Protein 5KYM (pdb70)

Secondary structure (DSSP, 8-state):
-HHHHHHHHHHHHHHHHHHIIIIIHHHHHHHHHH-S-HHHHHHHHHHHHHHHHHHHHHHTT--EEEE-GGGS-SSS--EEEE----TTHHHHHHHHT---B-EE-GGGGGSTTHHHHHHHTT-EE----THHHHHHHHHHHT--EEE-TTSS--SSSPPPPPPTTTTHHHHTT-PPEEEEEEESHHHHS-TT--S-----EEEEEPPPB-GGG-S-HHHHHHHHHHHHHHHHHHHHH----/-GGGHHHHHHHHHHHHHHHIIIIIHHHHHHHHHH-S-HHHHHHHHHHHHHHHHHHHHHHTT--EEEE-GGGS-SSS--EEEE----TTHHHHHHHHT---B-----TTSTTHHHHHHHTT----HHHHHHHHHHHT--EEE-TT-S--SSSPPPPPPTTTTHHHHTT-PPEEEEEEESHHHHS-TT--------EEEEEPPPB-GGGSS-HHHHHHHHHHHHHHHHHHH---

Nearest PDB structures (foldseek):
  5kym-assembly1_A  TM=1.004E+00  e=1.144E-47  Thermotoga maritima MSB8
  5kym-assembly2_B  TM=9.932E-01  e=6.617E-43  Thermotoga maritima MSB8
  7vvx-assembly1_C  TM=3.651E-01  e=4.792E+00  Roseovarius indicus
  3otk-assembly6_D  TM=1.942E-01  e=5.395E+00  Mus musculus
  5kym-assembly2_B  TM=1.004E+00  e=5.070E-47  Thermotoga maritima MSB8

B-factor: mean 81.13, std 31.93, range [32.23, 244.24]

Organism: Thermotoga maritima (strain ATCC 43589 / DSM 3109 / JCM 10099 / NBRC 100826 / MSB8) (NCBI:txid243274)

InterPro domains:
  IPR002123 Phospholipid/glycerol acyltransferase [PF01553] (64-189)
  IPR002123 Phospholipid/glycerol acyltransferase [SM00563] (78-191)
  IPR004552 1-acyl-sn-glycerol-3-phosphate acyltransferase [TIGR00530] (63-188)

Solvent-accessible surface area: 26165 Å² total; per-residue (Å²): 176,201,110,80,121,14,62,107,13,9,59,103,15,98,136,40,8,75,64,36,36,34,143,71,5,20,102,1,37,120,108,7,156,111,41,226,53,134,149,119,2,115,154,45,0,42,110,18,10,53,56,36,0,76,90,0,2,83,26,0,132,7,103,29,79,46,66,9,54,143,30,26,29,150,122,127,17,11,0,0,0,0,2,24,1,0,102,9,0,29,18,0,0,13,1,39,15,13,34,2,0,24,71,2,115,84,126,42,120,89,91,80,0,43,16,84,29,4,118,53,8,55,9,1,26,111,267,97,95,167,9,64,167,70,4,15,79,42,4,124,135,44,33,23,0,2,21,34,6,1,61,46,43,1,79,76,1,130,30,57,78,9,102,161,66,22,3,42,10,0,53,126,29,38,4,23,0,0,0,0,0,0,25,3,0,46,90,0,6,20,93,69,92,159,29,4,34,41,30,72,0,28,1,39,3,22,134,60,13,79,8,184,60,41,107,50,11,103,77,0,19,101,114,0,7,90,20,0,60,136,2,1,106,66,5,88,83,105,220,41,200,160,176,142,89,128,39,65,122,20,5,60,105,16,83,135,38,8,75,61,35,38,28,143,73,5,20,100,1,35,117,110,6,154,113,42,232,65,134,154,118,0,107,160,46,0,51,121,16,11,54,64,36,0,86,89,0,2,86,27,0,134,7,108,32,59,46,75,10,62,136,25,33,31,190,140,166,21,16,4,0,0,0,2,26,2,0,93,5,0,56,15,0,0,13,1,42,13,16,33,4,0,21,117,54,140,80,181,178,60,81,0,47,23,81,30,36,145,45,13,59,14,44,152,198,26,86,197,88,5,44,82,32,2,142,104,43,32,20,2,1,24,28,8,12,64,52,56,2,73,84,7,107,25,50,84,4,54,83,96,31,6,50,22,2,52,142,38,31,12,25,0,0,0,0,0,0,24,7,0,47,98,3,3,19,94,76,94,150,42,1,38,61,34,141,0,43,0,49,2,21,124,61,17,71,4,170,66,49,108,49,17,117,95,0,33,46,109,0,13,85,27,0,68,140,1,5,118,112,13,139,50,268

Sequence (473 aa):
MRKIRNLLLTLYFYFIATVYIVFYGGFVLFRSFLMRDREKARKYVLKEIEKFGKRAFTWLFSDVVVEGSENIPKDRNFIVVANHQSLMDIPLILGFVATGAFIAKEELRKIPGVNWYIRYLNGVFLRAVRALREAIEKLKNGVTFIVFPEGTRSPDGKVLSFKKDSLMIAVKTGVPVLPVSIWGTYHLIPKGRWTFTPGKVFLKIHEPVDPKGFSSEEELRKYVEEVVKRGVEELKARWSKMRKIRNLLLTLYFYFIATVYIVFYGGFVLFRSFLMRDREKARKYVLKEIEKFGKRAFTWLFSDVVVEGSENIPKDRNFIVVANHQSLMDIPLILGFVATGAFIAELRKIPGVNWYIRYLNGVVRALREAIEKLKNGVTFIVFPEGTRSPDGKVLSFKKDSLMIAVKTGVPVLPVSIWGTYHLIPKGRWTFTPGKVFLKIHEPVDPKGFSSEEELRKYVEEVVKRGVEELKAR

Radius of gyration: 31.52 Å; Cα contacts (8 Å, |Δi|>4): 776; chains: 2; bounding box: 50×80×90 Å

Foldseek 3Di:
DLVVVQVVLLVLLVVCVVCCLFVVVVVLVVVLVPDPDVVVSLVSNLVVLLVQLVVSLVSQVAAEAEPDQVQQDDPAAAEEEEAAWAPNVVSPCSNRHHLAAEEAEQVQCPDHSRVVSNVSRVYFYQVNCPRLVSLLVCVLVTTHYYFYQQPDHDQPLAGHQRPPCRQVSCLSNQGWYWYKAKPDNNQQAGPPDSTGHYYYIYMYIDHIDTSVPDPDSVRVSVVSVVVRNVVSVVVVPDDDD/DVQCVLVVLLVLLVVCVVCCLFVVVVVLVVVLVPDPDVVVSLVSNLVSLLVQLVVSLVSQVAAEAEDDQVQQDDPAAAEEEEAAWAPSVVSPCSNRHHQAEEEDVCCPVHSVVVSNVSRVYWVVGLVVLLVVVLVTTHYYFHQCPDHDQPLDGDARPPCSQVSCLSNQGWYWYKAKEDNNQQPGPPDSTGHYYYIYMYIDHIDGCVPPPDPVRVSVVSVVVRNVVRVVPPPD

Structure (mmCIF, N/CA/C/O backbone):
data_5KYM
#
_entry.id   5KYM
#
_cell.length_a   173.836
_cell.length_b   173.836
_cell.length_c   173.836
_cell.angle_alpha   90.00
_cell.angle_beta   90.00
_cell.angle_gamma   90.00
#
_symmetry.space_group_name_H-M   'I 2 3'
#
loop_
_entity.id
_entity.type
_entity.pdbx_description
1 polymer '1-acyl-sn-glycerol-3-phosphate acyltransferase'
2 non-polymer '1-HEPTADECANOYL-2-TRIDECANOYL-3-GLYCEROL-PHOSPHONYL CHOLINE'
3 non-polymer nonane
4 non-polymer DODECYL-BETA-D-MALTOSIDE
5 water water
#
loop_
_atom_site.group_PDB
_atom_site.id
_atom_site.type_symbol
_atom_site.label_atom_id
_atom_site.label_alt_id
_atom_site.label_comp_id
_atom_site.label_asym_id
_atom_site.label_entity_id
_atom_site.label_seq_id
_atom_site.pdbx_PDB_ins_code
_atom_site.Cartn_x
_atom_site.Cartn_y
_atom_site.Cartn_z
_atom_site.occupancy
_atom_site.B_iso_or_equiv
_atom_site.auth_seq_id
_atom_site.auth_comp_id
_atom_site.auth_asym_id
_atom_site.auth_atom_id
_atom_site.pdbx_PDB_model_num
ATOM 1 N N . MET A 1 1 ? 63.328 78.730 32.583 1.00 102.87 1 MET A N 1
ATOM 2 C CA . MET A 1 1 ? 63.945 77.919 33.717 1.00 103.89 1 MET A CA 1
ATOM 3 C C . MET A 1 1 ? 63.888 78.600 35.090 1.00 100.01 1 MET A C 1
ATOM 4 O O . MET A 1 1 ? 63.678 77.937 36.104 1.00 102.00 1 MET A O 1
ATOM 9 N N . ARG A 1 2 ? 64.092 79.913 35.145 1.00 100.39 2 ARG A N 1
ATOM 10 C CA . ARG A 1 2 ? 63.735 80.668 36.345 1.00 95.55 2 ARG A CA 1
ATOM 11 C C . ARG A 1 2 ? 62.248 80.394 36.604 1.00 86.83 2 ARG A C 1
ATOM 12 O O . ARG A 1 2 ? 61.887 80.243 37.755 1.00 78.76 2 ARG A O 1
ATOM 20 N N . LYS A 1 3 ? 61.425 80.293 35.553 1.00 84.63 3 LYS A N 1
ATOM 21 C CA . LYS A 1 3 ? 60.029 79.832 35.688 1.00 88.57 3 LYS A CA 1
ATOM 22 C C . LYS A 1 3 ? 59.887 78.390 36.295 1.00 82.83 3 LYS A C 1
ATOM 23 O O . LYS A 1 3 ? 58.963 78.155 37.130 1.00 85.09 3 LYS A O 1
ATOM 29 N N . ILE A 1 4 ? 60.765 77.469 35.884 1.00 77.20 4 ILE A N 1
ATOM 30 C CA . ILE A 1 4 ? 60.732 76.074 36.426 1.00 77.42 4 ILE A CA 1
ATOM 31 C C . ILE A 1 4 ? 60.977 76.031 37.942 1.00 73.96 4 ILE A C 1
ATOM 32 O O . ILE A 1 4 ? 60.286 75.317 38.677 1.00 72.03 4 ILE A O 1
ATOM 37 N N . ARG A 1 5 ? 61.997 76.775 38.339 1.00 71.51 5 ARG A N 1
ATOM 38 C CA . ARG A 1 5 ? 62.447 76.848 39.687 1.00 71.66 5 ARG A CA 1
ATOM 39 C C . ARG A 1 5 ? 61.311 77.358 40.570 1.00 69.79 5 ARG A C 1
ATOM 40 O O . ARG A 1 5 ? 60.925 76.715 41.561 1.00 75.91 5 ARG A O 1
ATOM 48 N N . ASN A 1 6 ? 60.734 78.480 40.187 1.00 66.46 6 ASN A N 1
ATOM 49 C CA . ASN A 1 6 ? 59.642 79.096 40.952 1.00 62.43 6 ASN A CA 1
ATOM 50 C C . ASN A 1 6 ? 58.445 78.197 41.061 1.00 56.54 6 ASN A C 1
ATOM 51 O O . ASN A 1 6 ? 57.808 78.150 42.105 1.00 55.75 6 ASN A O 1
ATOM 56 N N . LEU A 1 7 ? 58.093 77.526 39.963 1.00 55.28 7 LEU A N 1
ATOM 57 C CA . LEU A 1 7 ? 56.933 76.630 39.984 1.00 55.79 7 LEU A CA 1
ATOM 58 C C . LEU A 1 7 ? 57.182 75.421 40.940 1.00 51.87 7 LEU A C 1
ATOM 59 O O . LEU A 1 7 ? 56.393 75.169 41.857 1.00 53.11 7 LEU A O 1
ATOM 64 N N . LEU A 1 8 ? 58.284 74.708 40.751 1.00 49.18 8 LEU A N 1
ATOM 65 C CA . LEU A 1 8 ? 58.720 73.718 41.718 1.00 48.57 8 LEU A CA 1
ATOM 66 C C . LEU A 1 8 ? 58.753 74.222 43.146 1.00 46.95 8 LEU A C 1
ATOM 67 O O . LEU A 1 8 ? 58.300 73.537 44.061 1.00 44.27 8 LEU A O 1
ATOM 72 N N . LEU A 1 9 ? 59.281 75.414 43.368 1.00 46.02 9 LEU A N 1
ATOM 73 C CA . LEU A 1 9 ? 59.211 75.984 44.713 1.00 44.84 9 LEU A CA 1
ATOM 74 C C . LEU A 1 9 ? 57.760 76.112 45.162 1.00 43.70 9 LEU A C 1
ATOM 75 O O . LEU A 1 9 ? 57.391 75.655 46.238 1.00 44.76 9 LEU A O 1
ATOM 80 N N . THR A 1 10 ? 56.926 76.654 44.299 1.00 41.85 10 THR A N 1
ATOM 81 C CA . THR A 1 10 ? 55.534 76.743 44.602 1.00 42.02 10 THR A CA 1
ATOM 82 C C . THR A 1 10 ? 54.912 75.401 44.993 1.00 43.76 10 THR A C 1
ATOM 83 O O . THR A 1 10 ? 54.125 75.363 45.954 1.00 45.17 10 THR A O 1
ATOM 87 N N . LEU A 1 11 ? 55.261 74.330 44.276 1.00 44.63 11 LEU A N 1
ATOM 88 C CA . LEU A 1 11 ? 54.693 73.007 44.564 1.00 45.47 11 LEU A CA 1
ATOM 89 C C . LEU A 1 11 ? 55.168 72.481 45.904 1.00 44.77 11 LEU A C 1
ATOM 90 O O . LEU A 1 11 ? 54.374 72.072 46.746 1.00 42.17 11 LEU A O 1
ATOM 95 N N . TYR A 1 12 ? 56.473 72.560 46.102 1.00 45.72 12 TYR A N 1
ATOM 96 C CA . TYR A 1 12 ? 57.113 72.247 47.365 1.00 47.34 12 TYR A CA 1
ATOM 97 C C . TYR A 1 12 ? 56.446 73.023 48.509 1.00 48.50 12 TYR A C 1
ATOM 98 O O . TYR A 1 12 ? 56.110 72.425 49.563 1.00 47.67 12 TYR A O 1
ATOM 107 N N . PHE A 1 13 ? 56.174 74.320 48.311 1.00 47.43 13 PHE A N 1
ATOM 108 C CA . PHE A 1 13 ? 55.512 75.033 49.388 1.00 47.58 13 PHE A CA 1
ATOM 109 C C . PHE A 1 13 ? 54.119 74.484 49.702 1.00 48.47 13 PHE A C 1
ATOM 110 O O . PHE A 1 13 ? 53.827 74.241 50.863 1.00 48.58 13 PHE A O 1
ATOM 118 N N . TYR A 1 14 ? 53.258 74.318 48.691 1.00 48.07 14 TYR A N 1
ATOM 119 C CA . TYR A 1 14 ? 51.882 73.928 48.964 1.00 47.18 14 TYR A CA 1
ATOM 120 C C . TYR A 1 14 ? 51.835 72.530 49.538 1.00 46.78 14 TYR A C 1
ATOM 121 O O . TYR A 1 14 ? 51.045 72.263 50.453 1.00 51.57 14 TYR A O 1
ATOM 130 N N . PHE A 1 15 ? 52.692 71.651 49.052 1.00 45.63 15 PHE A N 1
ATOM 131 C CA . PHE A 1 15 ? 52.671 70.297 49.530 1.00 48.27 15 PHE A CA 1
ATOM 132 C C . PHE A 1 15 ? 53.012 70.272 51.039 1.00 48.89 15 PHE A C 1
ATOM 133 O O . PHE A 1 15 ? 52.205 69.856 51.867 1.00 47.41 15 PHE A O 1
ATOM 141 N N . ILE A 1 16 ? 54.189 70.770 51.376 1.00 48.02 16 ILE A N 1
ATOM 142 C CA . ILE A 1 16 ? 54.624 70.821 52.740 1.00 48.77 16 ILE A CA 1
ATOM 143 C C . ILE A 1 16 ? 53.668 71.597 53.619 1.00 47.37 16 ILE A C 1
ATOM 144 O O . ILE A 1 16 ? 53.283 71.135 54.670 1.00 47.72 16 ILE A O 1
ATOM 149 N N . ALA A 1 17 ? 53.298 72.785 53.190 1.00 49.18 17 ALA A N 1
ATOM 150 C CA . ALA A 1 17 ? 52.345 73.607 53.934 1.00 50.74 17 ALA A CA 1
ATOM 151 C C . ALA A 1 17 ? 51.024 72.899 54.221 1.00 52.17 17 ALA A C 1
ATOM 152 O O . ALA A 1 17 ? 50.444 73.100 55.287 1.00 57.18 17 ALA A O 1
ATOM 154 N N . THR A 1 18 ? 50.546 72.080 53.292 1.00 50.85 18 THR A N 1
ATOM 155 C CA . THR A 1 18 ? 49.267 71.423 53.470 1.00 48.56 18 THR A CA 1
ATOM 156 C C . THR A 1 18 ? 49.388 70.231 54.397 1.00 48.84 18 THR A C 1
ATOM 157 O O . THR A 1 18 ? 48.640 70.082 55.352 1.00 49.09 18 THR A O 1
ATOM 161 N N . VAL A 1 19 ? 50.355 69.383 54.121 1.00 49.30 19 VAL A N 1
ATOM 162 C CA . VAL A 1 19 ? 50.635 68.300 55.038 1.00 48.80 19 VAL A CA 1
ATOM 163 C C . VAL A 1 19 ? 50.941 68.817 56.443 1.00 47.23 19 VAL A C 1
ATOM 164 O O . VAL A 1 19 ? 50.554 68.201 57.423 1.00 48.47 19 VAL A O 1
ATOM 168 N N . TYR A 1 20 ? 51.640 69.938 56.544 1.00 45.78 20 TYR A N 1
ATOM 169 C CA . TYR A 1 20 ? 52.043 70.433 57.844 1.00 46.65 20 TYR A CA 1
ATOM 170 C C . TYR A 1 20 ? 50.799 70.949 58.586 1.00 50.81 20 TYR A C 1
ATOM 171 O O . TYR A 1 20 ? 50.523 70.505 59.749 1.00 53.01 20 TYR A O 1
ATOM 180 N N . ILE A 1 21 ? 50.011 71.820 57.931 1.00 51.73 21 ILE A N 1
ATOM 181 C CA . ILE A 1 21 ? 48.829 72.390 58.603 1.00 52.83 21 ILE A CA 1
ATOM 182 C C . ILE A 1 21 ? 47.801 71.316 58.949 1.00 52.26 21 ILE A C 1
ATOM 183 O O . ILE A 1 21 ? 47.273 71.339 60.019 1.00 55.64 21 ILE A O 1
ATOM 188 N N . VAL A 1 22 ? 47.561 70.357 58.081 1.00 52.62 22 VAL A N 1
ATOM 189 C CA . VAL A 1 22 ? 46.464 69.403 58.277 1.00 52.34 22 VAL A CA 1
ATOM 190 C C . VAL A 1 22 ? 46.886 68.266 59.210 1.00 53.62 22 VAL A C 1
ATOM 191 O O . VAL A 1 22 ? 46.301 68.097 60.263 1.00 50.86 22 VAL A O 1
ATOM 195 N N . PHE A 1 23 ? 47.919 67.526 58.855 1.00 55.78 23 PHE A N 1
ATOM 196 C CA . PHE A 1 23 ? 48.279 66.334 59.625 1.00 57.96 23 PHE A CA 1
ATOM 197 C C . PHE A 1 23 ? 49.089 66.657 60.873 1.00 56.29 23 PHE A C 1
ATOM 198 O O . PHE A 1 23 ? 48.747 66.225 61.956 1.00 55.93 23 PHE A O 1
ATOM 206 N N . TYR A 1 24 ? 50.156 67.425 60.755 1.00 55.87 24 TYR A N 1
ATOM 207 C CA . TYR A 1 24 ? 50.898 67.810 61.964 1.00 52.25 24 TYR A CA 1
ATOM 208 C C . TYR A 1 24 ? 50.003 68.718 62.816 1.00 51.35 24 TYR A C 1
ATOM 209 O O . TYR A 1 24 ? 49.927 68.563 64.008 1.00 47.30 24 TYR A O 1
ATOM 218 N N . GLY A 1 25 ? 49.273 69.631 62.191 1.00 53.84 25 GLY A N 1
ATOM 219 C CA . GLY A 1 25 ? 48.414 70.537 62.976 1.00 56.77 25 GLY A CA 1
ATOM 220 C C . GLY A 1 25 ? 47.228 69.845 63.622 1.00 58.27 25 GLY A C 1
ATOM 221 O O . GLY A 1 25 ? 46.737 70.288 64.675 1.00 63.83 25 GLY A O 1
ATOM 222 N N . GLY A 1 26 ? 46.760 68.764 63.003 1.00 54.77 26 GLY A N 1
ATOM 223 C CA . GLY A 1 26 ? 45.739 67.955 63.607 1.00 52.64 26 GLY A CA 1
ATOM 224 C C . GLY A 1 26 ? 46.324 67.331 64.851 1.00 51.83 26 GLY A C 1
ATOM 225 O O . GLY A 1 26 ? 45.778 67.411 65.956 1.00 56.67 26 GLY A O 1
ATOM 226 N N . PHE A 1 27 ? 47.493 66.771 64.678 1.00 49.06 27 PHE A N 1
ATOM 227 C CA . PHE A 1 27 ? 48.198 66.137 65.744 1.00 47.19 27 PHE A CA 1
ATOM 228 C C . PHE A 1 27 ? 48.414 67.096 66.879 1.00 47.26 27 PHE A C 1
ATOM 229 O O . PHE A 1 27 ? 48.347 66.693 68.039 1.00 53.47 27 PHE A O 1
ATOM 237 N N . VAL A 1 28 ? 48.664 68.360 66.584 1.00 46.62 28 VAL A N 1
ATOM 238 C CA . VAL A 1 28 ? 49.013 69.315 67.649 1.00 50.40 28 VAL A CA 1
ATOM 239 C C . VAL A 1 28 ? 47.798 69.556 68.542 1.00 52.26 28 VAL A C 1
ATOM 240 O O . VAL A 1 28 ? 47.900 69.465 69.784 1.00 51.92 28 VAL A O 1
ATOM 244 N N . LEU A 1 29 ? 46.657 69.849 67.915 1.00 51.30 29 LEU A N 1
ATOM 245 C CA . LEU A 1 29 ? 45.434 70.084 68.669 1.00 50.62 29 LEU A CA 1
ATOM 246 C C . LEU A 1 29 ? 45.063 68.794 69.386 1.00 52.17 29 LEU A C 1
ATOM 247 O O . LEU A 1 29 ? 44.649 68.849 70.570 1.00 53.16 29 LEU A O 1
ATOM 252 N N . PHE A 1 30 ? 45.214 67.647 68.692 1.00 49.19 30 PHE A N 1
ATOM 253 C CA . PHE A 1 30 ? 44.907 66.392 69.323 1.00 51.39 30 PHE A CA 1
ATOM 254 C C . PHE A 1 30 ? 45.742 66.184 70.582 1.00 53.44 30 PHE A C 1
ATOM 255 O O . PHE A 1 30 ? 45.184 65.846 71.615 1.00 58.31 30 PHE A O 1
ATOM 263 N N . ARG A 1 31 ? 47.050 66.403 70.538 1.00 52.97 31 ARG A N 1
ATOM 264 C CA . ARG A 1 31 ? 47.812 66.347 71.794 1.00 55.00 31 ARG A CA 1
ATOM 265 C C . ARG A 1 31 ? 47.341 67.398 72.826 1.00 54.70 31 ARG A C 1
ATOM 266 O O . ARG A 1 31 ? 47.284 67.135 73.994 1.00 50.18 31 ARG A O 1
ATOM 274 N N . SER A 1 32 ? 47.043 68.612 72.392 1.00 58.32 32 SER A N 1
ATOM 275 C CA . SER A 1 32 ? 46.686 69.678 73.331 1.00 59.75 32 SER A CA 1
ATOM 276 C C . SER A 1 32 ? 45.416 69.333 74.056 1.00 60.28 32 SER A C 1
ATOM 277 O O . SER A 1 32 ? 45.249 69.769 75.203 1.00 59.76 32 SER A O 1
ATOM 280 N N . PHE A 1 33 ? 44.516 68.591 73.365 1.00 56.91 33 PHE A N 1
ATOM 281 C CA . PHE A 1 33 ? 43.238 68.189 73.950 1.00 55.93 33 PHE A CA 1
ATOM 282 C C . PHE A 1 33 ? 43.483 67.254 75.120 1.00 56.49 33 PHE A C 1
ATOM 283 O O . PHE A 1 33 ? 43.003 67.488 76.194 1.00 56.87 33 PHE A O 1
ATOM 291 N N . LEU A 1 34 ? 44.310 66.248 74.916 1.00 57.60 34 LEU A N 1
ATOM 292 C CA . LEU A 1 34 ? 44.748 65.329 75.985 1.00 58.79 34 LEU A CA 1
ATOM 293 C C . LEU A 1 34 ? 45.493 65.926 77.184 1.00 59.32 34 LEU A C 1
ATOM 294 O O . LEU A 1 34 ? 45.665 65.245 78.188 1.00 68.62 34 LEU A O 1
ATOM 299 N N . MET A 1 35 ? 45.973 67.150 77.093 1.00 60.29 35 MET A N 1
ATOM 300 C CA . MET A 1 35 ? 46.723 67.734 78.209 1.00 62.19 35 MET A CA 1
ATOM 301 C C . MET A 1 35 ? 45.863 68.118 79.411 1.00 63.82 35 MET A C 1
ATOM 302 O O . MET A 1 35 ? 44.898 68.847 79.288 1.00 59.85 35 MET A O 1
ATOM 307 N N . ARG A 1 36 ? 46.218 67.589 80.571 1.00 71.43 36 ARG A N 1
ATOM 308 C CA . ARG A 1 36 ? 45.501 67.924 81.790 1.00 80.47 36 ARG A CA 1
ATOM 309 C C . ARG A 1 36 ? 45.594 69.434 82.038 1.00 74.53 36 ARG A C 1
ATOM 310 O O . ARG A 1 36 ? 44.568 70.112 82.175 1.00 74.38 36 ARG A O 1
ATOM 318 N N . ASP A 1 37 ? 46.820 69.938 82.079 1.00 71.16 37 ASP A N 1
ATOM 319 C CA . ASP A 1 37 ? 47.075 71.331 82.426 1.00 70.89 37 ASP A CA 1
ATOM 320 C C . ASP A 1 37 ? 46.745 72.284 81.273 1.00 67.60 37 ASP A C 1
ATOM 321 O O . ASP A 1 37 ? 47.553 72.463 80.350 1.00 65.97 37 ASP A O 1
ATOM 326 N N . ARG A 1 38 ? 45.579 72.926 81.363 1.00 65.70 38 ARG A N 1
ATOM 327 C CA . ARG A 1 38 ? 45.052 73.720 80.260 1.00 66.89 38 ARG A CA 1
ATOM 328 C C . ARG A 1 38 ? 45.878 74.971 79.906 1.00 70.15 38 ARG A C 1
ATOM 329 O O . ARG A 1 38 ? 45.861 75.428 78.768 1.00 67.53 38 ARG A O 1
ATOM 337 N N . GLU A 1 39 ? 46.596 75.525 80.871 1.00 79.26 39 GLU A N 1
ATOM 338 C CA . GLU A 1 39 ? 47.361 76.743 80.639 1.00 84.08 39 GLU A CA 1
ATOM 339 C C . GLU A 1 39 ? 48.518 76.430 79.754 1.00 80.39 39 GLU A C 1
ATOM 340 O O . GLU A 1 39 ? 48.742 77.137 78.791 1.00 87.40 39 GLU A O 1
ATOM 346 N N . LYS A 1 40 ? 49.259 75.381 80.064 1.00 75.76 40 LYS A N 1
ATOM 347 C CA . LYS A 1 40 ? 50.357 75.028 79.195 1.00 76.26 40 LYS A CA 1
ATOM 348 C C . LYS A 1 40 ? 49.920 74.376 77.886 1.00 75.36 40 LYS A C 1
ATOM 349 O O . LYS A 1 40 ? 50.658 74.427 76.903 1.00 73.40 40 LYS A O 1
ATOM 355 N N . ALA A 1 41 ? 48.735 73.773 77.846 1.00 72.17 41 ALA A N 1
ATOM 356 C CA . ALA A 1 41 ? 48.178 73.348 76.565 1.00 66.26 41 ALA A CA 1
ATOM 357 C C . ALA A 1 41 ? 48.072 74.541 75.645 1.00 62.44 41 ALA A C 1
ATOM 358 O O . ALA A 1 41 ? 48.409 74.476 74.484 1.00 60.37 41 ALA A O 1
ATOM 360 N N . ARG A 1 42 ? 47.627 75.659 76.182 1.00 62.77 42 ARG A N 1
ATOM 361 C CA . ARG A 1 42 ? 47.486 76.866 75.383 1.00 60.04 42 ARG A CA 1
ATOM 362 C C . ARG A 1 42 ? 48.854 77.299 74.887 1.00 56.24 42 ARG A C 1
ATOM 363 O O . ARG A 1 42 ? 48.980 77.677 73.713 1.00 58.25 42 ARG A O 1
ATOM 371 N N . LYS A 1 43 ? 49.862 77.236 75.766 1.00 53.26 43 LYS A N 1
ATOM 372 C CA . LYS A 1 43 ? 51.204 77.685 75.436 1.00 54.06 43 LYS A CA 1
ATOM 373 C C . LYS A 1 43 ? 51.727 76.822 74.279 1.00 54.09 43 LYS A C 1
ATOM 374 O O . LYS A 1 43 ? 52.315 77.340 73.338 1.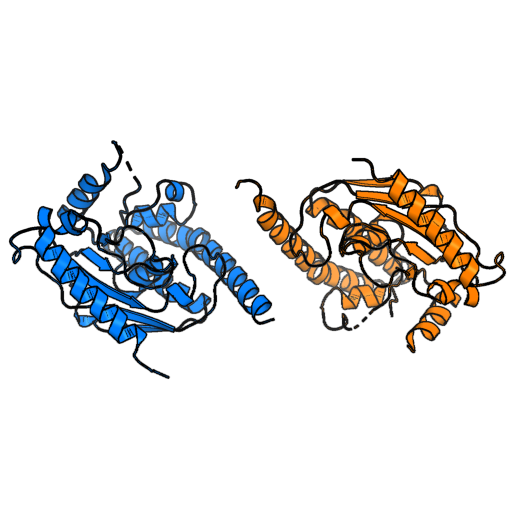00 56.64 43 LYS A O 1
ATOM 380 N N . TYR A 1 44 ? 51.499 75.514 74.359 1.00 51.79 44 TYR A N 1
ATOM 381 C CA . TYR A 1 44 ? 51.978 74.560 73.368 1.00 50.65 44 TYR A CA 1
ATOM 382 C C . TYR A 1 44 ? 51.385 74.867 72.023 1.00 52.15 44 TYR A C 1
ATOM 383 O O . TYR A 1 44 ? 52.127 75.013 71.075 1.00 55.32 44 TYR A O 1
ATOM 392 N N . VAL A 1 45 ? 50.063 74.998 71.939 1.00 52.74 45 VAL A N 1
ATOM 393 C CA . VAL A 1 45 ? 49.423 75.231 70.648 1.00 53.02 45 VAL A CA 1
ATOM 394 C C . VAL A 1 45 ? 49.901 76.557 70.076 1.00 50.16 45 VAL A C 1
ATOM 395 O O . VAL A 1 45 ? 50.234 76.644 68.870 1.00 45.80 45 VAL A O 1
ATOM 399 N N . LEU A 1 46 ? 49.913 77.576 70.940 1.00 47.35 46 LEU A N 1
ATOM 400 C CA . LEU A 1 46 ? 50.360 78.893 70.513 1.00 46.84 46 LEU A CA 1
ATOM 401 C C . LEU A 1 46 ? 51.786 78.892 69.987 1.00 48.18 46 LEU A C 1
ATOM 402 O O . LEU A 1 46 ? 52.087 79.574 69.028 1.00 51.61 46 LEU A O 1
ATOM 407 N N . LYS A 1 47 ? 52.657 78.118 70.604 1.00 50.71 47 LYS A N 1
ATOM 408 C CA . LYS A 1 47 ? 54.059 78.114 70.242 1.00 51.23 47 LYS A CA 1
ATOM 409 C C . LYS A 1 47 ? 54.177 77.441 68.909 1.00 49.32 47 LYS A C 1
ATOM 410 O O . LYS A 1 47 ? 54.899 77.925 68.062 1.00 52.22 47 LYS A O 1
ATOM 416 N N . GLU A 1 48 ? 53.414 76.371 68.686 1.00 46.85 48 GLU A N 1
ATOM 417 C CA . GLU A 1 48 ? 53.430 75.642 67.398 1.00 45.83 48 GLU A CA 1
ATOM 418 C C . GLU A 1 48 ? 53.013 76.463 66.189 1.00 44.52 48 GLU A C 1
ATOM 419 O O . GLU A 1 48 ? 53.503 76.207 65.092 1.00 44.62 48 GLU A O 1
ATOM 425 N N . ILE A 1 49 ? 52.065 77.368 66.414 1.00 43.48 49 ILE A N 1
ATOM 426 C CA . ILE A 1 49 ? 51.572 78.336 65.452 1.00 43.54 49 ILE A CA 1
ATOM 427 C C . ILE A 1 49 ? 52.658 79.302 65.113 1.00 42.98 49 ILE A C 1
ATOM 428 O O . ILE A 1 49 ? 52.893 79.583 63.952 1.00 42.57 49 ILE A O 1
ATOM 433 N N . GLU A 1 50 ? 53.277 79.872 66.132 1.00 44.48 50 GLU A N 1
ATOM 434 C CA . GLU A 1 50 ? 54.386 80.775 65.952 1.00 45.21 50 GLU A CA 1
ATOM 435 C C . GLU A 1 50 ? 55.481 80.038 65.100 1.00 47.06 50 GLU A C 1
ATOM 436 O O . GLU A 1 50 ? 55.993 80.579 64.120 1.00 43.84 50 GLU A O 1
ATOM 442 N N . LYS A 1 51 ? 55.777 78.783 65.442 1.00 46.62 51 LYS A N 1
ATOM 443 C CA . LYS A 1 51 ? 56.785 78.032 64.712 1.00 45.70 51 LYS A CA 1
ATOM 444 C C . LYS A 1 51 ? 56.367 77.880 63.268 1.00 45.39 51 LYS A C 1
ATOM 445 O O . LYS A 1 51 ? 57.177 77.921 62.394 1.00 46.83 51 LYS A O 1
ATOM 451 N N . PHE A 1 52 ? 55.085 77.713 63.007 1.00 45.26 52 PHE A N 1
ATOM 452 C CA . PHE A 1 52 ? 54.586 77.636 61.633 1.00 43.06 52 PHE A CA 1
ATOM 453 C C . PHE A 1 52 ? 54.855 78.940 60.884 1.00 41.54 52 PHE A C 1
ATOM 454 O O . PHE A 1 52 ? 55.401 78.943 59.763 1.00 39.54 52 PHE A O 1
ATOM 462 N N . GLY A 1 53 ? 54.484 80.040 61.514 1.00 40.87 53 GLY A N 1
ATOM 463 C CA . GLY A 1 53 ? 54.741 81.359 60.920 1.00 42.44 53 GLY A CA 1
ATOM 464 C C . GLY A 1 53 ? 56.169 81.446 60.379 1.00 40.82 53 GLY A C 1
ATOM 465 O O . GLY A 1 53 ? 56.403 81.761 59.218 1.00 41.13 53 GLY A O 1
ATOM 466 N N . LYS A 1 54 ? 57.100 81.077 61.222 1.00 38.85 54 LYS A N 1
ATOM 467 C CA . LYS A 1 54 ? 58.496 81.161 60.921 1.00 39.08 54 LYS A CA 1
ATOM 468 C C . LYS A 1 54 ? 58.887 80.180 59.881 1.00 41.30 54 LYS A C 1
ATOM 469 O O . LYS A 1 54 ? 59.492 80.563 58.881 1.00 44.21 54 LYS A O 1
ATOM 475 N N . ARG A 1 55 ? 58.571 78.919 60.119 1.00 43.43 55 ARG A N 1
ATOM 476 C CA . ARG A 1 55 ? 58.942 77.835 59.226 1.00 46.15 55 ARG A CA 1
ATOM 477 C C . ARG A 1 55 ? 58.452 78.116 57.815 1.00 47.96 55 ARG A C 1
ATOM 478 O O . ARG A 1 55 ? 59.134 77.796 56.846 1.00 55.05 55 ARG A O 1
ATOM 486 N N . ALA A 1 56 ? 57.271 78.716 57.688 1.00 45.39 56 ALA A N 1
ATOM 487 C CA . ALA A 1 56 ? 56.722 79.048 56.389 1.00 43.28 56 ALA A CA 1
ATOM 488 C C . ALA A 1 56 ? 57.727 79.729 55.480 1.00 40.76 56 ALA A C 1
ATOM 489 O O . ALA A 1 56 ? 57.871 79.415 54.269 1.00 37.39 56 ALA A O 1
ATOM 491 N N . PHE A 1 57 ? 58.411 80.702 56.053 1.00 39.33 57 PHE A N 1
ATOM 492 C CA . PHE A 1 57 ? 59.325 81.457 55.243 1.00 39.55 57 PHE A CA 1
ATOM 493 C C . PHE A 1 57 ? 60.537 80.607 54.901 1.00 39.51 57 PHE A C 1
ATOM 494 O O . PHE A 1 57 ? 61.112 80.801 53.826 1.00 40.22 57 PHE A O 1
ATOM 502 N N . THR A 1 58 ? 60.893 79.627 55.737 1.00 38.66 58 THR A N 1
ATOM 503 C CA . THR A 1 58 ? 62.020 78.747 55.380 1.00 39.40 58 THR A CA 1
ATOM 504 C C . THR A 1 58 ? 61.644 77.846 54.233 1.00 41.16 58 THR A C 1
ATOM 505 O O . THR A 1 58 ? 62.422 77.680 53.316 1.00 45.14 58 THR A O 1
ATOM 509 N N . TRP A 1 59 ? 60.428 77.331 54.219 1.00 40.84 59 TRP A N 1
ATOM 510 C CA . TRP A 1 59 ? 59.989 76.596 53.048 1.00 42.81 59 TRP A CA 1
ATOM 511 C C . TRP A 1 59 ? 60.091 77.384 51.711 1.00 44.49 59 TRP A C 1
ATOM 512 O O . TRP A 1 59 ? 60.127 76.800 50.634 1.00 43.72 59 TRP A O 1
ATOM 523 N N . LEU A 1 60 ? 60.063 78.711 51.799 1.00 46.85 60 LEU A N 1
ATOM 524 C CA . LEU A 1 60 ? 60.258 79.610 50.639 1.00 47.74 60 LEU A CA 1
ATOM 525 C C . LEU A 1 60 ? 61.704 80.097 50.450 1.00 45.87 60 LEU A C 1
ATOM 526 O O . LEU A 1 60 ? 61.987 80.878 49.521 1.00 43.15 60 LEU A O 1
ATOM 531 N N . PHE A 1 61 ? 62.628 79.612 51.269 1.00 45.97 61 PHE A N 1
ATOM 532 C CA . PHE A 1 61 ? 64.029 80.082 51.180 1.00 49.74 61 PHE A CA 1
ATOM 533 C C . PHE A 1 61 ? 64.078 81.618 51.152 1.00 49.85 61 PHE A C 1
ATOM 534 O O . PHE A 1 61 ? 64.776 82.210 50.323 1.00 52.75 61 PHE A O 1
ATOM 542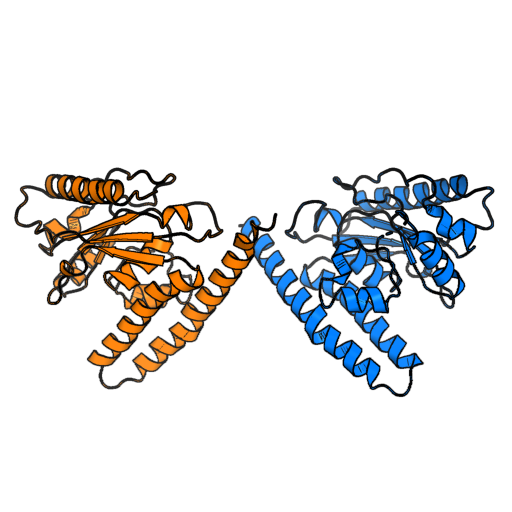 N N . SER A 1 62 ? 63.307 82.239 52.060 1.00 46.71 62 SER A N 1
ATOM 543 C CA . SER A 1 62 ? 63.143 83.679 52.154 1.00 44.19 62 SER A CA 1
ATOM 544 C C . SER A 1 62 ? 63.499 84.133 53.545 1.00 43.92 62 SER A C 1
ATOM 545 O O . SER A 1 62 ? 62.914 83.585 54.489 1.00 44.76 62 SER A O 1
ATOM 548 N N . ASP A 1 63 ? 64.458 85.080 53.711 1.00 43.82 63 ASP A N 1
ATOM 549 C CA . ASP A 1 63 ? 64.966 85.384 55.084 1.00 43.26 63 ASP A CA 1
ATOM 550 C C . ASP A 1 63 ? 64.198 86.490 55.727 1.00 40.94 63 ASP A C 1
ATOM 551 O O . ASP A 1 63 ? 64.106 87.586 55.156 1.00 43.87 63 ASP A O 1
ATOM 556 N N . VAL A 1 64 ? 63.645 86.257 56.909 1.00 37.97 64 VAL A N 1
ATOM 557 C CA . VAL A 1 64 ? 62.885 87.289 57.584 1.00 37.00 64 VAL A CA 1
ATOM 558 C C . VAL A 1 64 ? 63.847 88.128 58.432 1.00 37.27 64 VAL A C 1
ATOM 559 O O . VAL A 1 64 ? 64.829 87.628 58.900 1.00 38.23 64 VAL A O 1
ATOM 563 N N . VAL A 1 65 ? 63.596 89.407 58.618 1.00 38.19 65 VAL A N 1
ATOM 564 C CA . VAL A 1 65 ? 64.453 90.236 59.503 1.00 40.15 65 VAL A CA 1
ATOM 565 C C . VAL A 1 65 ? 63.549 91.200 60.217 1.00 42.25 65 VAL A C 1
ATOM 566 O O . VAL A 1 65 ? 62.810 91.935 59.594 1.00 42.97 65 VAL A O 1
ATOM 570 N N . VAL A 1 66 ? 63.653 91.194 61.542 1.00 44.62 66 VAL A N 1
ATOM 571 C CA . VAL A 1 66 ? 62.699 91.859 62.441 1.00 42.94 66 VAL A CA 1
ATOM 572 C C . VAL A 1 66 ? 63.395 92.932 63.239 1.00 44.09 66 VAL A C 1
ATOM 573 O O . VAL A 1 66 ? 64.400 92.692 63.883 1.00 45.51 66 VAL A O 1
ATOM 577 N N . GLU A 1 67 ? 62.868 94.124 63.241 1.00 45.56 67 GLU A N 1
ATOM 578 C CA . GLU A 1 67 ? 63.340 95.045 64.237 1.00 45.17 67 GLU A CA 1
ATOM 579 C C . GLU A 1 67 ? 62.191 95.580 65.040 1.00 43.67 67 GLU A C 1
ATOM 580 O O . GLU A 1 67 ? 61.068 95.699 64.593 1.00 42.16 67 GLU A O 1
ATOM 586 N N . GLY A 1 68 ? 62.499 95.896 66.281 1.00 45.42 68 GLY A N 1
ATOM 587 C CA . GLY A 1 68 ? 61.530 96.422 67.246 1.00 45.78 68 GLY A CA 1
ATOM 588 C C . GLY A 1 68 ? 60.749 95.356 67.972 1.00 45.90 68 GLY A C 1
ATOM 589 O O . GLY A 1 68 ? 59.664 95.630 68.435 1.00 46.32 68 GLY A O 1
ATOM 590 N N . SER A 1 69 ? 61.292 94.154 68.081 1.00 47.72 69 SER A N 1
ATOM 591 C CA . SER A 1 69 ? 60.719 93.114 68.933 1.00 48.85 69 SER A CA 1
ATOM 592 C C . SER A 1 69 ? 60.493 93.590 70.346 1.00 46.67 69 SER A C 1
ATOM 593 O O . SER A 1 69 ? 59.445 93.344 70.950 1.00 47.91 69 SER A O 1
ATOM 596 N N . GLU A 1 70 ? 61.442 94.350 70.845 1.00 45.89 70 GLU A N 1
ATOM 597 C CA . GLU A 1 70 ? 61.323 95.010 72.166 1.00 46.73 70 GLU A CA 1
ATOM 598 C C . GLU A 1 70 ? 60.044 95.854 72.383 1.00 44.87 70 GLU A C 1
ATOM 599 O O . GLU A 1 70 ? 59.654 96.075 73.483 1.00 49.55 70 GLU A O 1
ATOM 605 N N . ASN A 1 71 ? 59.389 96.324 71.337 1.00 43.48 71 ASN A N 1
ATOM 606 C CA . ASN A 1 71 ? 58.171 97.116 71.450 1.00 43.57 71 ASN A CA 1
ATOM 607 C C . ASN A 1 71 ? 56.906 96.297 71.655 1.00 44.28 71 ASN A C 1
ATOM 608 O O . ASN A 1 71 ? 55.846 96.868 71.983 1.00 44.92 71 ASN A O 1
ATOM 613 N N . ILE A 1 72 ? 56.981 94.997 71.430 1.00 43.78 72 ILE A N 1
ATOM 614 C CA . ILE A 1 72 ? 55.767 94.190 71.499 1.00 45.96 72 ILE A CA 1
ATOM 615 C C . ILE A 1 72 ? 55.316 94.094 72.966 1.00 49.22 72 ILE A C 1
ATOM 616 O O . ILE A 1 72 ? 56.079 93.583 73.762 1.00 54.38 72 ILE A O 1
ATOM 621 N N . PRO A 1 73 ? 54.113 94.562 73.333 1.00 52.32 73 PRO A N 1
ATOM 622 C CA . PRO A 1 73 ? 53.743 94.511 74.760 1.00 52.76 73 PRO A CA 1
ATOM 623 C C . PRO A 1 73 ? 53.736 93.131 75.293 1.00 57.79 73 PRO A C 1
ATOM 624 O O . PRO A 1 73 ? 53.536 92.160 74.545 1.00 58.10 73 PRO A O 1
ATOM 628 N N . LYS A 1 74 ? 54.005 93.040 76.598 1.00 68.05 74 LYS A N 1
ATOM 629 C CA . LYS A 1 74 ? 54.010 91.778 77.330 1.00 72.66 74 LYS A CA 1
ATOM 630 C C . LYS A 1 74 ? 53.026 91.947 78.515 1.00 73.24 74 LYS A C 1
ATOM 631 O O . LYS A 1 74 ? 52.693 93.115 78.958 1.00 68.70 74 LYS A O 1
ATOM 637 N N . ASP A 1 75 ? 52.461 90.810 78.937 1.00 70.00 75 ASP A N 1
ATOM 638 C CA . ASP A 1 75 ? 51.420 90.794 79.978 1.00 71.77 75 ASP A CA 1
ATOM 639 C C . ASP A 1 75 ? 50.019 91.333 79.549 1.00 68.29 75 ASP A C 1
ATOM 640 O O . ASP A 1 75 ? 49.114 91.419 80.385 1.00 77.80 75 ASP A O 1
ATOM 642 N N . ARG A 1 76 ? 49.830 91.683 78.283 1.00 62.37 76 ARG A N 1
ATOM 643 C CA . ARG A 1 76 ? 48.671 92.508 77.840 1.00 57.09 76 ARG A CA 1
ATOM 644 C C . ARG A 1 76 ? 48.333 92.190 76.383 1.00 55.71 76 ARG A C 1
ATOM 645 O O . ARG A 1 76 ? 49.220 91.814 75.635 1.00 62.47 76 ARG A O 1
ATOM 653 N N . ASN A 1 77 ? 47.089 92.286 75.974 1.00 53.64 77 ASN A N 1
ATOM 654 C CA . ASN A 1 77 ? 46.812 92.134 74.547 1.00 52.48 77 ASN A CA 1
ATOM 655 C C . ASN A 1 77 ? 46.994 93.481 73.809 1.00 52.75 77 ASN A C 1
ATOM 656 O O . ASN A 1 77 ? 47.260 94.514 74.427 1.00 50.94 77 ASN A O 1
ATOM 661 N N . PHE A 1 78 ? 46.860 93.461 72.482 1.00 51.26 78 PHE A N 1
ATOM 662 C CA . PHE A 1 78 ? 47.064 94.656 71.665 1.00 51.68 78 PHE A CA 1
ATOM 663 C C . PHE A 1 78 ? 46.402 94.464 70.301 1.00 51.12 78 PHE A C 1
ATOM 664 O O . PHE A 1 78 ? 45.854 93.394 70.022 1.00 52.53 78 PHE A O 1
ATOM 672 N N . ILE A 1 79 ? 46.384 95.515 69.477 1.00 48.70 79 ILE A N 1
ATOM 673 C CA . ILE A 1 79 ? 45.875 95.411 68.130 1.00 46.26 79 ILE A CA 1
ATOM 674 C C . ILE A 1 79 ? 47.008 95.711 67.177 1.00 44.98 79 ILE A C 1
ATOM 675 O O . ILE A 1 79 ? 47.441 96.840 67.108 1.00 45.47 79 ILE A O 1
ATOM 680 N N . VAL A 1 80 ? 47.481 94.691 66.431 1.00 44.07 80 VAL A N 1
ATOM 681 C C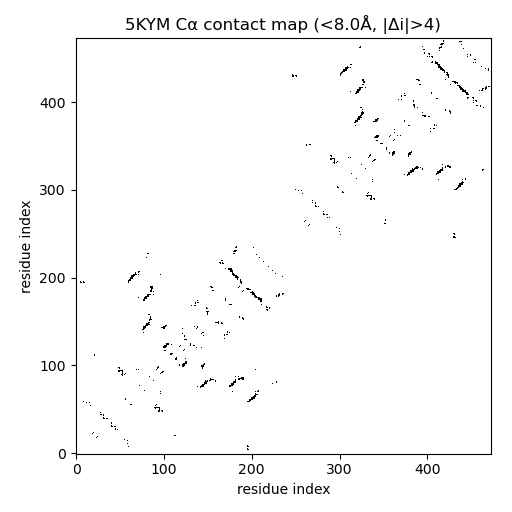A . VAL A 1 80 ? 48.578 94.867 65.453 1.00 40.20 80 VAL A CA 1
ATOM 682 C C . VAL A 1 80 ? 47.940 95.563 64.292 1.00 37.45 80 VAL A C 1
ATOM 683 O O . VAL A 1 80 ? 46.914 95.152 63.822 1.00 35.19 80 VAL A O 1
ATOM 687 N N . VAL A 1 81 ? 48.520 96.663 63.886 1.00 36.95 81 VAL A N 1
ATOM 688 C CA . VAL A 1 81 ? 48.046 97.362 62.755 1.00 38.66 81 VAL A CA 1
ATOM 689 C C . VAL A 1 81 ? 49.176 97.425 61.750 1.00 39.03 81 VAL A C 1
ATOM 690 O O . VAL A 1 81 ? 50.229 98.001 62.004 1.00 36.88 81 VAL A O 1
ATOM 694 N N . ALA A 1 82 ? 48.939 96.793 60.600 1.00 41.03 82 ALA A N 1
ATOM 695 C CA . ALA A 1 82 ? 49.983 96.595 59.613 1.00 41.86 82 ALA A CA 1
ATOM 696 C C . ALA A 1 82 ? 49.490 96.966 58.240 1.00 42.29 82 ALA A C 1
ATOM 697 O O . ALA A 1 82 ? 48.294 96.829 57.970 1.00 44.15 82 ALA A O 1
ATOM 699 N N . ASN A 1 83 ? 50.411 97.416 57.368 1.00 42.45 83 ASN A N 1
ATOM 700 C CA . ASN A 1 83 ? 50.180 97.428 55.897 1.00 42.23 83 ASN A CA 1
ATOM 701 C C . ASN A 1 83 ? 50.053 95.974 55.385 1.00 42.79 83 ASN A C 1
ATOM 702 O O . ASN A 1 83 ? 50.547 95.009 56.014 1.00 40.26 83 ASN A O 1
ATOM 707 N N . HIS A 1 84 ? 49.369 95.841 54.258 1.00 44.80 84 HIS A N 1
ATOM 708 C CA . HIS A 1 84 ? 48.982 94.520 53.731 1.00 46.01 84 HIS A CA 1
ATOM 709 C C . HIS A 1 84 ? 49.347 94.389 52.263 1.00 48.45 84 HIS A C 1
ATOM 710 O O . HIS A 1 84 ? 48.926 95.218 51.430 1.00 50.85 84 HIS A O 1
ATOM 717 N N . GLN A 1 85 ? 50.174 93.413 51.940 1.00 47.19 85 GLN A N 1
ATOM 718 C CA . GLN A 1 85 ? 50.675 93.329 50.570 1.00 47.30 85 GLN A CA 1
ATOM 719 C C . GLN A 1 85 ? 50.952 91.894 50.107 1.00 47.11 85 GLN A C 1
ATOM 720 O O . GLN A 1 85 ? 51.642 91.703 49.112 1.00 50.77 85 GLN A O 1
ATOM 726 N N . SER A 1 86 ? 50.414 90.902 50.820 1.00 44.84 86 SER A N 1
ATOM 727 C CA . SER A 1 86 ? 50.575 89.502 50.460 1.00 44.40 86 SER A CA 1
ATOM 728 C C . SER A 1 86 ? 49.724 88.583 51.310 1.00 44.04 86 SER A C 1
ATOM 729 O O . SER A 1 86 ? 49.435 88.905 52.432 1.00 43.67 86 SER A O 1
ATOM 732 N N . LEU A 1 87 ? 49.371 87.417 50.812 1.00 47.63 87 LEU A N 1
ATOM 733 C CA . LEU A 1 87 ? 48.809 86.393 51.743 1.00 50.93 87 LEU A CA 1
ATOM 734 C C . LEU A 1 87 ? 49.777 86.066 52.857 1.00 45.50 87 LEU A C 1
ATOM 735 O O . LEU A 1 87 ? 49.350 85.797 53.956 1.00 45.50 87 LEU A O 1
ATOM 740 N N . MET A 1 88 ? 51.072 86.089 52.575 1.00 41.16 88 MET A N 1
ATOM 741 C CA . MET A 1 88 ? 52.048 85.716 53.539 1.00 40.78 88 MET A CA 1
ATOM 742 C C . MET A 1 88 ? 52.113 86.671 54.751 1.00 40.70 88 MET A C 1
ATOM 743 O O . MET A 1 88 ? 52.747 86.343 55.779 1.00 39.15 88 MET A O 1
ATOM 748 N N . ASP A 1 89 ? 51.461 87.831 54.674 1.00 40.27 89 ASP A N 1
ATOM 749 C CA . ASP A 1 89 ? 51.467 88.728 55.820 1.00 41.37 89 ASP A CA 1
ATOM 750 C C . ASP A 1 89 ? 50.962 88.080 57.127 1.00 40.45 89 ASP A C 1
ATOM 751 O O . ASP A 1 89 ? 51.521 88.272 58.173 1.00 41.79 89 ASP A O 1
ATOM 756 N N . ILE A 1 90 ? 49.940 87.269 57.039 1.00 41.45 90 ILE A N 1
ATOM 757 C CA . ILE A 1 90 ? 49.424 86.569 58.198 1.00 42.29 90 ILE A CA 1
ATOM 758 C C . ILE A 1 90 ? 50.471 85.605 58.829 1.00 40.44 90 ILE A C 1
ATOM 759 O O . ILE A 1 90 ? 50.765 85.727 60.029 1.00 37.57 90 ILE A O 1
ATOM 764 N N . PRO A 1 91 ? 51.036 84.681 58.044 1.00 40.72 91 PRO A N 1
ATOM 765 C CA . PRO A 1 91 ? 52.074 83.847 58.674 1.00 40.95 91 PRO A CA 1
ATOM 766 C C . PRO A 1 91 ? 53.243 84.679 59.226 1.00 40.39 91 PRO A C 1
ATOM 767 O O . PRO A 1 91 ? 53.798 84.344 60.292 1.00 41.04 91 PRO A O 1
ATOM 771 N N . LEU A 1 92 ? 53.602 85.736 58.503 1.00 38.11 92 LEU A N 1
ATOM 772 C CA . LEU A 1 92 ? 54.634 86.648 58.947 1.00 38.72 92 LEU A CA 1
ATOM 773 C C . LEU A 1 92 ? 54.284 87.258 60.299 1.00 38.68 92 LEU A C 1
ATOM 774 O O . LEU A 1 92 ? 55.073 87.114 61.221 1.00 39.83 92 LEU A O 1
ATOM 779 N N . ILE A 1 93 ? 53.134 87.938 60.449 1.00 37.39 93 ILE A N 1
ATOM 780 C CA . ILE A 1 93 ? 52.788 88.553 61.755 1.00 37.63 93 ILE A CA 1
ATOM 781 C C . ILE A 1 93 ? 52.736 87.419 62.851 1.00 37.46 93 ILE A C 1
ATOM 782 O O . ILE A 1 93 ? 53.197 87.630 63.983 1.00 35.39 93 ILE A O 1
ATOM 787 N N . LEU A 1 94 ? 52.167 86.246 62.500 1.00 37.33 94 LEU A N 1
ATOM 788 C CA . LEU A 1 94 ? 51.982 85.134 63.459 1.00 37.11 94 LEU A CA 1
ATOM 789 C C . LEU A 1 94 ? 53.326 84.664 64.008 1.00 36.84 94 LEU A C 1
ATOM 790 O O . LEU A 1 94 ? 53.495 84.503 65.210 1.00 37.40 94 LEU A O 1
ATOM 795 N N . GLY A 1 95 ? 54.284 84.504 63.116 1.00 35.72 95 GLY A N 1
ATOM 796 C CA . GLY A 1 95 ? 55.576 83.961 63.473 1.00 35.52 95 GLY A CA 1
ATOM 797 C C . GLY A 1 95 ? 56.562 84.924 64.085 1.00 35.74 95 GLY A C 1
ATOM 798 O O . GLY A 1 95 ? 57.506 84.505 64.737 1.00 34.60 95 GLY A O 1
ATOM 799 N N . PHE A 1 96 ? 56.346 86.216 63.908 1.00 36.50 96 PHE A N 1
ATOM 800 C CA . PHE A 1 96 ? 57.344 87.194 64.302 1.00 37.20 96 PHE A CA 1
ATOM 801 C C . PHE A 1 96 ? 56.838 88.369 65.103 1.00 40.11 96 PHE A C 1
ATOM 802 O O . PHE A 1 96 ? 57.617 89.248 65.429 1.00 45.12 96 PHE A O 1
ATOM 810 N N . VAL A 1 97 ? 55.547 88.426 65.407 1.00 40.69 97 VAL A N 1
ATOM 811 C CA . VAL A 1 97 ? 55.003 89.547 66.191 1.00 39.91 97 VAL A CA 1
ATOM 812 C C . VAL A 1 97 ? 54.013 89.047 67.241 1.00 40.88 97 VAL A C 1
ATOM 813 O O . VAL A 1 97 ? 54.165 89.353 68.419 1.00 44.12 97 VAL A O 1
ATOM 817 N N . ALA A 1 98 ? 53.021 88.263 66.824 1.00 40.48 98 ALA A N 1
ATOM 818 C CA . ALA A 1 98 ? 51.904 87.927 67.676 1.00 41.67 98 ALA A CA 1
ATOM 819 C C . ALA A 1 98 ? 51.011 86.818 67.133 1.00 42.72 98 ALA A C 1
ATOM 820 O O . ALA A 1 98 ? 50.689 86.832 65.965 1.00 44.44 98 ALA A O 1
ATOM 822 N N . THR A 1 99 ? 50.589 85.894 67.979 1.00 43.47 99 THR A N 1
ATOM 823 C CA . THR A 1 99 ? 49.678 84.881 67.555 1.00 45.63 99 THR A CA 1
ATOM 824 C C . THR A 1 99 ? 48.312 85.216 68.014 1.00 48.79 99 THR A C 1
ATOM 825 O O . THR A 1 99 ? 47.719 84.521 68.867 1.00 52.18 99 THR A O 1
ATOM 829 N N . GLY A 1 100 ? 47.759 86.223 67.331 1.00 49.73 100 GLY A N 1
ATOM 830 C CA . GLY A 1 100 ? 46.412 86.727 67.571 1.00 48.48 100 GLY A CA 1
ATOM 831 C C . GLY A 1 100 ? 45.333 86.390 66.552 1.00 47.39 100 GLY A C 1
ATOM 832 O O . GLY A 1 100 ? 45.566 85.823 65.467 1.00 47.05 100 GLY A O 1
ATOM 833 N N . ALA A 1 101 ? 44.134 86.778 66.949 1.00 47.67 101 ALA A N 1
ATOM 834 C CA . ALA A 1 101 ? 42.953 86.787 66.094 1.00 47.68 101 ALA A CA 1
ATOM 835 C C . ALA A 1 101 ? 43.099 87.633 64.827 1.00 44.64 101 ALA A C 1
ATOM 836 O O . ALA A 1 101 ? 43.794 88.602 64.782 1.00 44.33 101 ALA A O 1
ATOM 838 N N . PHE A 1 102 ? 42.407 87.251 63.794 1.00 44.20 102 PHE A N 1
ATOM 839 C CA . PHE A 1 102 ? 42.332 88.045 62.601 1.00 46.81 102 PHE A CA 1
ATOM 840 C C . PHE A 1 102 ? 40.951 87.909 61.977 1.00 51.36 102 PHE A C 1
ATOM 841 O O . PHE A 1 102 ? 40.139 87.160 62.482 1.00 51.98 102 PHE A O 1
ATOM 849 N N . ILE A 1 103 ? 40.679 88.678 60.920 1.00 54.44 103 ILE A N 1
ATOM 850 C CA . ILE A 1 103 ? 39.382 88.710 60.217 1.00 52.72 103 ILE A CA 1
ATOM 851 C C . ILE A 1 103 ? 39.480 87.874 58.938 1.00 55.39 103 ILE A C 1
ATOM 852 O O . ILE A 1 103 ? 40.204 88.240 58.034 1.00 56.79 103 ILE A O 1
ATOM 857 N N . ALA A 1 104 ? 38.748 86.769 58.831 1.00 59.40 104 ALA A N 1
ATOM 858 C CA . ALA A 1 104 ? 38.876 85.910 57.636 1.00 64.40 104 ALA A CA 1
ATOM 859 C C . ALA A 1 104 ? 37.680 86.042 56.689 1.00 67.22 104 ALA A C 1
ATOM 860 O O . ALA A 1 104 ? 36.588 86.290 57.126 1.00 64.40 104 ALA A O 1
ATOM 862 N N . LYS A 1 105 ? 37.909 85.830 55.397 1.00 77.29 105 LYS A N 1
ATOM 863 C CA . LYS A 1 105 ? 36.840 85.715 54.376 1.00 85.31 105 LYS A CA 1
ATOM 864 C C . LYS A 1 105 ? 35.915 84.630 54.869 1.00 86.07 105 LYS A C 1
ATOM 865 O O . LYS A 1 105 ? 36.459 83.628 55.346 1.00 82.11 105 LYS A O 1
ATOM 871 N N . GLU A 1 106 ? 34.575 84.767 54.746 1.00 85.89 106 GLU A N 1
ATOM 872 C CA . GLU A 1 106 ? 33.678 83.620 55.100 1.00 85.71 106 GLU A CA 1
ATOM 873 C C . GLU A 1 106 ? 34.184 82.277 54.517 1.00 78.26 106 GLU A C 1
ATOM 874 O O . GLU A 1 106 ? 34.167 81.274 55.208 1.00 70.75 106 GLU A O 1
ATOM 880 N N . GLU A 1 107 ? 34.659 82.300 53.265 1.00 78.57 107 GLU A N 1
ATOM 881 C CA . GLU A 1 107 ? 35.202 81.127 52.544 1.00 79.68 107 GLU A CA 1
ATOM 882 C C . GLU A 1 107 ? 35.974 80.191 53.436 1.00 77.66 107 GLU A C 1
ATOM 883 O O . GLU A 1 107 ? 35.824 78.978 53.352 1.00 80.19 107 GLU A O 1
ATOM 889 N N . LEU A 1 108 ? 36.833 80.771 54.269 1.00 79.68 108 LEU A N 1
ATOM 890 C CA . LEU A 1 108 ? 37.929 80.055 54.935 1.00 78.18 108 LEU A CA 1
ATOM 891 C C . LEU A 1 108 ? 37.529 78.988 55.933 1.00 77.86 108 LEU A C 1
ATOM 892 O O . LEU A 1 108 ? 38.268 78.020 56.045 1.00 79.40 108 LEU A O 1
ATOM 897 N N . ARG A 1 109 ? 36.353 79.145 56.570 1.00 73.93 109 ARG A N 1
ATOM 898 C CA . ARG A 1 109 ? 35.749 78.107 57.418 1.00 73.04 109 ARG A CA 1
ATOM 899 C C . ARG A 1 109 ? 35.766 76.710 56.797 1.00 70.95 109 ARG A C 1
ATOM 900 O O . ARG A 1 109 ? 35.915 75.722 57.493 1.00 68.90 109 ARG A O 1
ATOM 908 N N . LYS A 1 110 ? 35.593 76.655 55.484 1.00 74.88 110 LYS A N 1
ATOM 909 C CA . LYS A 1 110 ? 35.480 75.405 54.727 1.00 75.57 110 LYS A CA 1
ATOM 910 C C . LYS A 1 110 ? 36.844 74.762 54.477 1.00 76.57 110 LYS A C 1
ATOM 911 O O . LYS A 1 110 ? 36.913 73.550 54.404 1.00 81.60 110 LYS A O 1
ATOM 913 N N . ILE A 1 111 ? 37.926 75.543 54.369 1.00 78.67 111 ILE A N 1
ATOM 914 C CA . ILE A 1 111 ? 39.279 74.954 54.159 1.00 74.93 111 ILE A CA 1
ATOM 915 C C . ILE A 1 111 ? 39.777 74.228 55.436 1.00 73.41 111 ILE A C 1
ATOM 916 O O . ILE A 1 111 ? 40.029 74.858 56.475 1.00 72.65 111 ILE A O 1
ATOM 921 N N . PRO A 1 112 ? 39.953 72.909 55.369 1.00 68.78 112 PRO A N 1
ATOM 922 C CA . PRO A 1 112 ? 40.396 72.175 56.537 1.00 70.78 112 PRO A CA 1
ATOM 923 C C . PRO A 1 112 ? 41.824 72.549 56.993 1.00 70.15 112 PRO A C 1
ATOM 924 O O . PRO A 1 112 ? 42.619 73.035 56.188 1.00 67.90 112 PRO A O 1
ATOM 928 N N . GLY A 1 113 ? 42.105 72.328 58.282 1.00 67.11 113 GLY A N 1
ATOM 929 C CA . GLY A 1 113 ? 43.350 72.739 58.903 1.00 62.18 113 GLY A CA 1
ATOM 930 C C . GLY A 1 113 ? 43.256 74.214 59.231 1.00 59.64 113 GLY A C 1
ATOM 931 O O . GLY A 1 113 ? 43.173 74.560 60.399 1.00 63.43 113 GLY A O 1
ATOM 932 N N . VAL A 1 114 ? 43.229 75.071 58.205 1.00 55.34 114 VAL A N 1
ATOM 933 C CA . VAL A 1 114 ? 43.172 76.525 58.388 1.00 55.04 114 VAL A CA 1
ATOM 934 C C . VAL A 1 114 ? 42.016 76.958 59.311 1.00 55.91 114 VAL A C 1
ATOM 935 O O . VAL A 1 114 ? 42.192 77.771 60.205 1.00 55.89 114 VAL A O 1
ATOM 939 N N . ASN A 1 115 ? 40.834 76.424 59.087 1.00 57.89 115 ASN A N 1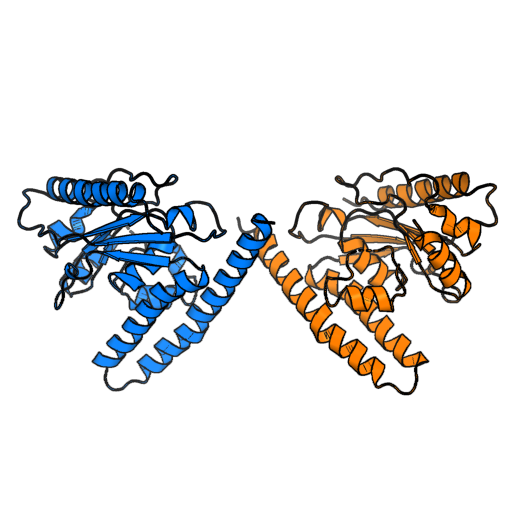
ATOM 940 C CA . ASN A 1 115 ? 39.679 76.792 59.913 1.00 62.39 115 ASN A CA 1
ATOM 941 C C . ASN A 1 115 ? 39.892 76.474 61.396 1.00 59.78 115 ASN A C 1
ATOM 942 O O . ASN A 1 115 ? 39.517 77.280 62.270 1.00 64.06 115 ASN A O 1
ATOM 947 N N . TRP A 1 116 ? 40.491 75.326 61.684 1.00 55.98 116 TRP A N 1
ATOM 948 C CA . TRP A 1 116 ? 40.757 74.945 63.075 1.00 54.80 116 TRP A CA 1
ATOM 949 C C . TRP A 1 116 ? 41.687 75.958 63.665 1.00 51.91 116 TRP A C 1
ATOM 950 O O . TRP A 1 116 ? 41.530 76.369 64.794 1.00 54.95 116 TRP A O 1
ATOM 961 N N . TYR A 1 117 ? 42.704 76.346 62.928 1.00 49.46 117 TYR A N 1
ATOM 962 C CA . TYR A 1 117 ? 43.630 77.289 63.503 1.00 47.31 117 TYR A CA 1
ATOM 963 C C . TYR A 1 117 ? 43.097 78.727 63.557 1.00 45.69 117 TYR A C 1
ATOM 964 O O . TYR A 1 117 ? 43.348 79.430 64.552 1.00 45.47 117 TYR A O 1
ATOM 973 N N . ILE A 1 118 ? 42.290 79.139 62.580 1.00 46.19 118 ILE A N 1
ATOM 974 C CA . ILE A 1 118 ? 41.625 80.450 62.668 1.00 50.28 118 ILE A CA 1
ATOM 975 C C . ILE A 1 118 ? 40.740 80.533 63.884 1.00 52.38 118 ILE A C 1
ATOM 976 O O . ILE A 1 118 ? 40.730 81.539 64.562 1.00 50.53 118 ILE A O 1
ATOM 981 N N . ARG A 1 119 ? 39.961 79.479 64.113 1.00 57.99 119 ARG A N 1
ATOM 982 C CA . ARG A 1 119 ? 39.140 79.362 65.302 1.00 58.58 119 ARG A CA 1
ATOM 983 C C . ARG A 1 119 ? 39.985 79.352 66.555 1.00 55.07 119 ARG A C 1
ATOM 984 O O . ARG A 1 119 ? 39.673 80.089 67.464 1.00 56.02 119 ARG A O 1
ATOM 992 N N . TYR A 1 120 ? 41.069 78.572 66.610 1.00 51.12 120 TYR A N 1
ATOM 993 C CA . TYR A 1 120 ? 41.879 78.523 67.829 1.00 49.44 120 TYR A CA 1
ATOM 994 C C . TYR A 1 120 ? 42.402 79.907 68.193 1.00 51.02 120 TYR A C 1
ATOM 995 O O . TYR A 1 120 ? 42.386 80.276 69.366 1.00 54.22 120 TYR A O 1
ATOM 1004 N N . LEU A 1 121 ? 42.823 80.683 67.190 1.00 51.43 121 LEU A N 1
ATOM 1005 C CA . LEU A 1 121 ? 43.294 82.053 67.415 1.00 53.57 121 LEU A CA 1
ATOM 1006 C C . LEU A 1 121 ? 42.201 83.055 67.727 1.00 55.18 121 LEU A C 1
ATOM 1007 O O . LEU A 1 121 ? 42.475 84.265 67.765 1.00 52.95 121 LEU A O 1
ATOM 1012 N N . ASN A 1 122 ? 40.980 82.550 67.940 1.00 57.20 122 ASN A N 1
ATOM 1013 C CA . ASN A 1 122 ? 39.784 83.350 68.156 1.00 58.57 122 ASN A CA 1
ATOM 1014 C C . ASN A 1 122 ? 39.479 84.326 67.048 1.00 55.08 122 ASN A C 1
ATOM 1015 O O . ASN A 1 122 ? 38.900 85.356 67.304 1.00 54.17 122 ASN A O 1
ATOM 1020 N N . GLY A 1 123 ? 39.826 84.001 65.809 1.00 54.88 123 GLY A N 1
ATOM 1021 C CA . GLY A 1 123 ? 39.493 84.860 64.650 1.00 56.13 123 GLY A CA 1
ATOM 1022 C C . GLY A 1 123 ? 38.010 85.154 64.444 1.00 55.05 123 GLY A C 1
ATOM 1023 O O . GLY A 1 123 ? 37.207 84.808 65.239 1.00 54.07 123 GLY A O 1
ATOM 1024 N N . VAL A 1 124 ? 37.675 85.835 63.357 1.00 57.69 124 VAL A N 1
ATOM 1025 C CA . VAL A 1 124 ? 36.356 86.495 63.181 1.00 59.10 124 VAL A CA 1
ATOM 1026 C C . VAL A 1 124 ? 36.160 86.470 61.691 1.00 62.79 124 VAL A C 1
ATOM 1027 O O . VAL A 1 124 ? 36.936 87.124 60.963 1.00 61.47 124 VAL A O 1
ATOM 1031 N N . PHE A 1 125 ? 35.163 85.672 61.278 1.00 63.00 125 PHE A N 1
ATOM 1032 C CA . PHE A 1 125 ? 34.836 85.530 59.894 1.00 61.98 125 PHE A CA 1
ATOM 1033 C C . PHE A 1 125 ? 33.842 86.659 59.445 1.00 65.25 125 PHE A C 1
ATOM 1034 O O . PHE A 1 125 ? 33.072 87.221 60.253 1.00 59.74 125 PHE A O 1
ATOM 1042 N N . LEU A 1 126 ? 33.945 86.996 58.149 1.00 70.85 126 LEU A N 1
ATOM 1043 C CA . LEU A 1 126 ? 33.009 87.809 57.395 1.00 74.09 126 LEU A CA 1
ATOM 1044 C C . LEU A 1 126 ? 32.240 86.949 56.377 1.00 79.48 126 LEU A C 1
ATOM 1045 O O . LEU A 1 126 ? 30.983 87.029 56.256 1.00 85.69 126 LEU A O 1
ATOM 1050 N N . ARG A 1 133 ? 24.639 91.954 60.189 1.00 118.41 133 ARG A N 1
ATOM 1051 C CA . ARG A 1 133 ? 23.897 92.171 58.933 1.00 134.01 133 ARG A CA 1
ATOM 1052 C C . ARG A 1 133 ? 24.778 92.034 57.639 1.00 144.08 133 ARG A C 1
ATOM 1053 O O . ARG A 1 133 ? 24.563 91.109 56.822 1.00 148.40 133 ARG A O 1
ATOM 1061 N N . ALA A 1 134 ? 25.713 92.985 57.446 1.00 145.06 134 ALA A N 1
ATOM 1062 C CA . ALA A 1 134 ? 26.843 92.891 56.487 1.00 133.01 134 ALA A CA 1
ATOM 1063 C C . ALA A 1 134 ? 28.277 92.971 57.182 1.00 128.77 134 ALA A C 1
ATOM 1064 O O . ALA A 1 134 ? 29.258 92.495 56.582 1.00 116.86 134 ALA A O 1
ATOM 1066 N N . VAL A 1 135 ? 28.378 93.559 58.412 1.00 128.29 135 VAL A N 1
ATOM 1067 C CA . VAL A 1 135 ? 29.570 93.560 59.338 1.00 116.80 135 VAL A CA 1
ATOM 1068 C C . VAL A 1 135 ? 29.220 93.522 60.875 1.00 112.72 135 VAL A C 1
ATOM 1069 O O . VAL A 1 135 ? 29.549 94.455 61.683 1.00 93.68 135 VAL A O 1
ATOM 1073 N N . ARG A 1 136 ? 28.612 92.410 61.307 1.00 118.02 136 ARG A N 1
ATOM 1074 C CA . ARG A 1 136 ? 28.444 92.163 62.764 1.00 127.24 136 ARG A CA 1
ATOM 1075 C C . ARG A 1 136 ? 29.773 91.851 63.434 1.00 124.52 136 ARG A C 1
ATOM 1076 O O . ARG A 1 136 ? 29.881 92.022 64.640 1.00 130.75 136 ARG A O 1
ATOM 1084 N N . ALA A 1 137 ? 30.757 91.373 62.662 1.00 115.14 137 ALA A N 1
ATOM 1085 C CA . ALA A 1 137 ? 32.165 91.212 63.076 1.00 108.13 137 ALA A CA 1
ATOM 1086 C C . ALA A 1 137 ? 32.608 92.148 64.191 1.00 106.06 137 ALA A C 1
ATOM 1087 O O . ALA A 1 137 ? 32.946 91.710 65.296 1.00 101.98 137 ALA A O 1
ATOM 1089 N N . LEU A 1 138 ? 32.542 93.446 63.882 1.00 106.56 138 LEU A N 1
ATOM 1090 C CA . LEU A 1 138 ? 33.034 94.519 64.745 1.00 100.04 138 LEU A CA 1
ATOM 1091 C C . LEU A 1 138 ? 32.666 94.329 66.208 1.00 99.90 138 LEU A C 1
ATOM 1092 O O . LEU A 1 138 ? 33.492 94.581 67.059 1.00 102.58 138 LEU A O 1
ATOM 1097 N N . ARG A 1 139 ? 31.453 93.859 66.499 1.00 105.32 139 ARG A N 1
ATOM 1098 C CA . ARG A 1 139 ? 31.019 93.582 67.874 1.00 110.75 139 ARG A CA 1
ATOM 1099 C C . ARG A 1 139 ? 31.802 92.444 68.534 1.00 106.92 139 ARG A C 1
ATOM 1100 O O . ARG A 1 139 ? 32.158 92.593 69.717 1.00 98.00 139 ARG A O 1
ATOM 1108 N N . GLU A 1 140 ? 32.090 91.347 67.801 1.00 105.70 140 GLU A N 1
ATOM 1109 C CA . GLU A 1 140 ? 32.866 90.206 68.387 1.00 106.55 140 GLU A CA 1
ATOM 1110 C C . GLU A 1 140 ? 34.317 90.590 68.661 1.00 101.40 140 GLU A C 1
ATOM 1111 O O . GLU A 1 140 ? 34.879 90.239 69.719 1.00 98.73 140 GLU A O 1
ATOM 1117 N N . ALA A 1 141 ? 34.920 91.269 67.682 1.00 90.18 141 ALA A N 1
ATOM 1118 C CA . ALA A 1 141 ? 36.257 91.814 67.810 1.00 81.37 141 ALA A CA 1
ATOM 1119 C C . ALA A 1 141 ? 36.337 92.675 69.067 1.00 77.50 141 ALA A C 1
ATOM 1120 O O . ALA A 1 141 ? 37.157 92.418 69.936 1.00 76.08 141 ALA A O 1
ATOM 1122 N N . ILE A 1 142 ? 35.435 93.652 69.187 1.00 73.94 142 ILE A N 1
ATOM 1123 C CA . ILE A 1 142 ? 35.362 94.512 70.376 1.00 71.65 142 ILE A CA 1
ATOM 1124 C C . ILE A 1 142 ? 35.231 93.666 71.646 1.00 74.54 142 ILE A C 1
ATOM 1125 O O . ILE A 1 142 ? 35.907 93.891 72.669 1.00 73.42 142 ILE A O 1
ATOM 1130 N N . GLU A 1 143 ? 34.339 92.671 71.565 1.00 77.77 143 GLU A N 1
ATOM 1131 C CA . GLU A 1 143 ? 34.028 91.807 72.702 1.00 79.78 143 GLU A CA 1
ATOM 1132 C C . GLU A 1 143 ? 35.225 90.933 73.066 1.00 75.87 143 GLU A C 1
ATOM 1133 O O . GLU A 1 143 ? 35.699 90.979 74.214 1.00 73.95 143 GLU A O 1
ATOM 1139 N N . LYS A 1 144 ? 35.746 90.191 72.086 1.00 69.51 144 LYS A N 1
ATOM 1140 C CA . LYS A 1 144 ? 37.029 89.495 72.230 1.00 66.39 144 LYS A CA 1
ATOM 1141 C C . LYS A 1 144 ? 38.175 90.351 72.775 1.00 66.63 144 LYS A C 1
ATOM 1142 O O . LYS A 1 144 ? 38.906 89.900 73.664 1.00 66.29 144 LYS A O 1
ATOM 1148 N N . LEU A 1 145 ? 38.321 91.573 72.268 1.00 66.20 145 LEU A N 1
ATOM 1149 C CA . LEU A 1 145 ? 39.332 92.488 72.791 1.00 64.15 145 LEU A CA 1
ATOM 1150 C C . LEU A 1 145 ? 39.176 92.726 74.266 1.00 67.13 145 LEU A C 1
ATOM 1151 O O . LEU A 1 145 ? 40.170 92.613 75.001 1.00 64.94 145 LEU A O 1
ATOM 1156 N N . LYS A 1 146 ? 37.936 92.989 74.704 1.00 74.63 146 LYS A N 1
ATOM 1157 C CA . LYS A 1 146 ? 37.632 93.205 76.131 1.00 76.41 146 LYS A CA 1
ATOM 1158 C C . LYS A 1 146 ? 37.956 91.992 76.990 1.00 75.66 146 LYS A C 1
ATOM 1159 O O . LYS A 1 146 ? 38.460 92.122 78.093 1.00 78.15 146 LYS A O 1
ATOM 1165 N N . ASN A 1 147 ? 37.742 90.800 76.483 1.00 75.85 147 ASN A N 1
ATOM 1166 C CA . ASN A 1 147 ? 38.146 89.615 77.253 1.00 81.38 147 ASN A CA 1
ATOM 1167 C C . ASN A 1 147 ? 39.650 89.351 77.215 1.00 74.75 147 ASN A C 1
ATOM 1168 O O . ASN A 1 147 ? 40.143 88.607 78.032 1.00 84.48 147 ASN A O 1
ATOM 1173 N N . GLY A 1 148 ? 40.381 89.932 76.277 1.00 68.12 148 GLY A N 1
ATOM 1174 C CA . GLY A 1 148 ? 41.855 89.832 76.272 1.00 64.96 148 GLY A CA 1
ATOM 1175 C C . GLY A 1 148 ? 42.541 89.219 75.070 1.00 62.45 148 GLY A C 1
ATOM 1176 O O . GLY A 1 148 ? 43.713 88.888 75.150 1.00 69.98 148 GLY A O 1
ATOM 1177 N N . VAL A 1 149 ? 41.849 89.081 73.951 1.00 59.61 149 VAL A N 1
ATOM 1178 C CA . VAL A 1 149 ? 42.457 88.536 72.729 1.00 58.21 149 VAL A CA 1
ATOM 1179 C C . VAL A 1 149 ? 43.264 89.609 71.973 1.00 57.29 149 VAL A C 1
ATOM 1180 O O . VAL A 1 149 ? 42.784 90.743 71.777 1.00 52.71 149 VAL A O 1
ATOM 1184 N N . THR A 1 150 ? 44.472 89.236 71.519 1.00 55.53 150 THR A N 1
ATOM 1185 C CA . THR A 1 150 ? 45.243 90.101 70.615 1.00 51.37 150 THR A CA 1
ATOM 1186 C C . THR A 1 150 ? 44.632 90.032 69.219 1.00 49.13 150 THR A C 1
ATOM 1187 O O . THR A 1 150 ? 44.302 88.972 68.760 1.00 49.39 150 THR A O 1
ATOM 1191 N N . PHE A 1 151 ? 44.516 91.156 68.548 1.00 48.27 151 PHE A N 1
ATOM 1192 C CA . PHE A 1 151 ? 44.055 91.177 67.174 1.00 51.36 151 PHE A CA 1
ATOM 1193 C C . PHE A 1 151 ? 45.123 91.648 66.224 1.00 52.65 151 PHE A C 1
ATOM 1194 O O . PHE A 1 151 ? 46.092 92.293 66.641 1.00 56.60 151 PHE A O 1
ATOM 1202 N N . ILE A 1 152 ? 44.926 91.316 64.946 1.00 50.79 152 ILE A N 1
ATOM 1203 C CA . ILE A 1 152 ? 45.817 91.706 63.857 1.00 48.00 152 ILE A CA 1
ATOM 1204 C C . ILE A 1 152 ? 44.921 92.211 62.803 1.00 45.49 152 ILE A C 1
ATOM 1205 O O . ILE A 1 152 ? 44.045 91.491 62.352 1.00 45.91 152 ILE A O 1
ATOM 1210 N N . VAL A 1 153 ? 45.132 93.448 62.411 1.00 45.49 153 VAL A N 1
ATOM 1211 C CA . VAL A 1 153 ? 44.137 94.223 61.661 1.00 47.60 153 VAL A CA 1
ATOM 1212 C C . VAL A 1 153 ? 44.851 94.912 60.464 1.00 48.37 153 VAL A C 1
ATOM 1213 O O . VAL A 1 153 ? 45.960 95.413 60.629 1.00 44.94 153 VAL A O 1
ATOM 1217 N N . PHE A 1 154 ? 44.246 94.864 59.267 1.00 49.21 154 PHE A N 1
ATOM 1218 C CA . PHE A 1 154 ? 44.825 95.450 58.069 1.00 48.81 154 PHE A CA 1
ATOM 1219 C C . PHE A 1 154 ? 43.961 96.599 57.622 1.00 49.00 154 PHE A C 1
ATOM 1220 O O . PHE A 1 154 ? 43.144 96.442 56.750 1.00 49.59 154 PHE A O 1
ATOM 1228 N N . PRO A 1 155 ? 44.094 97.765 58.244 1.00 51.26 155 PRO A N 1
ATOM 1229 C CA . PRO A 1 155 ? 43.161 98.839 58.010 1.00 52.75 155 PRO A CA 1
ATOM 1230 C C . PRO A 1 155 ? 42.915 99.229 56.526 1.00 55.34 155 PRO A C 1
ATOM 1231 O O . PRO A 1 155 ? 41.886 99.843 56.248 1.00 55.83 155 PRO A O 1
ATOM 1235 N N . GLU A 1 156 ? 43.860 98.929 55.610 1.00 53.82 156 GLU A N 1
ATOM 1236 C CA . GLU A 1 156 ? 43.678 99.244 54.185 1.00 50.55 156 GLU A CA 1
ATOM 1237 C C . GLU A 1 156 ? 42.469 98.450 53.628 1.00 48.95 156 GLU A C 1
ATOM 1238 O O . GLU A 1 156 ? 41.841 98.860 52.640 1.00 49.12 156 GLU A O 1
ATOM 1244 N N . GLY A 1 157 ? 42.162 97.326 54.267 1.00 46.54 157 GLY A N 1
ATOM 1245 C CA . GLY A 1 157 ? 41.002 96.522 53.939 1.00 49.72 157 GLY A CA 1
ATOM 1246 C C . GLY A 1 157 ? 41.152 95.591 52.743 1.00 51.57 157 GLY A C 1
ATOM 1247 O O . GLY A 1 157 ? 40.222 94.969 52.310 1.00 58.59 157 GLY A O 1
ATOM 1248 N N . THR A 1 158 ? 42.357 95.467 52.229 1.00 50.97 158 THR A N 1
ATOM 1249 C CA . THR A 1 158 ? 42.660 94.746 51.005 1.00 49.96 158 THR A CA 1
ATOM 1250 C C . THR A 1 158 ? 44.171 94.775 50.872 1.00 49.20 158 THR A C 1
ATOM 1251 O O . THR A 1 158 ? 44.836 95.652 51.419 1.00 48.71 158 THR A O 1
ATOM 1255 N N . ARG A 1 159 ? 44.716 93.853 50.097 1.00 49.10 159 ARG A N 1
ATOM 1256 C CA . ARG A 1 159 ? 46.145 93.904 49.759 1.00 49.95 159 ARG A CA 1
ATOM 1257 C C . ARG A 1 159 ? 46.340 94.953 48.708 1.00 50.26 159 ARG A C 1
ATOM 1258 O O . ARG A 1 159 ? 45.522 95.112 47.811 1.00 49.59 159 ARG A O 1
ATOM 1266 N N . SER A 1 160 ? 47.408 95.711 48.875 1.00 51.17 160 SER A N 1
ATOM 1267 C CA . SER A 1 160 ? 47.911 96.586 47.846 1.00 52.57 160 SER A CA 1
ATOM 1268 C C . SER A 1 160 ? 48.219 95.713 46.648 1.00 54.38 160 SER A C 1
ATOM 1269 O O . SER A 1 160 ? 48.759 94.613 46.776 1.00 58.08 160 SER A O 1
ATOM 1272 N N . PRO A 1 161 ? 47.876 96.193 45.459 1.00 58.16 161 PRO A N 1
ATOM 1273 C CA . PRO A 1 161 ? 48.221 95.470 44.268 1.00 57.74 161 PRO A CA 1
ATOM 1274 C C . PRO A 1 161 ? 49.677 95.665 43.810 1.00 56.48 161 PRO A C 1
ATOM 1275 O O . PRO A 1 161 ? 50.166 94.816 43.122 1.00 60.02 161 PRO A O 1
ATOM 1279 N N . ASP A 1 162 ? 50.349 96.767 44.166 1.00 55.81 162 ASP A N 1
ATOM 1280 C CA . ASP A 1 162 ? 51.697 97.123 43.666 1.00 52.67 162 ASP A CA 1
ATOM 1281 C C . ASP A 1 162 ? 52.758 97.343 44.719 1.00 52.14 162 ASP A C 1
ATOM 1282 O O . ASP A 1 162 ? 53.878 97.693 44.379 1.00 52.29 162 ASP A O 1
ATOM 1287 N N . GLY A 1 163 ? 52.418 97.111 46.008 1.00 53.79 163 GLY A N 1
ATOM 1288 C CA . GLY A 1 163 ? 53.318 97.357 47.163 1.00 53.77 163 GLY A CA 1
ATOM 1289 C C . GLY A 1 163 ? 53.117 98.683 47.911 1.00 54.42 163 GLY A C 1
ATOM 1290 O O . GLY A 1 163 ? 53.487 98.807 49.084 1.00 53.48 163 GLY A O 1
ATOM 1291 N N . LYS A 1 164 ? 52.473 99.648 47.223 1.00 54.85 164 LYS A N 1
ATOM 1292 C CA . LYS A 1 164 ? 52.255 100.994 47.698 1.00 53.60 164 LYS A CA 1
ATOM 1293 C C . LYS A 1 164 ? 51.199 100.939 48.684 1.00 49.45 164 LYS A C 1
ATOM 1294 O O . LYS A 1 164 ? 50.286 100.205 48.473 1.00 46.68 164 LYS A O 1
ATOM 1300 N N . VAL A 1 165 ? 51.305 101.745 49.744 1.00 50.12 165 VAL A N 1
ATOM 1301 C CA . VAL A 1 165 ? 50.339 101.656 50.846 1.00 49.09 165 VAL A CA 1
ATOM 1302 C C . VAL A 1 165 ? 49.102 102.454 50.482 1.00 51.26 165 VAL A C 1
ATOM 1303 O O . VAL A 1 165 ? 49.176 103.625 50.132 1.00 56.89 165 VAL A O 1
ATOM 1307 N N . LEU A 1 166 ? 47.946 101.831 50.589 1.00 51.09 166 LEU A N 1
ATOM 1308 C CA . LEU A 1 166 ? 46.708 102.494 50.303 1.00 53.07 166 LEU A CA 1
ATOM 1309 C C . LEU A 1 166 ? 46.270 103.288 51.519 1.00 54.90 166 LEU A C 1
ATOM 1310 O O . LEU A 1 166 ? 46.865 103.194 52.592 1.00 55.55 166 LEU A O 1
ATOM 1315 N N . SER A 1 167 ? 45.229 104.098 51.345 1.00 58.81 167 SER A N 1
ATOM 1316 C CA . SER A 1 167 ? 44.649 104.869 52.457 1.00 60.22 167 SER A CA 1
ATOM 1317 C C . SER A 1 167 ? 44.035 103.961 53.478 1.00 58.75 167 SER A C 1
ATOM 1318 O O . SER A 1 167 ? 43.451 102.971 53.096 1.00 63.50 167 SER A O 1
ATOM 1321 N N . PHE A 1 168 ? 44.123 104.284 54.757 1.00 58.92 168 PHE A N 1
ATOM 1322 C CA . PHE A 1 168 ? 43.441 103.471 55.777 1.00 61.00 168 PHE A CA 1
ATOM 1323 C C . PHE A 1 168 ? 41.949 103.790 55.641 1.00 60.21 168 PHE A C 1
ATOM 1324 O O . PHE A 1 168 ? 41.577 104.941 55.687 1.00 60.95 168 PHE A O 1
ATOM 1332 N N . LYS A 1 169 ? 41.110 102.790 55.405 1.00 61.31 169 LYS A N 1
ATOM 1333 C CA . LYS A 1 169 ? 39.667 102.997 55.270 1.00 64.36 169 LYS A CA 1
ATOM 1334 C C . LYS A 1 169 ? 39.148 103.766 56.518 1.00 66.99 169 LYS A C 1
ATOM 1335 O O . LYS A 1 169 ? 39.653 103.613 57.624 1.00 66.17 169 LYS A O 1
ATOM 1341 N N . LYS A 1 170 ? 38.166 104.639 56.317 1.00 73.00 170 LYS A N 1
ATOM 1342 C CA . LYS A 1 170 ? 37.525 105.406 57.402 1.00 74.86 170 LYS A CA 1
ATOM 1343 C C . LYS A 1 170 ? 36.893 104.430 58.395 1.00 71.16 170 LYS A C 1
ATOM 1344 O O . LYS A 1 170 ? 36.373 103.401 58.029 1.00 68.04 170 LYS A O 1
ATOM 1350 N N . ASP A 1 171 ? 36.967 104.778 59.659 1.00 72.78 171 ASP A N 1
ATOM 1351 C CA . ASP A 1 171 ? 36.532 103.944 60.805 1.00 73.81 171 ASP A CA 1
ATOM 1352 C C . ASP A 1 171 ? 37.324 102.649 60.974 1.00 68.88 171 ASP A C 1
ATOM 1353 O O . ASP A 1 171 ? 36.873 101.773 61.715 1.00 69.81 171 ASP A O 1
ATOM 1358 N N . SER A 1 172 ? 38.506 102.530 60.358 1.00 63.59 172 SER A N 1
ATOM 1359 C CA . SER A 1 172 ? 39.277 101.275 60.422 1.00 59.78 172 SER A CA 1
ATOM 1360 C C . SER A 1 172 ? 39.853 101.054 61.825 1.00 60.05 172 SER A C 1
ATOM 1361 O O . SER A 1 172 ? 39.765 99.956 62.369 1.00 59.64 172 SER A O 1
ATOM 1364 N N . LEU A 1 173 ? 40.340 102.121 62.456 1.00 62.11 173 LEU A N 1
ATOM 1365 C CA . LEU A 1 173 ? 40.770 102.046 63.865 1.00 62.81 173 LEU A CA 1
ATOM 1366 C C . LEU A 1 173 ? 39.699 102.132 64.951 1.00 61.55 173 LEU A C 1
ATOM 1367 O O . LEU A 1 173 ? 40.005 102.053 66.122 1.00 63.27 173 LEU A O 1
ATOM 1372 N N . MET A 1 174 ? 38.454 102.168 64.582 1.00 63.94 174 MET A N 1
ATOM 1373 C CA . MET A 1 174 ? 37.409 102.123 65.583 1.00 67.23 174 MET A CA 1
ATOM 1374 C C . MET A 1 174 ? 37.584 100.976 66.583 1.00 66.80 174 MET A C 1
ATOM 1375 O O . MET A 1 174 ? 37.252 101.183 67.747 1.00 70.78 174 MET A O 1
ATOM 1380 N N . ILE A 1 175 ? 38.164 99.819 66.239 1.00 64.04 175 ILE A N 1
ATOM 1381 C CA . ILE A 1 175 ? 38.218 98.791 67.301 1.00 62.28 175 ILE A CA 1
ATOM 1382 C C . ILE A 1 175 ? 39.134 99.174 68.455 1.00 59.48 175 ILE A C 1
ATOM 1383 O O . ILE A 1 175 ? 38.922 98.757 69.577 1.00 60.32 175 ILE A O 1
ATOM 1388 N N . ALA A 1 176 ? 40.119 100.014 68.178 1.00 57.80 176 ALA A N 1
ATOM 1389 C CA . ALA A 1 176 ? 40.998 100.543 69.231 1.00 59.10 176 ALA A CA 1
ATOM 1390 C C . ALA A 1 176 ? 40.309 101.621 70.076 1.00 60.06 176 ALA A C 1
ATOM 1391 O O . ALA A 1 176 ? 40.298 101.563 71.313 1.00 62.60 176 ALA A O 1
ATOM 1393 N N . VAL A 1 177 ? 39.734 102.608 69.392 1.00 60.83 177 VAL A N 1
ATOM 1394 C CA . VAL A 1 177 ? 38.972 103.675 70.037 1.00 60.27 177 VAL A CA 1
ATOM 1395 C C . VAL A 1 177 ? 37.958 103.183 71.023 1.00 57.44 177 VAL A C 1
ATOM 1396 O O . VAL A 1 177 ? 37.937 103.667 72.117 1.00 57.04 177 VAL A O 1
ATOM 1400 N N . LYS A 1 178 ? 37.169 102.202 70.634 1.00 59.04 178 LYS A N 1
ATOM 1401 C CA . LYS A 1 178 ? 36.036 101.671 71.465 1.00 63.84 178 LYS A CA 1
ATOM 1402 C C . LYS A 1 178 ? 36.428 100.634 72.511 1.00 61.39 178 LYS A C 1
ATOM 1403 O O . LYS A 1 178 ? 35.577 100.201 73.259 1.00 65.90 178 LYS A O 1
ATOM 1409 N N . THR A 1 179 ? 37.673 100.176 72.520 1.00 58.26 179 THR A N 1
ATOM 1410 C CA . THR A 1 179 ? 38.145 99.210 73.520 1.00 55.76 179 THR A CA 1
ATOM 1411 C C . THR A 1 179 ? 39.226 99.758 74.400 1.00 55.09 179 THR A C 1
ATOM 1412 O O . THR A 1 179 ? 39.502 99.154 75.435 1.00 58.53 179 THR A O 1
ATOM 1416 N N . GLY A 1 180 ? 39.887 100.829 73.968 1.00 53.08 180 GLY A N 1
ATOM 1417 C CA . GLY A 1 180 ? 41.069 101.309 74.646 1.00 51.53 180 GLY A CA 1
ATOM 1418 C C . GLY A 1 180 ? 42.290 100.409 74.708 1.00 50.94 180 GLY A C 1
ATOM 1419 O O . GLY A 1 180 ? 43.238 100.729 75.451 1.00 49.72 180 GLY A O 1
ATOM 1420 N N . VAL A 1 181 ? 42.343 99.330 73.907 1.00 51.62 181 VAL A N 1
ATOM 1421 C CA . VAL A 1 181 ? 43.578 98.494 73.893 1.00 51.92 181 VAL A CA 1
ATOM 1422 C C . VAL A 1 181 ? 44.645 99.165 72.987 1.00 50.18 181 VAL A C 1
ATOM 1423 O O . VAL A 1 181 ? 44.308 99.830 71.991 1.00 49.93 181 VAL A O 1
ATOM 1427 N N . PRO A 1 182 ? 45.921 98.979 73.323 1.00 48.53 182 PRO A N 1
ATOM 1428 C CA . PRO A 1 182 ? 46.978 99.608 72.550 1.00 49.75 182 PRO A CA 1
ATOM 1429 C C . PRO A 1 182 ? 47.176 99.028 71.162 1.00 49.81 182 PRO A C 1
ATOM 1430 O O . PRO A 1 182 ? 47.110 97.823 70.969 1.00 50.88 182 PRO A O 1
ATOM 1434 N N . VAL A 1 183 ? 47.379 99.937 70.210 1.00 50.30 183 VAL A N 1
ATOM 1435 C CA . VAL A 1 183 ? 47.714 99.643 68.817 1.00 47.40 183 VAL A CA 1
ATOM 1436 C C . VAL A 1 183 ? 49.224 99.449 68.728 1.00 46.72 183 VAL A C 1
ATOM 1437 O O . VAL A 1 183 ? 49.992 100.207 69.340 1.00 49.20 183 VAL A O 1
ATOM 1441 N N . LEU A 1 184 ? 49.652 98.435 67.999 1.00 44.23 184 LEU A N 1
ATOM 1442 C CA . LEU A 1 184 ? 51.102 98.162 67.833 1.00 43.22 184 LEU A CA 1
ATOM 1443 C C . LEU A 1 184 ? 51.332 98.290 66.330 1.00 43.60 184 LEU A C 1
ATOM 1444 O O . LEU A 1 184 ? 51.055 97.348 65.596 1.00 42.93 184 LEU A O 1
ATOM 1449 N N . PRO A 1 185 ? 51.823 99.455 65.866 1.00 43.48 185 PRO A N 1
ATOM 1450 C CA . PRO A 1 185 ? 51.989 99.642 64.441 1.00 44.26 185 PRO A CA 1
ATOM 1451 C C . PRO A 1 185 ? 53.113 98.804 63.880 1.00 42.90 185 PRO A C 1
ATOM 1452 O O . PRO A 1 185 ? 54.137 98.756 64.511 1.00 40.52 185 PRO A O 1
ATOM 1456 N N . VAL A 1 186 ? 52.909 98.183 62.710 1.00 42.25 186 VAL A N 1
ATOM 1457 C CA . VAL A 1 186 ? 53.913 97.304 62.103 1.00 41.86 186 VAL A CA 1
ATOM 1458 C C . VAL A 1 186 ? 54.047 97.619 60.647 1.00 40.34 186 VAL A C 1
ATOM 1459 O O . VAL A 1 186 ? 53.063 97.823 60.038 1.00 43.66 186 VAL A O 1
ATOM 1463 N N . SER A 1 187 ? 55.249 97.622 60.095 1.00 37.99 187 SER A N 1
ATOM 1464 C CA . SER A 1 187 ? 55.424 97.863 58.682 1.00 37.10 187 SER A CA 1
ATOM 1465 C C . SER A 1 187 ? 56.074 96.628 58.085 1.00 37.18 187 SER A C 1
ATOM 1466 O O . SER A 1 187 ? 57.077 96.121 58.618 1.00 35.98 187 SER A O 1
ATOM 1469 N N . ILE A 1 188 ? 55.515 96.151 56.973 1.00 37.19 188 ILE A N 1
ATOM 1470 C CA . ILE A 1 188 ? 55.941 94.915 56.304 1.00 36.15 188 ILE A CA 1
ATOM 1471 C C . ILE A 1 188 ? 56.485 95.314 54.944 1.00 38.89 188 ILE A C 1
ATOM 1472 O O . ILE A 1 188 ? 55.791 96.050 54.179 1.00 40.16 188 ILE A O 1
ATOM 1477 N N . TRP A 1 189 ? 57.708 94.878 54.619 1.00 38.63 189 TRP A N 1
ATOM 1478 C CA . TRP A 1 189 ? 58.179 95.033 53.272 1.00 38.85 189 TRP A CA 1
ATOM 1479 C C . TRP A 1 189 ? 58.850 93.820 52.725 1.00 38.90 189 TRP A C 1
ATOM 1480 O O . TRP A 1 189 ? 59.738 93.313 53.340 1.00 38.78 189 TRP A O 1
ATOM 1491 N N . GLY A 1 190 ? 58.457 93.395 51.530 1.00 41.97 190 GLY A N 1
ATOM 1492 C CA . GLY A 1 190 ? 59.003 92.200 50.850 1.00 42.10 190 GLY A CA 1
ATOM 1493 C C . GLY A 1 190 ? 58.079 90.980 50.658 1.00 40.11 190 GLY A C 1
ATOM 1494 O O . GLY A 1 190 ? 58.354 90.146 49.841 1.00 38.97 190 GLY A O 1
ATOM 1495 N N . THR A 1 191 ? 57.013 90.865 51.410 1.00 39.25 191 THR A N 1
ATOM 1496 C CA . THR A 1 191 ? 56.116 89.797 51.212 1.00 41.71 191 THR A CA 1
ATOM 1497 C C . THR A 1 191 ? 55.422 90.003 49.867 1.00 45.57 191 THR A C 1
ATOM 1498 O O . THR A 1 191 ? 55.009 89.026 49.224 1.00 44.50 191 THR A O 1
ATOM 1502 N N . TYR A 1 192 ? 55.288 91.255 49.438 1.00 47.64 192 TYR A N 1
ATOM 1503 C CA . TYR A 1 192 ? 54.752 91.526 48.092 1.00 51.74 192 TYR A CA 1
ATOM 1504 C C . TYR A 1 192 ? 55.597 90.953 46.918 1.00 53.65 192 TYR A C 1
ATOM 1505 O O . TYR A 1 192 ? 55.039 90.483 45.943 1.00 53.82 192 TYR A O 1
ATOM 1514 N N . HIS A 1 193 ? 56.929 90.976 47.029 1.00 54.80 193 HIS A N 1
ATOM 1515 C CA . HIS A 1 193 ? 57.782 90.368 46.009 1.00 57.12 193 HIS A CA 1
ATOM 1516 C C . HIS A 1 193 ? 57.749 88.859 46.120 1.00 55.97 193 HIS A C 1
ATOM 1517 O O . HIS A 1 193 ? 58.019 88.182 45.163 1.00 64.95 193 HIS A O 1
ATOM 1524 N N . LEU A 1 194 ? 57.370 88.341 47.274 1.00 53.67 194 LEU A N 1
ATOM 1525 C CA . LEU A 1 194 ? 57.300 86.914 47.558 1.00 50.30 194 LEU A CA 1
ATOM 1526 C C . LEU A 1 194 ? 56.089 86.274 46.898 1.00 48.98 194 LEU A C 1
ATOM 1527 O O . LEU A 1 194 ? 56.218 85.309 46.133 1.00 49.71 194 LEU A O 1
ATOM 1532 N N . ILE A 1 195 ? 54.907 86.824 47.187 1.00 47.30 195 ILE A N 1
ATOM 1533 C CA . ILE A 1 195 ? 53.664 86.448 46.473 1.00 44.13 195 ILE A CA 1
ATOM 1534 C C . ILE A 1 195 ? 52.592 87.581 46.461 1.00 42.74 195 ILE A C 1
ATOM 1535 O O . ILE A 1 195 ? 51.837 87.765 47.431 1.00 39.66 195 ILE A O 1
ATOM 1540 N N . PRO A 1 196 ? 52.515 88.327 45.344 1.00 45.42 196 PRO A N 1
ATOM 1541 C CA . PRO A 1 196 ? 51.692 89.520 45.179 1.00 49.64 196 PRO A CA 1
ATOM 1542 C C . PRO A 1 196 ? 50.263 89.210 44.924 1.00 54.25 196 PRO A C 1
ATOM 1543 O O . PRO A 1 196 ? 49.968 88.082 44.504 1.00 54.37 196 PRO A O 1
ATOM 1547 N N . LYS A 1 197 ? 49.384 90.183 45.192 1.00 61.09 197 LYS A N 1
ATOM 1548 C CA . LYS A 1 197 ? 47.924 90.017 44.909 1.00 63.73 197 LYS A CA 1
ATOM 1549 C C . LYS A 1 197 ? 47.722 89.448 43.531 1.00 62.07 197 LYS A C 1
ATOM 1550 O O . LYS A 1 197 ? 48.374 89.889 42.570 1.00 60.44 197 LYS A O 1
ATOM 1556 N N . GLY A 1 198 ? 46.878 88.430 43.438 1.00 62.87 198 GLY A N 1
ATOM 1557 C CA . GLY A 1 198 ? 46.567 87.832 42.149 1.00 66.16 198 GLY A CA 1
ATOM 1558 C C . GLY A 1 198 ? 47.507 86.787 41.552 1.00 64.25 198 GLY A C 1
ATOM 1559 O O . GLY A 1 198 ? 47.058 86.027 40.687 1.00 70.70 198 GLY A O 1
ATOM 1560 N N . ARG A 1 199 ? 48.781 86.761 41.941 1.00 59.97 199 ARG A N 1
ATOM 1561 C CA . ARG A 1 199 ? 49.651 85.621 41.641 1.00 56.17 199 ARG A CA 1
ATOM 1562 C C . ARG A 1 199 ? 49.528 84.481 42.657 1.00 57.14 199 ARG A C 1
ATOM 1563 O O . ARG A 1 199 ? 49.278 84.721 43.841 1.00 56.68 199 ARG A O 1
ATOM 1571 N N . TRP A 1 200 ? 49.624 83.249 42.133 1.00 59.86 200 TRP A N 1
ATOM 1572 C CA . TRP A 1 200 ? 49.457 81.992 42.872 1.00 62.62 200 TRP A CA 1
ATOM 1573 C C . TRP A 1 200 ? 50.783 81.279 43.089 1.00 57.26 200 TRP A C 1
ATOM 1574 O O . TRP A 1 200 ? 50.801 80.292 43.850 1.00 53.06 200 TRP A O 1
ATOM 1585 N N . THR A 1 201 ? 51.842 81.706 42.373 1.00 53.52 201 THR A N 1
ATOM 1586 C CA . THR A 1 201 ? 53.220 81.235 42.551 1.00 51.40 201 THR A CA 1
ATOM 1587 C C . THR A 1 201 ? 54.090 82.116 43.426 1.00 50.93 201 THR A C 1
ATOM 1588 O O . THR A 1 201 ? 53.899 83.324 43.526 1.00 51.59 201 THR A O 1
ATOM 1592 N N . PHE A 1 202 ? 55.122 81.494 43.994 1.00 50.24 202 PHE A N 1
ATOM 1593 C CA . PHE A 1 202 ? 56.083 82.171 44.850 1.00 50.42 202 PHE A CA 1
ATOM 1594 C C . PHE A 1 202 ? 57.350 82.505 44.090 1.00 52.30 202 PHE A C 1
ATOM 1595 O O . PHE A 1 202 ? 57.604 81.926 43.053 1.00 55.30 202 PHE A O 1
ATOM 1603 N N . THR A 1 203 ? 58.118 83.471 44.588 1.00 53.32 203 THR A N 1
ATOM 1604 C CA . THR A 1 203 ? 59.499 83.725 44.163 1.00 54.50 203 THR A CA 1
ATOM 1605 C C . THR A 1 203 ? 60.264 84.111 45.401 1.00 55.85 203 THR A C 1
ATOM 1606 O O . THR A 1 203 ? 59.839 85.026 46.083 1.00 58.74 203 THR A O 1
ATOM 1610 N N . PRO A 1 204 ? 61.397 83.464 45.717 1.00 54.21 204 PRO A N 1
ATOM 1611 C CA . PRO A 1 204 ? 62.094 83.854 46.961 1.00 52.11 204 PRO A CA 1
ATOM 1612 C C . PRO A 1 204 ? 62.579 85.299 46.997 1.00 49.93 204 PRO A C 1
ATOM 1613 O O . PRO A 1 204 ? 62.682 85.937 45.952 1.00 48.88 204 PRO A O 1
ATOM 1617 N N . GLY A 1 205 ? 62.907 85.767 48.207 1.00 47.73 205 GLY A N 1
ATOM 1618 C CA . GLY A 1 205 ? 63.391 87.145 48.475 1.00 46.33 205 GLY A CA 1
ATOM 1619 C C . GLY A 1 205 ? 63.462 87.444 49.944 1.00 45.73 205 GLY A C 1
ATOM 1620 O O . GLY A 1 205 ? 63.010 86.668 50.743 1.00 47.70 205 GLY A O 1
ATOM 1621 N N . LYS A 1 206 ? 63.979 88.585 50.341 1.00 46.76 206 LYS A N 1
ATOM 1622 C CA . LYS A 1 206 ? 64.067 88.899 51.769 1.00 46.81 206 LYS A CA 1
ATOM 1623 C C . LYS A 1 206 ? 62.771 89.555 52.226 1.00 46.26 206 LYS A C 1
ATOM 1624 O O . LYS A 1 206 ? 62.198 90.362 51.510 1.00 48.61 206 LYS A O 1
ATOM 1630 N N . VAL A 1 207 ? 62.288 89.210 53.405 1.00 43.61 207 VAL A N 1
ATOM 1631 C CA . VAL A 1 207 ? 61.180 89.944 54.017 1.00 42.63 207 VAL A CA 1
ATOM 1632 C C . VAL A 1 207 ? 61.734 90.731 55.210 1.00 42.47 207 VAL A C 1
ATOM 1633 O O . VAL A 1 207 ? 62.560 90.191 55.977 1.00 43.96 207 VAL A O 1
ATOM 1637 N N . PHE A 1 208 ? 61.298 91.979 55.353 1.00 40.65 208 PHE A N 1
ATOM 1638 C CA . PHE A 1 208 ? 61.607 92.820 56.507 1.00 40.75 208 PHE A CA 1
ATOM 1639 C C . PHE A 1 208 ? 60.352 93.222 57.230 1.00 40.32 208 PHE A C 1
ATOM 1640 O O . PHE A 1 208 ? 59.332 93.454 56.640 1.00 42.71 208 PHE A O 1
ATOM 1648 N N . LEU A 1 209 ? 60.470 93.432 58.504 1.00 41.89 209 LEU A N 1
ATOM 1649 C CA . LEU A 1 209 ? 59.345 93.654 59.383 1.00 43.73 209 LEU A CA 1
ATOM 1650 C C . LEU A 1 209 ? 59.837 94.664 60.371 1.00 42.96 209 LEU A C 1
ATOM 1651 O O . LEU A 1 209 ? 60.874 94.453 60.983 1.00 43.54 209 LEU A O 1
ATOM 1656 N N . LYS A 1 210 ? 59.156 95.782 60.514 1.00 44.59 210 LYS A N 1
ATOM 1657 C CA . LYS A 1 210 ? 59.516 96.773 61.547 1.00 45.03 210 LYS A CA 1
ATOM 1658 C C . LYS A 1 210 ? 58.332 97.015 62.521 1.00 43.45 210 LYS A C 1
ATOM 1659 O O . LYS A 1 210 ? 57.284 97.538 62.145 1.00 40.54 210 LYS A O 1
ATOM 1665 N N . ILE A 1 211 ? 58.580 96.651 63.775 1.00 42.08 211 ILE A N 1
ATOM 1666 C CA . ILE A 1 211 ? 57.656 96.820 64.855 1.00 42.15 211 ILE A CA 1
ATOM 1667 C C . ILE A 1 211 ? 57.934 98.155 65.560 1.00 42.68 211 ILE A C 1
ATOM 1668 O O . ILE A 1 211 ? 59.027 98.399 66.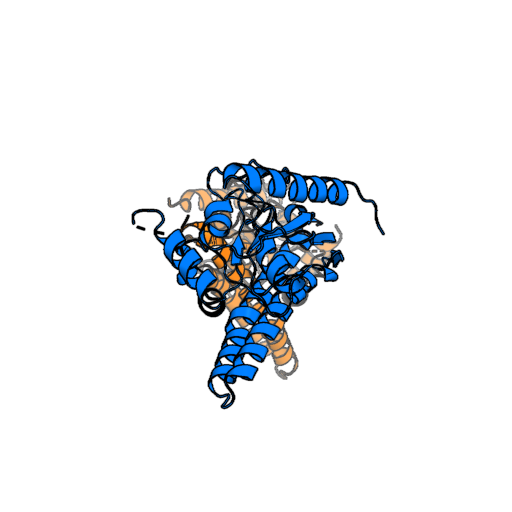011 1.00 46.72 211 ILE A O 1
ATOM 1673 N N . HIS A 1 212 ? 56.927 99.010 65.643 1.00 43.31 212 HIS A N 1
ATOM 1674 C CA . HIS A 1 212 ? 57.000 100.357 66.150 1.00 43.90 212 HIS A CA 1
ATOM 1675 C C . HIS A 1 212 ? 56.486 100.443 67.587 1.00 47.27 212 HIS A C 1
ATOM 1676 O O . HIS A 1 212 ? 55.955 99.483 68.122 1.00 48.73 212 HIS A O 1
ATOM 1683 N N . GLU A 1 213 ? 56.657 101.599 68.227 1.00 53.15 213 GLU A N 1
ATOM 1684 C CA . GLU A 1 213 ? 56.211 101.823 69.625 1.00 54.21 213 GLU A CA 1
ATOM 1685 C C . GLU A 1 213 ? 54.690 101.822 69.749 1.00 50.74 213 GLU A C 1
ATOM 1686 O O . GLU A 1 213 ? 53.999 102.581 69.014 1.00 50.18 213 GLU A O 1
ATOM 1692 N N . PRO A 1 214 ? 54.170 101.045 70.730 1.00 47.45 214 PRO A N 1
ATOM 1693 C CA . PRO A 1 214 ? 52.732 100.974 70.926 1.00 46.48 214 PRO A CA 1
ATOM 1694 C C . PRO A 1 214 ? 52.062 102.348 71.116 1.00 44.88 214 PRO A C 1
ATOM 1695 O O . PRO A 1 214 ? 52.611 103.217 71.761 1.00 43.27 214 PRO A O 1
ATOM 1699 N N . VAL A 1 215 ? 50.883 102.491 70.556 1.00 44.96 215 VAL A N 1
ATOM 1700 C CA . VAL A 1 215 ? 50.107 103.750 70.606 1.00 46.31 215 VAL A CA 1
ATOM 1701 C C . VAL A 1 215 ? 48.882 103.560 71.513 1.00 45.25 215 VAL A C 1
ATOM 1702 O O . VAL A 1 215 ? 48.264 102.522 71.466 1.00 45.25 215 VAL A O 1
ATOM 1706 N N . ASP A 1 216 ? 48.590 104.560 72.338 1.00 44.85 216 ASP A N 1
ATOM 1707 C CA . ASP A 1 216 ? 47.479 104.518 73.248 1.00 47.69 216 ASP A CA 1
ATOM 1708 C C . ASP A 1 216 ? 46.352 105.333 72.646 1.00 47.06 216 ASP A C 1
ATOM 1709 O O . ASP A 1 216 ? 46.512 106.531 72.467 1.00 50.75 216 ASP A O 1
ATOM 1714 N N . PRO A 1 217 ? 45.219 104.717 72.361 1.00 45.12 217 PRO A N 1
ATOM 1715 C CA . PRO A 1 217 ? 44.119 105.451 71.809 1.00 49.07 217 PRO A CA 1
ATOM 1716 C C . PRO A 1 217 ? 43.592 106.620 72.722 1.00 55.37 217 PRO A C 1
ATOM 1717 O O . PRO A 1 217 ? 43.083 107.670 72.216 1.00 53.72 217 PRO A O 1
ATOM 1721 N N . LYS A 1 218 ? 43.712 106.394 74.045 1.00 60.38 218 LYS A N 1
ATOM 1722 C CA . LYS A 1 218 ? 43.430 107.363 75.084 1.00 64.60 218 LYS A CA 1
ATOM 1723 C C . LYS A 1 218 ? 43.949 108.793 74.740 1.00 64.10 218 LYS A C 1
ATOM 1724 O O . LYS A 1 218 ? 43.263 109.756 75.014 1.00 64.72 218 LYS A O 1
ATOM 1730 N N . GLY A 1 219 ? 45.129 108.929 74.111 1.00 60.16 219 GLY A N 1
ATOM 1731 C CA . GLY A 1 219 ? 45.674 110.216 73.729 1.00 57.38 219 GLY A CA 1
ATOM 1732 C C . GLY A 1 219 ? 45.215 110.810 72.400 1.00 57.08 219 GLY A C 1
ATOM 1733 O O . GLY A 1 219 ? 46.059 111.393 71.665 1.00 59.36 219 GLY A O 1
ATOM 1734 N N . PHE A 1 220 ? 43.927 110.661 72.049 1.00 53.06 220 PHE A N 1
ATOM 1735 C CA . PHE A 1 220 ? 43.454 111.057 70.713 1.00 52.40 220 PHE A CA 1
ATOM 1736 C C . PHE A 1 220 ? 42.027 111.512 70.741 1.00 54.47 220 PHE A C 1
ATOM 1737 O O . PHE A 1 220 ? 41.121 110.700 71.014 1.00 53.70 220 PHE A O 1
ATOM 1745 N N . SER A 1 221 ? 41.774 112.759 70.364 1.00 56.79 221 SER A N 1
ATOM 1746 C CA . SER A 1 221 ? 40.386 113.236 70.324 1.00 56.21 221 SER A CA 1
ATOM 1747 C C . SER A 1 221 ? 39.405 112.453 69.507 1.00 56.08 221 SER A C 1
ATOM 1748 O O . SER A 1 221 ? 38.257 112.568 69.803 1.00 61.73 221 SER A O 1
ATOM 1751 N N . SER A 1 222 ? 39.830 111.626 68.544 1.00 55.34 222 SER A N 1
ATOM 1752 C CA . SER A 1 222 ? 38.919 110.759 67.751 1.00 52.97 222 SER A CA 1
ATOM 1753 C C . SER A 1 222 ? 39.574 109.601 67.082 1.00 53.37 222 SER A C 1
ATOM 1754 O O . SER A 1 222 ? 40.761 109.540 66.974 1.00 51.17 222 SER A O 1
ATOM 1757 N N . GLU A 1 223 ? 38.749 108.692 66.571 1.00 61.58 223 GLU A N 1
ATOM 1758 C CA . GLU A 1 223 ? 39.182 107.565 65.717 1.00 62.48 223 GLU A CA 1
ATOM 1759 C C . GLU A 1 223 ? 39.948 108.060 64.539 1.00 63.93 223 GLU A C 1
ATOM 1760 O O . GLU A 1 223 ? 40.939 107.456 64.155 1.00 70.65 223 GLU A O 1
ATOM 1766 N N . GLU A 1 224 ? 39.454 109.126 63.932 1.00 66.49 224 GLU A N 1
ATOM 1767 C CA . GLU A 1 224 ? 40.058 109.692 62.745 1.00 67.20 224 GLU A CA 1
ATOM 1768 C C . GLU A 1 224 ? 41.452 110.259 62.969 1.00 64.85 224 GLU A C 1
ATOM 1769 O O . GLU A 1 224 ? 42.225 110.285 62.041 1.00 67.78 224 GLU A O 1
ATOM 1775 N N . GLU A 1 225 ? 41.772 110.693 64.181 1.00 64.70 225 GLU A N 1
ATOM 1776 C CA . GLU A 1 225 ? 43.057 111.329 64.485 1.00 67.37 225 GLU A CA 1
ATOM 1777 C C . GLU A 1 225 ? 44.121 110.274 64.794 1.00 64.49 225 GLU A C 1
ATOM 1778 O O . GLU A 1 225 ? 45.299 110.435 64.479 1.00 65.75 225 GLU A O 1
ATOM 1784 N N . LEU A 1 226 ? 43.694 109.219 65.454 1.00 62.99 226 LEU A N 1
ATOM 1785 C CA . LEU A 1 226 ? 44.512 108.028 65.771 1.00 60.65 226 LEU A CA 1
ATOM 1786 C C . LEU A 1 226 ? 44.934 107.321 64.517 1.00 59.45 226 LEU A C 1
ATOM 1787 O O . LEU A 1 226 ? 46.098 106.914 64.365 1.00 56.48 226 LEU A O 1
ATOM 1792 N N . ARG A 1 227 ? 43.957 107.162 63.624 1.00 60.95 227 ARG A N 1
ATOM 1793 C CA . ARG A 1 227 ? 44.162 106.480 62.349 1.00 61.96 227 ARG A CA 1
ATOM 1794 C C . ARG A 1 227 ? 45.228 107.129 61.531 1.00 63.24 227 ARG A C 1
ATOM 1795 O O . ARG A 1 227 ? 46.096 106.463 60.996 1.00 65.65 227 ARG A O 1
ATOM 1803 N N . LYS A 1 228 ? 45.172 108.449 61.469 1.00 62.75 228 LYS A N 1
ATOM 1804 C CA . LYS A 1 228 ? 46.143 109.214 60.751 1.00 61.54 228 LYS A CA 1
ATOM 1805 C C . LYS A 1 228 ? 47.543 109.093 61.335 1.00 55.86 228 LYS A C 1
ATOM 1806 O O . LYS A 1 228 ? 48.515 109.196 60.590 1.00 56.19 228 LYS A O 1
ATOM 1812 N N . TYR A 1 229 ? 47.660 108.851 62.639 1.00 50.43 229 TYR A N 1
ATOM 1813 C CA . TYR A 1 229 ? 48.959 108.851 63.328 1.00 46.40 229 TYR A CA 1
ATOM 1814 C C . TYR A 1 229 ? 49.640 107.559 63.004 1.00 45.77 229 TYR A C 1
ATOM 1815 O O . TYR A 1 229 ? 50.835 107.501 62.615 1.00 42.32 229 TYR A O 1
ATOM 1824 N N . VAL A 1 230 ? 48.833 106.512 63.147 1.00 48.25 230 VAL A N 1
ATOM 1825 C CA . VAL A 1 230 ? 49.283 105.144 62.931 1.00 49.39 230 VAL A CA 1
ATOM 1826 C C . VAL A 1 230 ? 49.653 104.940 61.451 1.00 50.26 230 VAL A C 1
ATOM 1827 O O . VAL A 1 230 ? 50.703 104.412 61.134 1.00 49.80 230 VAL A O 1
ATOM 1831 N N . GLU A 1 231 ? 48.779 105.402 60.564 1.00 53.24 231 GLU A N 1
ATOM 1832 C CA . GLU A 1 231 ? 49.038 105.479 59.124 1.00 53.18 231 GLU A CA 1
ATOM 1833 C C . GLU A 1 231 ? 50.352 106.106 58.739 1.00 51.46 231 GLU A C 1
ATOM 1834 O O . GLU A 1 231 ? 51.040 105.505 57.922 1.00 52.60 231 GLU A O 1
ATOM 1840 N N . GLU A 1 232 ? 50.725 107.266 59.300 1.00 53.34 232 GLU A N 1
ATOM 1841 C CA . GLU A 1 232 ? 52.053 107.855 58.965 1.00 57.44 232 GLU A CA 1
ATOM 1842 C C . GLU A 1 232 ? 53.117 106.995 59.490 1.00 54.23 232 GLU A C 1
ATOM 1843 O O . GLU A 1 232 ? 54.064 106.738 58.754 1.00 56.21 232 GLU A O 1
ATOM 1849 N N . VAL A 1 233 ? 52.955 106.511 60.720 1.00 52.48 233 VAL A N 1
ATOM 1850 C CA . VAL A 1 233 ? 53.969 105.597 61.336 1.00 51.20 233 VAL A CA 1
ATOM 1851 C C . VAL A 1 233 ? 54.269 104.358 60.471 1.00 48.22 233 VAL A C 1
ATOM 1852 O O . VAL A 1 233 ? 55.431 104.050 60.188 1.00 47.35 233 VAL A O 1
ATOM 1856 N N . VAL A 1 234 ? 53.209 103.687 60.063 1.00 47.03 234 VAL A N 1
ATOM 1857 C CA . VAL A 1 234 ? 53.338 102.481 59.287 1.00 47.99 234 VAL A CA 1
ATOM 1858 C C . VAL A 1 234 ? 53.965 102.819 57.946 1.00 49.86 234 VAL A C 1
ATOM 1859 O O . VAL A 1 234 ? 54.950 102.165 57.536 1.00 52.66 234 VAL A O 1
ATOM 1863 N N . LYS A 1 235 ? 53.403 103.843 57.292 1.00 50.27 235 LYS A N 1
ATOM 1864 C CA . LYS A 1 235 ? 53.883 104.255 55.984 1.00 51.93 235 LYS A CA 1
ATOM 1865 C C . LYS A 1 235 ? 55.351 104.581 55.942 1.00 50.06 235 LYS A C 1
ATOM 1866 O O . LYS A 1 235 ? 56.030 104.160 55.009 1.00 51.05 235 LYS A O 1
ATOM 1872 N N . ARG A 1 236 ? 55.813 105.336 56.932 1.00 49.39 236 ARG A N 1
ATOM 1873 C CA . ARG A 1 236 ? 57.210 105.739 57.011 1.00 50.44 236 ARG A CA 1
ATOM 1874 C C . ARG A 1 236 ? 58.098 104.513 57.144 1.00 46.82 236 ARG A C 1
ATOM 1875 O O . ARG A 1 236 ? 59.201 104.484 56.620 1.00 44.25 236 ARG A O 1
ATOM 1883 N N . GLY A 1 237 ? 57.611 103.502 57.845 1.00 45.66 237 GLY A N 1
ATOM 1884 C CA . GLY A 1 237 ? 58.345 102.263 57.968 1.00 44.90 237 GLY A CA 1
ATOM 1885 C C . GLY A 1 237 ? 58.581 101.610 56.631 1.00 43.77 237 GLY A C 1
ATOM 1886 O O . GLY A 1 237 ? 59.703 101.228 56.276 1.00 41.99 237 GLY A O 1
ATOM 1887 N N . VAL A 1 238 ? 57.505 101.523 55.865 1.00 44.01 238 VAL A N 1
ATOM 1888 C CA . VAL A 1 238 ? 57.551 100.895 54.565 1.00 44.86 238 VAL A CA 1
ATOM 1889 C C . VAL A 1 238 ? 58.589 101.581 53.694 1.00 46.35 238 VAL A C 1
ATOM 1890 O O . VAL A 1 238 ? 59.376 100.929 53.022 1.00 47.27 238 VAL A O 1
ATOM 1894 N N . GLU A 1 239 ? 58.602 102.899 53.743 1.00 48.43 239 GLU A N 1
ATOM 1895 C CA . GLU A 1 239 ? 59.531 103.676 52.989 1.00 51.65 239 GLU A CA 1
ATOM 1896 C C . GLU A 1 239 ? 60.977 103.381 53.411 1.00 52.08 239 GLU A C 1
ATOM 1897 O O . GLU A 1 239 ? 61.829 103.165 52.556 1.00 57.21 239 GLU A O 1
ATOM 1903 N N . GLU A 1 2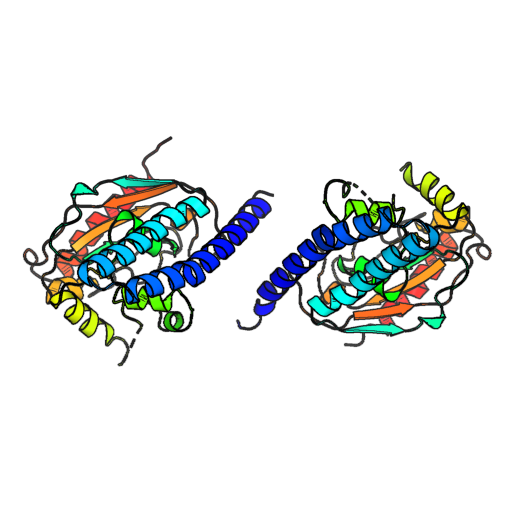40 ? 61.259 103.391 54.702 1.00 52.85 240 GLU A N 1
ATOM 1904 C CA . GLU A 1 240 ? 62.598 103.084 55.191 1.00 54.48 240 GLU A CA 1
ATOM 1905 C C . GLU A 1 240 ? 63.041 101.682 54.831 1.00 53.95 240 GLU A C 1
ATOM 1906 O O . GLU A 1 240 ? 64.206 101.458 54.483 1.00 55.87 240 GLU A O 1
ATOM 1912 N N . LEU A 1 241 ? 62.107 100.745 54.950 1.00 50.93 241 LEU A N 1
ATOM 1913 C CA . LEU A 1 241 ? 62.342 99.365 54.575 1.00 48.75 241 LEU A CA 1
ATOM 1914 C C . LEU A 1 241 ? 62.563 99.166 53.051 1.00 48.00 241 LEU A C 1
ATOM 1915 O O . LEU A 1 241 ? 63.452 98.465 52.650 1.00 48.59 241 LEU A O 1
ATOM 1920 N N . LYS A 1 242 ? 61.781 99.830 52.215 1.00 48.79 242 LYS A N 1
ATOM 1921 C CA . LYS A 1 242 ? 61.861 99.779 50.773 1.00 49.17 242 LYS A CA 1
ATOM 1922 C C . LYS A 1 242 ? 63.250 100.223 50.311 1.00 48.48 242 LYS A C 1
ATOM 1923 O O . LYS A 1 242 ? 63.708 99.814 49.227 1.00 52.00 242 LYS A O 1
ATOM 1929 N N . ALA A 1 243 ? 63.911 101.090 51.064 1.00 46.51 243 ALA A N 1
ATOM 1930 C CA . ALA A 1 243 ? 65.078 101.817 50.583 1.00 49.04 243 ALA A CA 1
ATOM 1931 C C . ALA A 1 243 ? 66.369 101.268 51.146 1.00 53.60 243 ALA A C 1
ATOM 1932 O O . ALA A 1 243 ? 67.396 101.376 50.482 1.00 53.50 243 ALA A O 1
ATOM 1934 N N . ARG A 1 244 ? 66.321 100.650 52.339 1.00 58.14 244 ARG A N 1
ATOM 1935 C CA . ARG A 1 244 ? 67.501 100.079 52.947 1.00 61.88 244 ARG A CA 1
ATOM 1936 C C . ARG A 1 244 ? 68.123 99.062 52.063 1.00 60.79 244 ARG A C 1
ATOM 1937 O O . ARG A 1 244 ? 67.498 98.086 51.744 1.00 64.59 244 ARG A O 1
ATOM 1945 N N . TRP A 1 245 ? 69.358 99.306 51.672 1.00 59.99 245 TRP A N 1
ATOM 1946 C CA . TRP A 1 245 ? 70.251 98.271 51.172 1.00 58.79 245 TRP A CA 1
ATOM 1947 C C . TRP A 1 245 ? 70.775 97.421 52.326 1.00 58.64 245 TRP A C 1
ATOM 1948 O O . TRP A 1 245 ? 71.124 97.925 53.388 1.00 59.32 245 TRP A O 1
ATOM 1959 N N . SER A 1 246 ? 70.885 96.130 52.044 1.00 62.32 246 SER A N 1
ATOM 1960 C CA . SER A 1 246 ? 71.514 95.159 52.893 1.00 63.32 246 SER A CA 1
ATOM 1961 C C . SER A 1 246 ? 72.048 93.981 52.063 1.00 66.36 246 SER A C 1
ATOM 1962 O O . SER A 1 246 ? 71.542 93.721 50.975 1.00 57.76 246 SER A O 1
ATOM 1965 N N . LYS A 1 247 ? 73.093 93.324 52.611 1.00 77.25 247 LYS A N 1
ATOM 1966 C CA . LYS A 1 247 ? 73.597 91.941 52.289 1.00 78.78 247 LYS A CA 1
ATOM 1967 C C . LYS A 1 247 ? 75.080 91.894 52.185 1.00 79.26 247 LYS A C 1
ATOM 1968 O O . LYS A 1 247 ? 75.624 90.815 52.280 1.00 81.17 247 LYS A O 1
ATOM 1974 N N . MET B 1 1 ? 37.205 79.339 37.364 1.00 115.01 1 MET B N 1
ATOM 1975 C CA . MET B 1 1 ? 36.064 79.161 38.318 1.00 116.53 1 MET B CA 1
ATOM 1976 C C . MET B 1 1 ? 36.164 77.729 38.888 1.00 118.94 1 MET B C 1
ATOM 1977 O O . MET B 1 1 ? 37.260 77.355 39.338 1.00 118.64 1 MET B O 1
ATOM 1982 N N . ARG B 1 2 ? 35.086 76.940 38.915 1.00 113.27 2 ARG B N 1
ATOM 1983 C CA . ARG B 1 2 ? 35.240 75.511 39.153 1.00 107.42 2 ARG B CA 1
ATOM 1984 C C . ARG B 1 2 ? 36.198 74.954 38.100 1.00 110.46 2 ARG B C 1
ATOM 1985 O O . ARG B 1 2 ? 37.011 74.136 38.432 1.00 114.70 2 ARG B O 1
ATOM 1993 N N . LYS B 1 3 ? 36.154 75.454 36.856 1.00 112.40 3 LYS B N 1
ATOM 1994 C CA . LYS B 1 3 ? 36.789 74.795 35.672 1.00 109.72 3 LYS B CA 1
ATOM 1995 C C . LYS B 1 3 ? 38.325 74.625 35.637 1.00 105.17 3 LYS B C 1
ATOM 1996 O O . LYS B 1 3 ? 38.823 73.863 34.839 1.00 92.52 3 LYS B O 1
ATOM 2002 N N . ILE B 1 4 ? 39.069 75.365 36.471 1.00 107.14 4 ILE B N 1
ATOM 2003 C CA . ILE B 1 4 ? 40.512 75.104 36.884 1.00 96.78 4 ILE B CA 1
ATOM 2004 C C . ILE B 1 4 ? 40.798 73.957 37.912 1.00 108.29 4 ILE B C 1
ATOM 2005 O O . ILE B 1 4 ? 41.878 73.854 38.546 1.00 98.34 4 ILE B O 1
ATOM 2010 N N . ARG B 1 5 ? 39.796 73.110 38.121 1.00 113.32 5 ARG B N 1
ATOM 2011 C CA . ARG B 1 5 ? 40.005 71.701 38.417 1.00 105.54 5 ARG B CA 1
ATOM 2012 C C . ARG B 1 5 ? 41.081 71.114 37.537 1.00 103.52 5 ARG B C 1
ATOM 2013 O O . ARG B 1 5 ? 41.928 70.436 38.023 1.00 114.57 5 ARG B O 1
ATOM 2021 N N . ASN B 1 6 ? 41.076 71.453 36.250 1.00 102.09 6 ASN B N 1
ATOM 2022 C CA . ASN B 1 6 ? 42.139 71.080 35.295 1.00 103.51 6 ASN B CA 1
ATOM 2023 C C . ASN B 1 6 ? 43.558 71.134 35.852 1.00 94.65 6 ASN B C 1
ATOM 2024 O O . ASN B 1 6 ? 44.350 70.265 35.568 1.00 88.48 6 ASN B O 1
ATOM 2029 N N . LEU B 1 7 ? 43.864 72.149 36.635 1.00 96.56 7 LEU B N 1
ATOM 2030 C CA . LEU B 1 7 ? 45.159 72.253 37.284 1.00 96.25 7 LEU B CA 1
ATOM 2031 C C . LEU B 1 7 ? 45.406 71.094 38.302 1.00 87.52 7 LEU B C 1
ATOM 2032 O O . LEU B 1 7 ? 46.392 70.342 38.179 1.00 79.13 7 LEU B O 1
ATOM 2037 N N . LEU B 1 8 ? 44.512 70.943 39.285 1.00 74.78 8 LEU B N 1
ATOM 2038 C CA . LEU B 1 8 ? 44.539 69.754 40.148 1.00 69.15 8 LEU B CA 1
ATOM 2039 C C . LEU B 1 8 ? 44.632 68.448 39.358 1.00 72.15 8 LEU B C 1
ATOM 2040 O O . LEU B 1 8 ? 45.401 67.569 39.724 1.00 79.10 8 LEU B O 1
ATOM 2045 N N . LEU B 1 9 ? 43.849 68.312 38.281 1.00 72.44 9 LEU B N 1
ATOM 2046 C CA . LEU B 1 9 ? 43.981 67.129 37.470 1.00 71.57 9 LEU B CA 1
ATOM 2047 C C . LEU B 1 9 ? 45.398 67.007 36.927 1.00 71.55 9 LEU B C 1
ATOM 2048 O O . LEU B 1 9 ? 46.049 65.969 37.041 1.00 72.14 9 LEU B O 1
ATOM 2053 N N . THR B 1 10 ? 45.899 68.087 36.378 1.00 74.69 10 THR B N 1
ATOM 2054 C CA . THR B 1 10 ? 47.266 68.107 35.913 1.00 77.05 10 THR B CA 1
ATOM 2055 C C . THR B 1 10 ? 48.265 67.668 36.995 1.00 74.02 10 THR B C 1
ATOM 2056 O O . THR B 1 10 ? 49.207 66.939 36.685 1.00 74.59 10 THR B O 1
ATOM 2060 N N . LEU B 1 11 ? 48.077 68.105 38.240 1.00 66.83 11 LEU B N 1
ATOM 2061 C CA . LEU B 1 11 ? 49.014 67.743 39.296 1.00 66.85 11 LEU B CA 1
ATOM 2062 C C . LEU B 1 11 ? 48.929 66.280 39.631 1.00 64.04 11 LEU B C 1
ATOM 2063 O O . LEU B 1 11 ? 49.931 65.573 39.674 1.00 61.87 11 LEU B O 1
ATOM 2068 N N . TYR B 1 12 ? 47.712 65.816 39.816 1.00 64.11 12 TYR B N 1
ATOM 2069 C CA . TYR B 1 12 ? 47.407 64.377 39.946 1.00 63.03 12 TYR B CA 1
ATOM 2070 C C . TYR B 1 12 ? 48.025 63.573 38.788 1.00 58.00 12 TYR B C 1
ATOM 2071 O O . TYR B 1 12 ? 48.654 62.560 39.020 1.00 57.85 12 TYR B O 1
ATOM 2080 N N . PHE B 1 13 ? 47.929 64.037 37.559 1.00 53.37 13 PHE B N 1
ATOM 2081 C CA . PHE B 1 13 ? 48.606 63.296 36.502 1.00 56.80 13 PHE B CA 1
ATOM 2082 C C . PHE B 1 13 ? 50.119 63.220 36.667 1.00 56.72 13 PHE B C 1
ATOM 2083 O O . PHE B 1 13 ? 50.675 62.152 36.568 1.00 58.16 13 PHE B O 1
ATOM 2091 N N . TYR B 1 14 ? 50.794 64.345 36.880 1.00 60.91 14 TYR B N 1
ATOM 2092 C CA . TYR B 1 14 ? 52.273 64.331 36.932 1.00 58.78 14 TYR B CA 1
ATOM 2093 C C . TYR B 1 14 ? 52.748 63.540 38.139 1.00 54.38 14 TYR B C 1
ATOM 2094 O O . TYR B 1 14 ? 53.711 62.802 38.051 1.00 44.82 14 TYR B O 1
ATOM 2103 N N . PHE B 1 15 ? 52.021 63.651 39.250 1.00 55.34 15 PHE B N 1
ATOM 2104 C CA . PHE B 1 15 ? 52.393 62.940 40.445 1.00 56.55 15 PHE B CA 1
ATOM 2105 C C . PHE B 1 15 ? 52.343 61.457 40.189 1.00 56.59 15 PHE B C 1
ATOM 2106 O O . PHE B 1 15 ? 53.358 60.785 40.257 1.00 58.05 15 PHE B O 1
ATOM 2114 N N . ILE B 1 16 ? 51.160 60.960 39.848 1.00 59.62 16 ILE B N 1
ATOM 2115 C CA . ILE B 1 16 ? 50.953 59.544 39.558 1.00 59.98 16 ILE B CA 1
ATOM 2116 C C . ILE B 1 16 ? 51.889 59.061 38.450 1.00 58.59 16 ILE B C 1
ATOM 2117 O O . ILE B 1 16 ? 52.573 58.069 38.613 1.00 60.03 16 ILE B O 1
ATOM 2122 N N . ALA B 1 17 ? 51.920 59.767 37.342 1.00 54.92 17 ALA B N 1
ATOM 2123 C CA . ALA B 1 17 ? 52.798 59.419 36.248 1.00 56.09 17 ALA B CA 1
ATOM 2124 C C . ALA B 1 17 ? 54.265 59.295 36.628 1.00 61.18 17 ALA B C 1
ATOM 2125 O O . ALA B 1 17 ? 54.982 58.454 36.096 1.00 66.26 17 ALA B O 1
ATOM 2127 N N . THR B 1 18 ? 54.732 60.155 37.528 1.00 65.40 18 THR B N 1
ATOM 2128 C CA . THR B 1 18 ? 56.145 60.175 37.898 1.00 65.28 18 THR B CA 1
ATOM 2129 C C . THR B 1 18 ? 56.452 59.062 38.870 1.00 66.07 18 THR B C 1
ATOM 2130 O O . THR B 1 18 ? 57.408 58.289 38.667 1.00 68.70 18 THR B O 1
ATOM 2134 N N . VAL B 1 19 ? 55.638 58.959 39.915 1.00 60.35 19 VAL B N 1
ATOM 2135 C CA . VAL B 1 19 ? 55.787 57.841 40.811 1.00 60.18 19 VAL B CA 1
ATOM 2136 C C . VAL B 1 19 ? 55.657 56.513 40.073 1.00 61.11 19 VAL B C 1
ATOM 2137 O O . VAL B 1 19 ? 56.368 55.561 40.394 1.00 60.62 19 VAL B O 1
ATOM 2141 N N . TYR B 1 20 ? 54.762 56.449 39.097 1.00 61.23 20 TYR B N 1
ATOM 2142 C CA . TYR B 1 20 ? 54.519 55.196 38.405 1.00 62.46 20 TYR B CA 1
ATOM 2143 C C . TYR B 1 20 ? 55.747 54.842 37.546 1.00 65.27 20 TYR B C 1
ATOM 2144 O O . TYR B 1 20 ? 56.298 53.709 37.686 1.00 63.76 20 TYR B O 1
ATOM 2153 N N . ILE B 1 21 ? 56.198 55.795 36.703 1.00 64.54 21 ILE B N 1
ATOM 2154 C CA . ILE B 1 21 ? 57.311 55.515 35.793 1.00 65.00 21 ILE B CA 1
ATOM 2155 C C . ILE B 1 21 ? 58.592 55.215 36.572 1.00 70.13 21 ILE B C 1
ATOM 2156 O O . ILE B 1 21 ? 59.311 54.293 36.215 1.00 74.82 21 ILE B O 1
ATOM 2161 N N . VAL B 1 22 ? 58.872 55.952 37.648 1.00 69.41 22 VAL B N 1
ATOM 2162 C CA . VAL B 1 22 ? 60.178 55.840 38.290 1.00 67.20 22 VAL B CA 1
ATOM 2163 C C . VAL B 1 22 ? 60.185 54.666 39.273 1.00 64.24 22 VAL B C 1
ATOM 2164 O O . VAL B 1 22 ? 60.960 53.736 39.127 1.00 62.02 22 VAL B O 1
ATOM 2168 N N . PHE B 1 23 ? 59.304 54.687 40.251 1.00 66.32 23 PHE B N 1
ATOM 2169 C CA . PHE B 1 23 ? 59.365 53.684 41.323 1.00 72.53 23 PHE B CA 1
ATOM 2170 C C . PHE B 1 23 ? 58.752 52.336 40.939 1.00 70.81 23 PHE B C 1
ATOM 2171 O O . PHE B 1 23 ? 59.390 51.302 41.080 1.00 64.21 23 PHE B O 1
ATOM 2179 N N . TYR B 1 24 ? 57.521 52.337 40.429 1.00 70.66 24 TYR B N 1
ATOM 2180 C CA . TYR B 1 24 ? 56.958 51.087 39.937 1.00 67.66 24 TYR B CA 1
ATOM 2181 C C . TYR B 1 24 ? 57.773 50.604 38.720 1.00 66.23 24 TYR B C 1
ATOM 2182 O O . TYR B 1 24 ? 58.093 49.442 38.611 1.00 66.73 24 TYR B O 1
ATOM 2191 N N . GLY B 1 25 ? 58.152 51.499 37.827 1.00 64.16 25 GLY B N 1
ATOM 2192 C CA . GLY B 1 25 ? 58.920 51.084 36.652 1.00 63.74 25 GLY B CA 1
ATOM 2193 C C . GLY B 1 25 ? 60.314 50.580 36.970 1.00 63.69 25 GLY B C 1
ATOM 2194 O O . GLY B 1 25 ? 60.867 49.739 36.243 1.00 63.03 25 GLY B O 1
ATOM 2195 N N . GLY B 1 26 ? 60.889 51.104 38.052 1.00 62.35 26 GLY B N 1
ATOM 2196 C CA . GLY B 1 26 ? 62.157 50.609 38.518 1.00 62.38 26 GLY B CA 1
ATOM 2197 C C . GLY B 1 26 ? 61.959 49.189 38.978 1.00 62.01 26 GLY B C 1
ATOM 2198 O O . GLY B 1 26 ? 62.674 48.268 38.577 1.00 63.06 26 GLY B O 1
ATOM 2199 N N . PHE B 1 27 ? 60.929 49.021 39.791 1.00 59.79 27 PHE B N 1
ATOM 2200 C CA . PHE B 1 27 ? 60.583 47.738 40.312 1.00 57.93 27 PHE B CA 1
ATOM 2201 C C . PHE B 1 27 ? 60.364 46.736 39.189 1.00 58.91 27 PHE B C 1
ATOM 2202 O O . PHE B 1 27 ? 60.733 45.580 39.325 1.00 59.37 27 PHE B O 1
ATOM 2210 N N . VAL B 1 28 ? 59.786 47.168 38.075 1.00 62.94 28 VAL B N 1
ATOM 2211 C CA . VAL B 1 28 ? 59.436 46.235 37.001 1.00 65.12 28 VAL B CA 1
ATOM 2212 C C . VAL B 1 28 ? 60.704 45.685 36.366 1.00 70.68 28 VAL B C 1
ATOM 2213 O O . VAL B 1 28 ? 60.858 44.462 36.208 1.00 78.47 28 VAL B O 1
ATOM 2217 N N . LEU B 1 29 ? 61.616 46.581 36.008 1.00 71.60 29 LEU B N 1
ATOM 2218 C CA . LEU B 1 29 ? 62.891 46.151 35.415 1.00 68.79 29 LEU B CA 1
ATOM 2219 C C . LEU B 1 29 ? 63.658 45.340 36.438 1.00 66.51 29 LEU B C 1
ATOM 2220 O O . LEU B 1 29 ? 64.247 44.316 36.090 1.00 66.47 29 LEU B O 1
ATOM 2225 N N . PHE B 1 30 ? 63.637 45.777 37.697 1.00 64.85 30 PHE B N 1
ATOM 2226 C CA . PHE B 1 30 ? 64.327 45.032 38.732 1.00 65.80 30 PHE B CA 1
ATOM 2227 C C . PHE B 1 30 ? 63.782 43.611 38.823 1.00 69.68 30 PHE B C 1
ATOM 2228 O O . PHE B 1 30 ? 64.563 42.683 38.865 1.00 76.74 30 PHE B O 1
ATOM 2236 N N . ARG B 1 31 ? 62.474 43.407 38.841 1.00 70.22 31 ARG B N 1
ATOM 2237 C CA . ARG B 1 31 ? 61.977 42.025 38.751 1.00 71.42 31 ARG B CA 1
ATOM 2238 C C . ARG B 1 31 ? 62.399 41.312 37.466 1.00 68.40 31 ARG B C 1
ATOM 2239 O O . ARG B 1 31 ? 62.742 40.148 37.495 1.00 71.24 31 ARG B O 1
ATOM 2247 N N . SER B 1 32 ? 62.343 41.995 36.332 1.00 67.85 32 SER B N 1
ATOM 2248 C CA . SER B 1 32 ? 62.664 41.356 35.053 1.00 68.51 32 SER B CA 1
ATOM 2249 C C . SER B 1 32 ? 64.108 40.898 35.031 1.00 70.55 32 SER B C 1
ATOM 2250 O O . SER B 1 32 ? 64.421 39.936 34.364 1.00 69.76 32 SER B O 1
ATOM 2253 N N . PHE B 1 33 ? 64.972 41.627 35.735 1.00 76.17 33 PHE B N 1
ATOM 2254 C CA . PHE B 1 33 ? 66.395 41.312 35.833 1.00 81.19 33 PHE B CA 1
ATOM 2255 C C . PHE B 1 33 ? 66.579 39.963 36.508 1.00 82.62 33 PHE B C 1
ATOM 2256 O O . PHE B 1 33 ? 67.217 39.102 35.963 1.00 84.80 33 PHE B O 1
ATOM 2264 N N . LEU B 1 34 ? 65.944 39.781 37.660 1.00 84.91 34 LEU B N 1
ATOM 2265 C CA . LEU B 1 34 ? 65.942 38.503 38.383 1.00 88.06 34 LEU B CA 1
ATOM 2266 C C . LEU B 1 34 ? 65.333 37.276 37.646 1.00 92.92 34 LEU B C 1
ATOM 2267 O O . LEU B 1 34 ? 65.478 36.148 38.103 1.00 92.99 34 LEU B O 1
ATOM 2272 N N . MET B 1 35 ? 64.624 37.473 36.545 1.00 94.66 35 MET B N 1
ATOM 2273 C CA . MET B 1 35 ? 64.033 36.339 35.838 1.00 100.19 35 MET B CA 1
ATOM 2274 C C . MET B 1 35 ? 65.054 35.475 35.080 1.00 108.35 35 MET B C 1
ATOM 2275 O O . MET B 1 35 ? 65.812 35.957 34.254 1.00 113.30 35 MET B O 1
ATOM 2280 N N . ARG B 1 36 ? 65.065 34.186 35.383 1.00 116.37 36 ARG B N 1
ATOM 2281 C CA . ARG B 1 36 ? 65.871 33.231 34.627 1.00 118.08 36 ARG B CA 1
ATOM 2282 C C . ARG B 1 36 ? 65.497 33.282 33.128 1.00 113.74 36 ARG B C 1
ATOM 2283 O O . ARG B 1 36 ? 66.346 33.523 32.266 1.00 106.87 36 ARG B O 1
ATOM 2291 N N . ASP B 1 37 ? 64.213 33.080 32.845 1.00 103.22 37 ASP B N 1
ATOM 2292 C CA . ASP B 1 37 ? 63.729 32.928 31.479 1.00 97.99 37 ASP B CA 1
ATOM 2293 C C . ASP B 1 37 ? 63.614 34.282 30.787 1.00 99.86 37 ASP B C 1
ATOM 2294 O O . ASP B 1 37 ? 62.630 35.003 30.962 1.00 112.07 37 ASP B O 1
ATOM 2299 N N . ARG B 1 38 ? 64.595 34.603 29.958 1.00 99.08 38 ARG B N 1
ATOM 2300 C CA . ARG B 1 38 ? 64.687 35.938 29.339 1.00 96.82 38 ARG B CA 1
ATOM 2301 C C . ARG B 1 38 ? 63.556 36.274 28.353 1.00 96.17 38 ARG B C 1
ATOM 2302 O O . ARG B 1 38 ? 63.247 37.434 28.172 1.00 94.02 38 ARG B O 1
ATOM 2310 N N . GLU B 1 39 ? 62.945 35.271 27.727 1.00 106.76 39 GLU B N 1
ATOM 2311 C CA . GLU B 1 39 ? 61.888 35.516 26.743 1.00 113.63 39 GLU B CA 1
ATOM 2312 C C . GLU B 1 39 ? 60.676 36.027 27.462 1.00 109.37 39 GLU B C 1
ATOM 2313 O O . GLU B 1 39 ? 60.109 37.015 27.042 1.00 117.30 39 GLU B O 1
ATOM 2319 N N . LYS B 1 40 ? 60.267 35.366 28.535 1.00 102.02 40 LYS B N 1
ATOM 2320 C CA . LYS B 1 40 ? 59.119 35.858 29.264 1.00 98.78 40 LYS B CA 1
ATOM 2321 C C . LYS B 1 40 ? 59.425 37.102 30.104 1.00 90.30 40 LYS B C 1
ATOM 2322 O O . LYS B 1 40 ? 58.505 37.868 30.394 1.00 97.40 40 LYS B O 1
ATOM 2328 N N . ALA B 1 41 ? 60.685 37.315 30.485 1.00 80.94 41 ALA B N 1
ATOM 2329 C CA . ALA B 1 41 ? 61.054 38.588 31.090 1.00 80.12 41 ALA B CA 1
ATOM 2330 C C . ALA B 1 41 ? 60.704 39.706 30.132 1.00 79.55 41 ALA B C 1
ATOM 2331 O O . ALA B 1 41 ? 60.152 40.724 30.525 1.00 79.07 41 ALA B O 1
ATOM 2333 N N . ARG B 1 42 ? 60.987 39.499 28.866 1.00 85.34 42 ARG B N 1
ATOM 2334 C CA . ARG B 1 42 ? 60.690 40.504 27.876 1.00 92.70 42 ARG B CA 1
ATOM 2335 C C . ARG B 1 42 ? 59.196 40.738 27.785 1.00 94.40 42 ARG B C 1
ATOM 2336 O O . ARG B 1 42 ? 58.760 41.877 27.699 1.00 96.11 42 ARG B O 1
ATOM 2344 N N . LYS B 1 43 ? 58.424 39.657 27.826 1.00 97.01 43 LYS B N 1
ATOM 2345 C CA . LYS B 1 43 ? 56.965 39.740 27.703 1.00 98.07 43 LYS B CA 1
ATOM 2346 C C . LYS B 1 43 ? 56.416 40.554 28.863 1.00 95.68 43 LYS B C 1
ATOM 2347 O O . LYS B 1 43 ? 55.554 41.416 28.648 1.00 93.89 43 LYS B O 1
ATOM 2353 N N . TYR B 1 44 ? 56.932 40.277 30.073 1.00 88.91 44 TYR B N 1
ATOM 2354 C CA . TYR B 1 44 ? 56.505 40.956 31.293 1.00 79.94 44 TYR B CA 1
ATOM 2355 C C . TYR B 1 44 ? 56.739 42.455 31.173 1.00 79.22 44 TYR B C 1
ATOM 2356 O O . TYR B 1 44 ? 55.818 43.224 31.357 1.00 90.63 44 TYR B O 1
ATOM 2365 N N . VAL B 1 45 ? 57.949 42.869 30.833 1.00 75.61 45 VAL B N 1
ATOM 2366 C CA . VAL B 1 45 ? 58.262 44.296 30.766 1.00 74.12 45 VAL B CA 1
ATOM 2367 C C . VAL B 1 45 ? 57.416 44.948 29.701 1.00 75.44 45 VAL B C 1
ATOM 2368 O O . VAL B 1 45 ? 56.873 46.035 29.910 1.00 76.06 45 VAL B O 1
ATOM 2372 N N . LEU B 1 46 ? 57.334 44.295 28.546 1.00 79.83 46 LEU B N 1
ATOM 2373 C CA . LEU B 1 46 ? 56.561 44.840 27.422 1.00 82.19 46 LEU B CA 1
ATOM 2374 C C . LEU B 1 46 ? 55.090 45.015 27.780 1.00 77.20 46 LEU B C 1
ATOM 2375 O O . LEU B 1 46 ? 54.481 45.999 27.365 1.00 72.07 46 LEU B O 1
ATOM 2380 N N . LYS B 1 47 ? 54.537 44.090 28.564 1.00 74.90 47 LYS B N 1
ATOM 2381 C CA . LYS B 1 47 ? 53.134 44.135 28.909 1.00 73.59 47 LYS B CA 1
ATOM 2382 C C . LYS B 1 47 ? 52.942 45.316 29.837 1.00 69.38 47 LYS B C 1
ATOM 2383 O O . LYS B 1 47 ? 52.006 46.068 29.661 1.00 70.82 47 LYS B O 1
ATOM 2389 N N . GLU B 1 48 ? 53.858 45.511 30.780 1.00 66.81 48 GLU B N 1
ATOM 2390 C CA . GLU B 1 48 ? 53.771 46.607 31.743 1.00 65.61 48 GLU B CA 1
ATOM 2391 C C . GLU B 1 48 ? 53.805 48.020 31.131 1.00 66.86 48 GLU B C 1
ATOM 2392 O O . GLU B 1 48 ? 53.183 48.948 31.681 1.00 69.84 48 GLU B O 1
ATOM 2398 N N . ILE B 1 49 ? 54.565 48.144 30.042 1.00 64.96 49 ILE B N 1
ATOM 2399 C CA . ILE B 1 49 ? 54.650 49.341 29.216 1.00 66.93 49 ILE B CA 1
ATOM 2400 C C . ILE B 1 49 ? 53.329 49.626 28.550 1.00 66.39 49 ILE B C 1
ATOM 2401 O O . ILE B 1 49 ? 52.834 50.749 28.584 1.00 67.57 49 ILE B O 1
ATOM 2406 N N . GLU B 1 50 ? 52.801 48.604 27.890 1.00 67.63 50 GLU B N 1
ATOM 2407 C CA . GLU B 1 50 ? 51.505 48.697 27.267 1.00 68.87 50 GLU B CA 1
ATOM 2408 C C . GLU B 1 50 ? 50.451 49.130 28.327 1.00 68.24 50 GLU B C 1
ATOM 2409 O O . GLU B 1 50 ? 49.635 50.061 28.080 1.00 66.36 50 GLU B O 1
ATOM 2415 N N . LYS B 1 51 ? 50.506 48.517 29.518 1.00 63.81 51 LYS B N 1
ATOM 2416 C CA . LYS B 1 51 ? 49.565 48.865 30.556 1.00 66.07 51 LYS B CA 1
ATOM 2417 C C . LYS B 1 51 ? 49.680 50.331 30.912 1.00 63.34 51 LYS B C 1
ATOM 2418 O O . LYS B 1 51 ? 48.682 50.993 31.138 1.00 62.58 51 LYS B O 1
ATOM 2424 N N . PHE B 1 52 ? 50.903 50.837 30.951 1.00 64.15 52 PHE B N 1
ATOM 2425 C CA . PHE B 1 52 ? 51.116 52.248 31.234 1.00 63.40 52 PHE B CA 1
ATOM 2426 C C . PHE B 1 52 ? 50.457 53.132 30.171 1.00 62.59 52 PHE B C 1
ATOM 2427 O O . PHE B 1 52 ? 49.723 54.093 30.492 1.00 57.51 52 PHE B O 1
ATOM 2435 N N . GLY B 1 53 ? 50.717 52.805 28.905 1.00 65.74 53 GLY B N 1
ATOM 2436 C CA . GLY B 1 53 ? 50.117 53.561 27.797 1.00 67.28 53 GLY B CA 1
ATOM 2437 C C . GLY B 1 53 ? 48.628 53.805 28.056 1.00 67.88 53 GLY B C 1
ATOM 2438 O O . GLY B 1 53 ? 48.145 54.936 28.062 1.00 66.14 53 GLY B O 1
ATOM 2439 N N . LYS B 1 54 ? 47.930 52.704 28.332 1.00 66.68 54 LYS B N 1
ATOM 2440 C CA . LYS B 1 54 ? 46.519 52.724 28.512 1.00 61.18 54 LYS B CA 1
ATOM 2441 C C . LYS B 1 54 ? 46.137 53.452 29.773 1.00 58.07 54 LYS B C 1
ATOM 2442 O O . LYS B 1 54 ? 45.323 54.363 29.708 1.00 61.97 54 LYS B O 1
ATOM 2448 N N . ARG B 1 55 ? 46.710 53.026 30.894 1.00 55.66 55 ARG B N 1
ATOM 2449 C CA . ARG B 1 55 ? 46.415 53.612 32.189 1.00 57.30 55 ARG B CA 1
ATOM 2450 C C . ARG B 1 55 ? 46.597 55.120 32.193 1.00 58.46 55 ARG B C 1
ATOM 2451 O O . ARG B 1 55 ? 45.835 55.832 32.824 1.00 54.61 55 ARG B O 1
ATOM 2459 N N . ALA B 1 56 ? 47.598 55.610 31.476 1.00 63.33 56 ALA B N 1
ATOM 2460 C CA . ALA B 1 56 ? 47.823 57.052 31.348 1.00 65.99 56 ALA B CA 1
ATOM 2461 C C . ALA B 1 56 ? 46.556 57.830 31.064 1.00 63.83 56 ALA B C 1
ATOM 2462 O O . ALA B 1 56 ? 46.257 58.869 31.703 1.00 65.45 56 ALA B O 1
ATOM 2464 N N . PHE B 1 57 ? 45.821 57.343 30.081 1.00 59.09 57 PHE B N 1
ATOM 2465 C CA . PHE B 1 57 ? 44.651 58.068 29.705 1.00 60.81 57 PHE B CA 1
ATOM 2466 C C . PHE B 1 57 ? 43.580 57.951 30.787 1.00 61.80 57 PHE B C 1
ATOM 2467 O O . PHE B 1 57 ? 42.788 58.862 30.952 1.00 63.60 57 PHE B O 1
ATOM 2475 N N . THR B 1 58 ? 43.572 56.877 31.570 1.00 67.54 58 THR B N 1
ATOM 2476 C CA . THR B 1 58 ? 42.583 56.776 32.665 1.00 70.41 58 THR B CA 1
ATOM 2477 C C . THR B 1 58 ? 42.915 57.762 33.769 1.00 71.83 58 THR B C 1
ATOM 2478 O O . THR B 1 58 ? 42.025 58.411 34.263 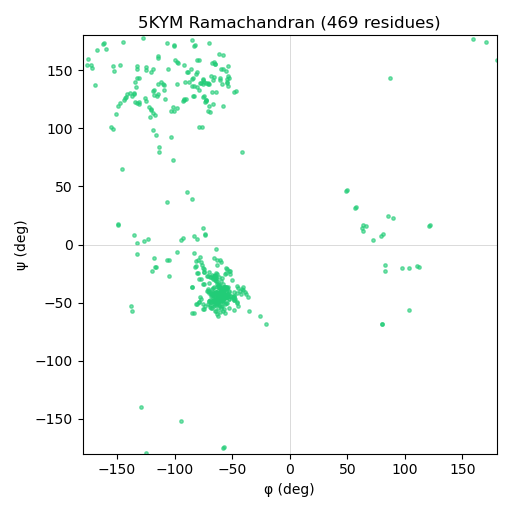1.00 79.64 58 THR B O 1
ATOM 2482 N N . TRP B 1 59 ? 44.186 57.955 34.082 1.00 70.71 59 TRP B N 1
ATOM 2483 C CA . TRP B 1 59 ? 44.524 59.011 35.010 1.00 70.13 59 TRP B CA 1
ATOM 2484 C C . TRP B 1 59 ? 44.032 60.415 34.593 1.00 70.80 59 TRP B C 1
ATOM 2485 O O . TRP B 1 59 ? 43.819 61.288 35.479 1.00 68.39 59 TRP B O 1
ATOM 2496 N N . LEU B 1 60 ? 43.850 60.615 33.284 1.00 69.16 60 LEU B N 1
ATOM 2497 C CA . LEU B 1 60 ? 43.262 61.847 32.748 1.00 71.58 60 LEU B CA 1
ATOM 2498 C C . LEU B 1 60 ? 41.736 61.812 32.533 1.00 67.52 60 LEU B C 1
ATOM 2499 O O . LEU B 1 60 ? 41.165 62.774 32.014 1.00 68.10 60 LEU B O 1
ATOM 2504 N N . PHE B 1 61 ? 41.074 60.738 32.947 1.00 63.86 61 PHE B N 1
ATOM 2505 C CA . PHE B 1 61 ? 39.645 60.607 32.710 1.00 67.52 61 PHE B CA 1
ATOM 2506 C C . PHE B 1 61 ? 39.295 60.895 31.242 1.00 68.23 61 PHE B C 1
ATOM 2507 O O . PHE B 1 61 ? 38.377 61.638 30.985 1.00 73.60 61 PHE B O 1
ATOM 2515 N N . SER B 1 62 ? 40.052 60.315 30.317 1.00 68.50 62 SER B N 1
ATOM 2516 C CA . SER B 1 62 ? 39.942 60.553 28.876 1.00 73.37 62 SER B CA 1
ATOM 2517 C C . SER B 1 62 ? 39.766 59.211 28.160 1.00 77.93 62 SER B C 1
ATOM 2518 O O . SER B 1 62 ? 40.595 58.321 28.367 1.00 78.66 62 SER B O 1
ATOM 2521 N N . ASP B 1 63 ? 38.716 59.052 27.333 1.00 79.29 63 ASP B N 1
ATOM 2522 C CA . ASP B 1 63 ? 38.412 57.736 26.718 1.00 76.53 63 ASP B CA 1
ATOM 2523 C C . ASP B 1 63 ? 39.099 57.554 25.385 1.00 79.93 63 ASP B C 1
ATOM 2524 O O . ASP B 1 63 ? 38.936 58.343 24.479 1.00 85.19 63 ASP B O 1
ATOM 2529 N N . VAL B 1 64 ? 39.856 56.479 25.253 1.00 81.60 64 VAL B N 1
ATOM 2530 C CA . VAL B 1 64 ? 40.516 56.176 23.986 1.00 79.73 64 VAL B CA 1
ATOM 2531 C C . VAL B 1 64 ? 39.532 55.312 23.168 1.00 83.25 64 VAL B C 1
ATOM 2532 O O . VAL B 1 64 ? 38.742 54.565 23.741 1.00 84.67 64 VAL B O 1
ATOM 2536 N N . VAL B 1 65 ? 39.541 55.412 21.843 1.00 82.05 65 VAL B N 1
ATOM 2537 C CA . VAL B 1 65 ? 38.835 54.425 21.013 1.00 77.40 65 VAL B CA 1
ATOM 2538 C C . VAL B 1 65 ? 39.652 54.120 19.787 1.00 78.54 65 VAL B C 1
ATOM 2539 O O . VAL B 1 65 ? 40.060 55.057 19.076 1.00 87.78 65 VAL B O 1
ATOM 2543 N N . VAL B 1 66 ? 39.859 52.832 19.516 1.00 77.52 66 VAL B N 1
ATOM 2544 C CA . VAL B 1 66 ? 40.629 52.377 18.361 1.00 80.73 66 VAL B CA 1
ATOM 2545 C C . VAL B 1 66 ? 39.758 51.733 17.270 1.00 84.08 66 VAL B C 1
ATOM 2546 O O . VAL B 1 66 ? 39.017 50.789 17.517 1.00 82.77 66 VAL B O 1
ATOM 2550 N N . GLU B 1 67 ? 39.891 52.271 16.064 1.00 88.36 67 GLU B N 1
ATOM 2551 C CA . GLU B 1 67 ? 39.505 51.607 14.834 1.00 96.93 67 GLU B CA 1
ATOM 2552 C C . GLU B 1 67 ? 40.747 50.963 14.201 1.00 95.11 67 GLU B C 1
ATOM 2553 O O . GLU B 1 67 ? 41.821 51.572 14.142 1.00 93.30 67 GLU B O 1
ATOM 2559 N N . GLY B 1 68 ? 40.576 49.751 13.703 1.00 94.32 68 GLY B N 1
ATOM 2560 C CA . GLY B 1 68 ? 41.562 49.143 12.822 1.00 89.23 68 GLY B CA 1
ATOM 2561 C C . GLY B 1 68 ? 42.634 48.360 13.544 1.00 80.42 68 GLY B C 1
ATOM 2562 O O . GLY B 1 68 ? 43.719 48.151 12.987 1.00 79.38 68 GLY B O 1
ATOM 2563 N N . SER B 1 69 ? 42.332 47.919 14.767 1.00 72.01 69 SER B N 1
ATOM 2564 C CA . SER B 1 69 ? 43.259 47.106 15.510 1.00 70.44 69 SER B CA 1
ATOM 2565 C C . SER B 1 69 ? 43.615 45.853 14.735 1.00 69.74 69 SER B C 1
ATOM 2566 O O . SER B 1 69 ? 44.742 45.417 14.750 1.00 65.21 69 SER B O 1
ATOM 2569 N N . GLU B 1 70 ? 42.633 45.299 14.021 1.00 77.84 70 GLU B N 1
ATOM 2570 C CA . GLU B 1 70 ? 42.835 44.139 13.125 1.00 77.98 70 GLU B CA 1
ATOM 2571 C C . GLU B 1 70 ? 44.003 44.308 12.084 1.00 80.54 70 GLU B C 1
ATOM 2572 O O . GLU B 1 70 ? 44.593 43.307 11.683 1.00 75.81 70 GLU B O 1
ATOM 2578 N N . ASN B 1 71 ? 44.362 45.540 11.712 1.00 83.34 71 ASN B N 1
ATOM 2579 C CA . ASN B 1 71 ? 45.465 45.791 10.778 1.00 84.82 71 ASN B CA 1
ATOM 2580 C C . ASN B 1 71 ? 46.870 45.715 11.387 1.00 87.32 71 ASN B C 1
ATOM 2581 O O . ASN B 1 71 ? 47.868 45.683 10.646 1.00 94.21 71 ASN B O 1
ATOM 2586 N N . ILE B 1 72 ? 46.971 45.697 12.711 1.00 83.08 72 ILE B N 1
ATOM 2587 C CA . ILE B 1 72 ? 48.260 45.577 13.353 1.00 81.71 72 ILE B CA 1
ATOM 2588 C C . ILE B 1 72 ? 48.849 44.181 13.061 1.00 84.58 72 ILE B C 1
ATOM 2589 O O . ILE B 1 72 ? 48.260 43.186 13.435 1.00 92.56 72 ILE B O 1
ATOM 2594 N N . PRO B 1 73 ? 50.039 44.092 12.427 1.00 88.49 73 PRO B N 1
ATOM 2595 C CA . PRO B 1 73 ? 50.710 42.797 12.316 1.00 91.29 73 PRO B CA 1
ATOM 2596 C C . PRO B 1 73 ? 50.897 42.096 13.635 1.00 98.10 73 PRO B C 1
ATOM 2597 O O . PRO B 1 73 ? 50.989 42.743 14.680 1.00 101.05 73 PRO B O 1
ATOM 2601 N N . LYS B 1 74 ? 50.973 40.783 13.542 1.00 102.15 74 LYS B N 1
ATOM 2602 C CA . LYS B 1 74 ? 51.118 39.895 14.677 1.00 102.54 74 LYS B CA 1
ATOM 2603 C C . LYS B 1 74 ? 52.432 39.051 14.680 1.00 106.11 74 LYS B C 1
ATOM 2604 O O . LYS B 1 74 ? 52.769 38.399 15.689 1.00 96.17 74 LYS B O 1
ATOM 2610 N N . ASP B 1 75 ? 53.150 39.060 13.555 1.00 113.10 75 ASP B N 1
ATOM 2611 C CA . ASP B 1 75 ? 54.183 38.039 13.259 1.00 117.58 75 ASP B CA 1
ATOM 2612 C C . ASP B 1 75 ? 55.559 38.555 12.752 1.00 114.74 75 ASP B C 1
ATOM 2613 O O . ASP B 1 75 ? 56.496 37.778 12.626 1.00 112.27 75 ASP B O 1
ATOM 2618 N N . ARG B 1 76 ? 55.665 39.853 12.468 1.00 111.27 76 ARG B N 1
ATOM 2619 C CA . ARG B 1 76 ? 56.881 40.478 11.921 1.00 109.04 76 ARG B CA 1
ATOM 2620 C C . ARG B 1 76 ? 56.937 41.917 12.472 1.00 100.55 76 ARG B C 1
ATOM 2621 O O . ARG B 1 76 ? 55.900 42.513 12.756 1.00 95.47 76 ARG B O 1
ATOM 2629 N N . ASN B 1 77 ? 58.112 42.525 12.578 1.00 94.99 77 ASN B N 1
ATOM 2630 C CA . ASN B 1 77 ? 58.139 43.924 12.982 1.00 102.59 77 ASN B CA 1
ATOM 2631 C C . ASN B 1 77 ? 57.588 44.881 11.906 1.00 98.99 77 ASN B C 1
ATOM 2632 O O . ASN B 1 77 ? 57.235 44.446 10.796 1.00 111.03 77 ASN B O 1
ATOM 2637 N N . PHE B 1 78 ? 57.459 46.158 12.250 1.00 88.52 78 PHE B N 1
ATOM 2638 C CA . PHE B 1 78 ? 56.822 47.133 11.341 1.00 88.30 78 PHE B CA 1
ATOM 2639 C C . PHE B 1 78 ? 57.209 48.548 11.774 1.00 88.55 78 PHE B C 1
ATOM 2640 O O . PHE B 1 78 ? 57.880 48.716 12.800 1.00 86.62 78 PHE B O 1
ATOM 2648 N N . ILE B 1 79 ? 56.843 49.544 10.977 1.00 88.03 79 ILE B N 1
ATOM 2649 C CA . ILE B 1 79 ? 57.164 50.936 11.302 1.00 86.40 79 ILE B CA 1
ATOM 2650 C C . ILE B 1 79 ? 55.879 51.705 11.396 1.00 80.93 79 ILE B C 1
ATOM 2651 O O . ILE B 1 79 ? 55.263 51.939 10.381 1.00 74.78 79 ILE B O 1
ATOM 2656 N N . VAL B 1 80 ? 55.505 52.116 12.606 1.00 81.12 80 VAL B N 1
ATOM 2657 C CA . VAL B 1 80 ? 54.278 52.884 12.835 1.00 78.83 80 VAL B CA 1
ATOM 2658 C C . VAL B 1 80 ? 54.574 54.280 12.337 1.00 80.22 80 VAL B C 1
ATOM 2659 O O . VAL B 1 80 ? 55.586 54.869 12.670 1.00 82.00 80 VAL B O 1
ATOM 2663 N N . VAL B 1 81 ? 53.713 54.775 11.490 1.00 85.65 81 VAL B N 1
ATOM 2664 C CA . VAL B 1 81 ? 53.867 56.132 11.036 1.00 93.07 81 VAL B CA 1
ATOM 2665 C C . VAL B 1 81 ? 52.590 56.865 11.393 1.00 93.26 81 VAL B C 1
ATOM 2666 O O . VAL B 1 81 ? 51.500 56.507 10.928 1.00 99.93 81 VAL B O 1
ATOM 2670 N N . ALA B 1 82 ? 52.722 57.879 12.226 1.00 88.40 82 ALA B N 1
ATOM 2671 C CA . ALA B 1 82 ? 51.561 58.598 12.723 1.00 90.58 82 ALA B CA 1
ATOM 2672 C C . ALA B 1 82 ? 51.747 60.095 12.608 1.00 95.33 82 ALA B C 1
ATOM 2673 O O . ALA B 1 82 ? 52.901 60.573 12.627 1.00 103.10 82 ALA B O 1
ATOM 2675 N N . ASN B 1 83 ? 50.625 60.829 12.496 1.00 93.77 83 ASN B N 1
ATOM 2676 C CA . ASN B 1 83 ? 50.620 62.290 12.770 1.00 90.87 83 ASN B CA 1
ATOM 2677 C C . ASN B 1 83 ? 50.909 62.552 14.246 1.00 93.41 83 ASN B C 1
ATOM 2678 O O . ASN B 1 83 ? 50.722 61.684 15.106 1.00 87.15 83 ASN B O 1
ATOM 2683 N N . HIS B 1 84 ? 51.389 63.758 14.529 1.00 97.83 84 HIS B N 1
ATOM 2684 C CA . HIS B 1 84 ? 51.910 64.102 15.870 1.00 94.29 84 HIS B CA 1
ATOM 2685 C C . HIS B 1 84 ? 51.295 65.403 16.350 1.00 91.40 84 HIS B C 1
ATOM 2686 O O . HIS B 1 84 ? 51.389 66.447 15.675 1.00 98.41 84 HIS B O 1
ATOM 2693 N N . GLN B 1 85 ? 50.639 65.361 17.492 1.00 87.36 85 GLN B N 1
ATOM 2694 C CA . GLN B 1 85 ? 49.948 66.554 17.968 1.00 90.57 85 GLN B CA 1
ATOM 2695 C C . GLN B 1 85 ? 49.879 66.664 19.485 1.00 94.08 85 GLN B C 1
ATOM 2696 O O . GLN B 1 85 ? 49.083 67.467 19.983 1.00 98.50 85 GLN B O 1
ATOM 2702 N N . SER B 1 86 ? 50.728 65.921 20.206 1.00 94.70 86 SER B N 1
ATOM 2703 C CA . SER B 1 86 ? 50.757 65.983 21.686 1.00 90.28 86 SER B CA 1
ATOM 2704 C C . SER B 1 86 ? 51.872 65.128 22.284 1.00 86.92 86 SER B C 1
ATOM 2705 O O . SER B 1 86 ? 52.271 64.140 21.701 1.00 84.39 86 SER B O 1
ATOM 2708 N N . LEU B 1 87 ? 52.349 65.469 23.476 1.00 88.32 87 LEU B N 1
ATOM 2709 C CA . LEU B 1 87 ? 53.113 64.481 24.278 1.00 95.54 87 LEU B CA 1
ATOM 2710 C C . LEU B 1 87 ? 52.422 63.127 24.382 1.00 89.18 87 LEU B C 1
ATOM 2711 O O . LEU B 1 87 ? 53.070 62.106 24.356 1.00 86.15 87 LEU B O 1
ATOM 2716 N N . MET B 1 88 ? 51.105 63.166 24.558 1.00 81.96 88 MET B N 1
ATOM 2717 C CA . MET B 1 88 ? 50.331 61.980 24.795 1.00 77.27 88 MET B CA 1
ATOM 2718 C C . MET B 1 88 ? 50.338 60.971 23.630 1.00 74.31 88 MET B C 1
ATOM 2719 O O . MET B 1 88 ? 49.964 59.799 23.803 1.00 71.26 88 MET B O 1
ATOM 2724 N N . ASP B 1 89 ? 50.800 61.388 22.458 1.00 72.71 89 ASP B N 1
ATOM 2725 C CA . ASP B 1 89 ? 50.863 60.449 21.336 1.00 77.67 89 ASP B CA 1
ATOM 2726 C C . ASP B 1 89 ? 51.683 59.188 21.668 1.00 80.67 89 ASP B C 1
ATOM 2727 O O . ASP B 1 89 ? 51.318 58.099 21.310 1.00 89.52 89 ASP B O 1
ATOM 2732 N N . ILE B 1 90 ? 52.762 59.343 22.391 1.00 82.54 90 ILE B N 1
ATOM 2733 C CA . ILE B 1 90 ? 53.622 58.250 22.789 1.00 83.27 90 ILE B CA 1
ATOM 2734 C C . ILE B 1 90 ? 52.861 57.214 23.641 1.00 78.03 90 ILE B C 1
ATOM 2735 O O . ILE B 1 90 ? 52.796 56.015 23.288 1.00 71.56 90 ILE B O 1
ATOM 2740 N N . PRO B 1 91 ? 52.286 57.676 24.787 1.00 69.38 91 PRO B N 1
ATOM 2741 C CA . PRO B 1 91 ? 51.520 56.702 25.563 1.00 68.70 91 PRO B CA 1
ATOM 2742 C C . PRO B 1 91 ? 50.385 56.053 24.753 1.00 69.18 91 PRO B C 1
ATOM 2743 O O . PRO B 1 91 ? 50.159 54.835 24.883 1.00 67.33 91 PRO B O 1
ATOM 2747 N N . LEU B 1 92 ? 49.721 56.864 23.930 1.00 67.23 92 LEU B N 1
ATOM 2748 C CA . LEU B 1 92 ? 48.690 56.379 23.044 1.00 65.53 92 LEU B CA 1
ATOM 2749 C C . LEU B 1 92 ? 49.207 55.258 22.121 1.00 65.50 92 LEU B C 1
ATOM 2750 O O . LEU B 1 92 ? 48.680 54.183 22.173 1.00 68.43 92 LEU B O 1
ATOM 2755 N N . ILE B 1 93 ? 50.231 55.495 21.310 1.00 66.90 93 ILE B N 1
ATOM 2756 C CA . ILE B 1 93 ? 50.749 54.444 20.400 1.00 66.58 93 ILE B CA 1
ATOM 2757 C C . ILE B 1 93 ? 51.196 53.202 21.231 1.00 66.17 93 ILE B C 1
ATOM 2758 O O . ILE B 1 93 ? 50.981 52.071 20.841 1.00 63.77 93 ILE B O 1
ATOM 2763 N N . LEU B 1 94 ? 51.837 53.426 22.373 1.00 70.46 94 LEU B N 1
ATOM 2764 C CA . LEU B 1 94 ? 52.415 52.340 23.179 1.00 69.95 94 LEU B CA 1
ATOM 2765 C C . LEU B 1 94 ? 51.319 51.446 23.691 1.00 69.34 94 LEU B C 1
ATOM 2766 O O . LEU B 1 94 ? 51.422 50.217 23.628 1.00 66.58 94 LEU B O 1
ATOM 2771 N N . GLY B 1 95 ? 50.260 52.076 24.193 1.00 69.40 95 GLY B N 1
ATOM 2772 C CA . GLY B 1 95 ? 49.198 51.356 24.869 1.00 72.02 95 GLY B CA 1
ATOM 2773 C C . GLY B 1 95 ? 48.166 50.729 23.940 1.00 72.40 95 GLY B C 1
ATOM 2774 O O . GLY B 1 95 ? 47.453 49.803 24.326 1.00 76.53 95 GLY B O 1
ATOM 2775 N N . PHE B 1 96 ? 48.089 51.207 22.717 1.00 68.11 96 PHE B N 1
ATOM 2776 C CA . PHE B 1 96 ? 47.032 50.785 21.828 1.00 67.64 96 PHE B CA 1
ATOM 2777 C C . PHE B 1 96 ? 47.468 50.451 20.416 1.00 65.90 96 PHE B C 1
ATOM 2778 O O . PHE B 1 96 ? 46.611 50.278 19.585 1.00 68.51 96 PHE B O 1
ATOM 2786 N N . VAL B 1 97 ? 48.759 50.400 20.117 1.00 66.16 97 VAL B N 1
ATOM 2787 C CA . VAL B 1 97 ? 49.241 49.988 18.796 1.00 67.16 97 VAL B CA 1
ATOM 2788 C C . VAL B 1 97 ? 50.431 49.047 18.889 1.00 69.53 97 VAL B C 1
ATOM 2789 O O . VAL B 1 97 ? 50.374 47.916 18.372 1.00 68.08 97 VAL B O 1
ATOM 2793 N N . ALA B 1 98 ? 51.491 49.505 19.564 1.00 73.89 98 ALA B N 1
ATOM 2794 C CA . ALA B 1 98 ? 52.729 48.726 19.676 1.00 74.85 98 ALA B CA 1
ATOM 2795 C C . ALA B 1 98 ? 53.736 49.318 20.628 1.00 70.70 98 ALA B C 1
ATOM 2796 O O . ALA B 1 98 ? 53.830 50.533 20.806 1.00 64.92 98 ALA B O 1
ATOM 2798 N N . THR B 1 99 ? 54.537 48.437 21.197 1.00 70.44 99 THR B N 1
ATOM 2799 C CA . THR B 1 99 ? 55.640 48.882 22.011 1.00 73.96 99 THR B CA 1
ATOM 2800 C C . THR B 1 99 ? 56.858 48.711 21.177 1.00 80.96 99 THR B C 1
ATOM 2801 O O . THR B 1 99 ? 57.385 47.614 21.116 1.00 87.49 99 THR B O 1
ATOM 2805 N N . GLY B 1 100 ? 57.240 49.748 20.465 1.00 83.68 100 GLY B N 1
ATOM 2806 C CA . GLY B 1 100 ? 58.525 49.744 19.795 1.00 89.78 100 GLY B CA 1
ATOM 2807 C C . GLY B 1 100 ? 59.436 50.913 20.116 1.00 95.08 100 GLY B C 1
ATOM 2808 O O . GLY B 1 100 ? 59.116 51.833 20.905 1.00 90.43 100 GLY B O 1
ATOM 2809 N N . ALA B 1 101 ? 60.592 50.847 19.459 1.00 94.30 101 ALA B N 1
ATOM 2810 C CA . ALA B 1 101 ? 61.584 51.901 19.425 1.00 90.40 101 ALA B CA 1
ATOM 2811 C C . ALA B 1 101 ? 61.081 53.266 18.956 1.00 96.47 101 ALA B C 1
ATOM 2812 O O . ALA B 1 101 ? 60.177 53.353 18.142 1.00 107.55 101 ALA B O 1
ATOM 2814 N N . PHE B 1 102 ? 61.708 54.303 19.485 1.00 103.12 102 PHE B N 1
ATOM 2815 C CA . PHE B 1 102 ? 61.457 55.685 19.189 1.00 103.95 102 PHE B CA 1
ATOM 2816 C C . PHE B 1 102 ? 62.792 56.426 18.801 1.00 110.19 102 PHE B C 1
ATOM 2817 O O . PHE B 1 102 ? 63.942 55.874 18.860 1.00 101.61 102 PHE B O 1
ATOM 2825 N N . ILE B 1 103 ? 62.592 57.707 18.474 1.00 111.53 103 ILE B N 1
ATOM 2826 C CA . ILE B 1 103 ? 63.624 58.686 18.175 1.00 107.64 103 ILE B CA 1
ATOM 2827 C C . ILE B 1 103 ? 63.956 59.565 19.389 1.00 111.56 103 ILE B C 1
ATOM 2828 O O . ILE B 1 103 ? 63.120 60.312 19.841 1.00 116.32 103 ILE B O 1
ATOM 2833 N N . ALA B 1 104 ? 65.177 59.513 19.887 1.00 109.78 104 ALA B N 1
ATOM 2834 C CA . ALA B 1 104 ? 65.593 60.406 20.991 1.00 119.30 104 ALA B CA 1
ATOM 2835 C C . ALA B 1 104 ? 66.316 61.750 20.606 1.00 115.60 104 ALA B C 1
ATOM 2836 O O . ALA B 1 104 ? 66.397 62.736 21.405 1.00 100.74 104 ALA B O 1
ATOM 2838 N N . GLU B 1 107 ? 69.835 62.931 25.323 1.00 88.34 107 GLU B N 1
ATOM 2839 C CA . GLU B 1 107 ? 68.988 64.110 25.235 1.00 93.50 107 GLU B CA 1
ATOM 2840 C C . GLU B 1 107 ? 67.884 64.096 26.316 1.00 96.92 107 GLU B C 1
ATOM 2841 O O . GLU B 1 107 ? 67.653 65.059 27.055 1.00 90.88 107 GLU B O 1
ATOM 2847 N N . LEU B 1 108 ? 67.119 63.012 26.277 1.00 108.77 108 LEU B N 1
ATOM 2848 C CA . LEU B 1 108 ? 66.168 62.637 27.312 1.00 105.51 108 LEU B CA 1
ATOM 2849 C C . LEU B 1 108 ? 66.815 61.609 28.210 1.00 104.29 108 LEU B C 1
ATOM 2850 O O . LEU B 1 108 ? 66.215 61.194 29.208 1.00 107.49 108 LEU B O 1
ATOM 2855 N N . ARG B 1 109 ? 68.013 61.156 27.828 1.00 101.98 109 ARG B N 1
ATOM 2856 C CA . ARG B 1 109 ? 68.890 60.314 28.654 1.00 99.31 109 ARG B CA 1
ATOM 2857 C C . ARG B 1 109 ? 68.950 60.709 30.115 1.00 104.66 109 ARG B C 1
ATOM 2858 O O . ARG B 1 109 ? 69.048 59.839 30.971 1.00 111.11 109 ARG B O 1
ATOM 2866 N N . LYS B 1 110 ? 68.912 62.020 30.381 1.00 106.43 110 LYS B N 1
ATOM 2867 C CA . LYS B 1 110 ? 69.043 62.566 31.736 1.00 109.07 110 LYS B CA 1
ATOM 2868 C C . LYS B 1 110 ? 67.757 62.421 32.553 1.00 105.22 110 LYS B C 1
ATOM 2869 O O . LYS B 1 110 ? 67.852 62.256 33.765 1.00 104.21 110 LYS B O 1
ATOM 2875 N N . ILE B 1 111 ? 66.575 62.421 31.919 1.00 100.25 111 ILE B N 1
ATOM 2876 C CA . ILE B 1 111 ? 65.309 62.217 32.660 1.00 95.92 111 ILE B CA 1
ATOM 2877 C C . ILE B 1 111 ? 65.185 60.762 33.188 1.00 89.54 111 ILE B C 1
ATOM 2878 O O . ILE B 1 111 ? 65.022 59.821 32.412 1.00 74.13 111 ILE B O 1
ATOM 2883 N N . PRO B 1 112 ? 65.203 60.591 34.519 1.00 89.43 112 PRO B N 1
ATOM 2884 C CA . PRO B 1 112 ? 65.138 59.244 35.067 1.00 90.36 112 PRO B CA 1
ATOM 2885 C C . PRO B 1 112 ? 63.794 58.567 34.815 1.00 86.41 112 PRO B C 1
ATOM 2886 O O . PRO B 1 112 ? 62.767 59.259 34.593 1.00 82.78 112 PRO B O 1
ATOM 2890 N N . GLY B 1 113 ? 63.815 57.226 34.826 1.00 83.34 113 GLY B N 1
ATOM 2891 C CA . GLY B 1 113 ? 62.635 56.426 34.494 1.00 78.46 113 GLY B CA 1
ATOM 2892 C C . GLY B 1 113 ? 62.498 56.363 33.005 1.00 76.19 113 GLY B C 1
ATOM 2893 O O . GLY B 1 113 ? 62.741 55.326 32.432 1.00 75.31 113 GLY B O 1
ATOM 2894 N N . VAL B 1 114 ? 62.169 57.497 32.379 1.00 74.54 114 VAL B N 1
ATOM 2895 C CA . VAL B 1 114 ? 61.978 57.585 30.912 1.00 73.01 114 VAL B CA 1
ATOM 2896 C C . VAL B 1 114 ? 63.174 57.025 30.134 1.00 77.08 114 VAL B C 1
ATOM 2897 O O . VAL B 1 114 ? 63.003 56.256 29.202 1.00 86.87 114 VAL B O 1
ATOM 2901 N N . ASN B 1 115 ? 64.379 57.405 30.504 1.00 82.29 115 ASN B N 1
ATOM 2902 C CA . ASN B 1 115 ? 65.567 56.913 29.793 1.00 89.04 115 ASN B CA 1
ATOM 2903 C C . ASN B 1 115 ? 65.668 55.374 29.833 1.00 92.58 115 ASN B C 1
ATOM 2904 O O . ASN B 1 115 ? 66.005 54.747 28.805 1.00 86.94 115 ASN B O 1
ATOM 2909 N N . TRP B 1 116 ? 65.368 54.777 30.997 1.00 92.52 116 TRP B N 1
ATOM 2910 C CA . TRP B 1 116 ? 65.428 53.315 31.119 1.00 90.89 116 TRP B CA 1
ATOM 2911 C C . TRP B 1 116 ? 64.421 52.720 30.179 1.00 81.93 116 TRP B C 1
ATOM 2912 O O . TRP B 1 116 ? 64.692 51.739 29.534 1.00 74.33 116 TRP B O 1
ATOM 2923 N N . TYR B 1 117 ? 63.234 53.291 30.131 1.00 78.09 117 TYR B N 1
ATOM 2924 C CA . TYR B 1 117 ? 62.242 52.717 29.260 1.00 80.19 117 TYR B CA 1
ATOM 2925 C C . TYR B 1 117 ? 62.490 53.003 27.744 1.00 84.32 117 TYR B C 1
ATOM 2926 O O . TYR B 1 117 ? 62.281 52.118 26.915 1.00 79.67 117 TYR B O 1
ATOM 2935 N N . ILE B 1 118 ? 63.034 54.171 27.407 1.00 81.89 118 ILE B N 1
ATOM 2936 C CA . ILE B 1 118 ? 63.437 54.433 26.010 1.00 78.21 118 ILE B CA 1
ATOM 2937 C C . ILE B 1 118 ? 64.492 53.463 25.536 1.00 78.38 118 ILE B C 1
ATOM 2938 O O . ILE B 1 118 ? 64.444 52.967 24.425 1.00 77.10 118 ILE B O 1
ATOM 2943 N N . ARG B 1 119 ? 65.464 53.229 26.396 1.00 86.15 119 ARG B N 1
ATOM 2944 C CA . ARG B 1 119 ? 66.488 52.214 26.147 1.00 91.97 119 ARG B CA 1
ATOM 2945 C C . ARG B 1 119 ? 65.880 50.838 26.050 1.00 84.02 119 ARG B C 1
ATOM 2946 O O . ARG B 1 119 ? 66.199 50.137 25.121 1.00 88.23 119 ARG B O 1
ATOM 2954 N N . TYR B 1 120 ? 64.995 50.453 26.968 1.00 80.18 120 TYR B N 1
ATOM 2955 C CA . TYR B 1 120 ? 64.410 49.099 26.910 1.00 79.82 120 TYR B CA 1
ATOM 2956 C C . TYR B 1 120 ? 63.695 48.864 25.592 1.00 82.73 120 TYR B C 1
ATOM 2957 O O . TYR B 1 120 ? 63.834 47.795 25.010 1.00 81.39 120 TYR B O 1
ATOM 2966 N N . LEU B 1 121 ? 62.983 49.880 25.100 1.00 84.64 121 LEU B N 1
ATOM 2967 C CA . LEU B 1 121 ? 62.294 49.804 23.804 1.00 83.32 121 LEU B CA 1
ATOM 2968 C C . LEU B 1 121 ? 63.232 49.867 22.599 1.00 83.68 121 LEU B C 1
ATOM 2969 O O . LEU B 1 121 ? 62.762 49.946 21.468 1.00 88.01 121 LEU B O 1
ATOM 2974 N N . ASN B 1 122 ? 64.540 49.806 22.847 1.00 82.89 122 ASN B N 1
ATOM 2975 C CA . ASN B 1 122 ? 65.569 49.911 21.844 1.00 86.42 122 ASN B CA 1
ATOM 2976 C C . ASN B 1 122 ? 65.537 51.187 21.037 1.00 91.77 122 ASN B C 1
ATOM 2977 O O . ASN B 1 122 ? 65.945 51.168 19.888 1.00 104.07 122 ASN B O 1
ATOM 2982 N N . GLY B 1 123 ? 65.106 52.304 21.633 1.00 94.77 123 GLY B N 1
ATOM 2983 C CA . GLY B 1 123 ? 65.153 53.627 20.954 1.00 90.28 123 GLY B CA 1
ATOM 2984 C C . GLY B 1 123 ? 66.534 54.081 20.460 1.00 93.49 123 GLY B C 1
ATOM 2985 O O . GLY B 1 123 ? 67.519 53.319 20.507 1.00 90.87 123 GLY B O 1
ATOM 2986 N N . VAL B 1 124 ? 66.603 55.307 19.957 1.00 94.87 124 VAL B N 1
ATOM 2987 C CA . VAL B 1 124 ? 67.865 55.882 19.474 1.00 92.78 124 VAL B CA 1
ATOM 2988 C C . VAL B 1 124 ? 68.175 57.294 20.058 1.00 92.20 124 VAL B C 1
ATOM 2989 O O . VAL B 1 124 ? 69.325 57.685 20.440 1.00 84.99 124 VAL B O 1
ATOM 2993 N N . VAL B 1 135 ? 72.522 62.819 10.684 1.00 127.95 135 VAL B N 1
ATOM 2994 C CA . VAL B 1 135 ? 72.608 62.255 12.039 1.00 125.42 135 VAL B CA 1
ATOM 2995 C C . VAL B 1 135 ? 72.991 60.745 11.919 1.00 129.09 135 VAL B C 1
ATOM 2996 O O . VAL B 1 135 ? 72.577 60.065 10.986 1.00 122.13 135 VAL B O 1
ATOM 3000 N N . ARG B 1 136 ? 73.810 60.263 12.852 1.00 137.52 136 ARG B N 1
ATOM 3001 C CA . ARG B 1 136 ? 74.382 58.905 12.807 1.00 142.35 136 ARG B CA 1
ATOM 3002 C C . ARG B 1 136 ? 73.273 57.831 13.056 1.00 150.48 136 ARG B C 1
ATOM 3003 O O . ARG B 1 136 ? 73.308 56.704 12.517 1.00 155.29 136 ARG B O 1
ATOM 3011 N N . ALA B 1 137 ? 72.305 58.224 13.889 1.00 154.97 137 ALA B N 1
ATOM 3012 C CA . ALA B 1 137 ? 71.137 57.420 14.261 1.00 153.26 137 ALA B CA 1
ATOM 3013 C C . ALA B 1 137 ? 70.609 56.550 13.136 1.00 154.75 137 ALA B C 1
ATOM 3014 O O . ALA B 1 137 ? 70.556 55.330 13.275 1.00 156.42 137 ALA B O 1
ATOM 3016 N N . LEU B 1 138 ? 70.265 57.193 12.021 1.00 149.95 138 LEU B N 1
ATOM 3017 C CA . LEU B 1 138 ? 69.614 56.535 10.888 1.00 149.22 138 LEU B CA 1
ATOM 3018 C C . LEU B 1 138 ? 70.244 55.184 10.514 1.00 148.29 138 LEU B C 1
ATOM 3019 O O . LEU B 1 138 ? 69.525 54.245 10.197 1.00 155.88 138 LEU B O 1
ATOM 3024 N N . ARG B 1 139 ? 71.565 55.076 10.598 1.00 144.80 139 ARG B N 1
ATOM 3025 C CA . ARG B 1 139 ? 72.254 53.791 10.348 1.00 144.34 139 ARG B CA 1
ATOM 3026 C C . ARG B 1 139 ? 71.927 52.695 11.382 1.00 142.04 139 ARG B C 1
ATOM 3027 O O . ARG B 1 139 ? 71.755 51.538 11.022 1.00 137.36 139 ARG B O 1
ATOM 3035 N N . GLU B 1 140 ? 71.863 53.068 12.665 1.00 146.11 140 GLU B N 1
ATOM 3036 C CA . GLU B 1 140 ? 71.549 52.120 13.781 1.00 146.93 140 GLU B CA 1
ATOM 3037 C C . GLU B 1 140 ? 70.124 51.609 13.709 1.00 145.69 140 GLU B C 1
ATOM 3038 O O . GLU B 1 140 ? 69.880 50.438 13.966 1.00 149.69 140 GLU B O 1
ATOM 3044 N N . ALA B 1 141 ? 69.194 52.533 13.435 1.00 139.39 141 ALA B N 1
ATOM 3045 C CA . ALA B 1 141 ? 67.798 52.214 13.189 1.00 131.43 141 ALA B CA 1
ATOM 3046 C C . ALA B 1 141 ? 67.689 51.088 12.178 1.00 130.14 141 ALA B C 1
ATOM 3047 O O . ALA B 1 141 ? 67.069 50.056 12.486 1.00 124.56 141 ALA B O 1
ATOM 3049 N N . ILE B 1 142 ? 68.297 51.292 11.002 1.00 136.43 142 ILE B N 1
ATOM 3050 C CA . ILE B 1 142 ? 68.354 50.271 9.938 1.00 152.47 142 ILE B CA 1
ATOM 3051 C C . ILE B 1 142 ? 68.809 48.923 10.482 1.00 154.99 142 ILE B C 1
ATOM 3052 O O . ILE B 1 142 ? 68.206 47.899 10.135 1.00 154.20 142 ILE B O 1
ATOM 3057 N N . GLU B 1 143 ? 69.867 48.938 11.285 1.00 154.90 143 GLU B N 1
ATOM 3058 C CA . GLU B 1 143 ? 70.494 47.708 11.807 1.00 153.80 143 GLU B CA 1
ATOM 3059 C C . GLU B 1 143 ? 69.508 46.958 12.737 1.00 145.18 143 GLU B C 1
ATOM 3060 O O . GLU B 1 143 ? 69.145 45.791 12.487 1.00 138.54 143 GLU B O 1
ATOM 3066 N N . LYS B 1 144 ? 69.045 47.658 13.771 1.00 139.29 144 LYS B N 1
ATOM 3067 C CA . LYS B 1 144 ? 68.001 47.116 14.648 1.00 128.74 144 LYS B CA 1
ATOM 3068 C C . LYS B 1 144 ? 66.725 46.699 13.917 1.00 116.94 144 LYS B C 1
ATOM 3069 O O . LYS B 1 144 ? 66.163 45.650 14.249 1.00 111.46 144 LYS B O 1
ATOM 3075 N N . LEU B 1 145 ? 66.296 47.468 12.912 1.00 108.06 145 LEU B N 1
ATOM 3076 C CA . LEU B 1 145 ? 65.170 47.035 12.090 1.00 108.39 145 LEU B CA 1
ATOM 3077 C C . LEU B 1 145 ? 65.405 45.680 11.453 1.00 116.49 145 LEU B C 1
ATOM 3078 O O . LEU B 1 145 ? 64.536 44.828 11.517 1.00 115.88 145 LEU B O 1
ATOM 3083 N N . LYS B 1 146 ? 66.583 45.475 10.876 1.00 129.49 146 LYS B N 1
ATOM 3084 C CA . LYS B 1 146 ? 66.946 44.184 10.244 1.00 136.47 146 LYS B CA 1
ATOM 3085 C C . LYS B 1 146 ? 66.924 43.027 11.251 1.00 131.75 146 LYS B C 1
ATOM 3086 O O . LYS B 1 146 ? 66.489 41.928 10.931 1.00 131.80 146 LYS B O 1
ATOM 3092 N N . ASN B 1 147 ? 67.342 43.277 12.477 1.00 130.15 147 ASN B N 1
ATOM 3093 C CA . ASN B 1 147 ? 67.263 42.224 13.482 1.00 130.38 147 ASN B CA 1
ATOM 3094 C C . ASN B 1 147 ? 65.843 42.011 14.025 1.00 126.21 147 ASN B C 1
ATOM 3095 O O . ASN B 1 147 ? 65.598 40.998 14.658 1.00 121.42 147 ASN B O 1
ATOM 3100 N N . GLY B 1 148 ? 64.924 42.945 13.803 1.00 125.18 148 GLY B N 1
ATOM 3101 C CA . GLY B 1 148 ? 63.512 42.721 14.125 1.00 124.27 148 GLY B CA 1
ATOM 3102 C C . GLY B 1 148 ? 62.817 43.673 15.091 1.00 120.74 148 GLY B C 1
ATOM 3103 O O . GLY B 1 148 ? 61.742 43.355 15.579 1.00 120.66 148 GLY B O 1
ATOM 3104 N N . VAL B 1 149 ? 63.383 44.848 15.349 1.00 117.13 149 VAL B N 1
ATOM 3105 C CA . VAL B 1 149 ? 62.739 45.849 16.201 1.00 112.50 149 VAL B CA 1
ATOM 3106 C C . VAL B 1 149 ? 61.629 46.640 15.467 1.00 108.60 149 VAL B C 1
ATOM 3107 O O . VAL B 1 149 ? 61.824 47.130 14.357 1.00 110.85 149 VAL B O 1
ATOM 3111 N N . THR B 1 150 ? 60.480 46.781 16.121 1.00 102.79 150 THR B N 1
ATOM 3112 C CA . THR B 1 150 ? 59.399 47.632 15.633 1.00 96.91 150 THR B CA 1
ATOM 3113 C C . THR B 1 150 ? 59.749 49.079 15.938 1.00 88.01 150 THR B C 1
ATOM 3114 O O . THR B 1 150 ? 60.244 49.395 17.008 1.00 82.48 150 THR B O 1
ATOM 3118 N N . PHE B 1 151 ? 59.470 49.959 15.000 1.00 87.09 151 PHE B N 1
ATOM 3119 C CA . PHE B 1 151 ? 59.669 51.389 15.216 1.00 91.12 151 PHE B CA 1
ATOM 3120 C C . PHE B 1 151 ? 58.378 52.160 15.202 1.00 85.33 151 PHE B C 1
ATOM 3121 O O . PHE B 1 151 ? 57.371 51.701 14.676 1.00 82.42 151 PHE B O 1
ATOM 3129 N N . ILE B 1 152 ? 58.455 53.361 15.756 1.00 84.84 152 ILE B N 1
ATOM 3130 C CA . ILE B 1 152 ? 57.358 54.323 15.783 1.00 86.62 152 ILE B CA 1
ATOM 3131 C C . ILE B 1 152 ? 58.032 55.603 15.385 1.00 91.00 152 ILE B C 1
ATOM 3132 O O . ILE B 1 152 ? 58.981 56.049 16.074 1.00 97.52 152 ILE B O 1
ATOM 3137 N N . VAL B 1 153 ? 57.522 56.211 14.318 1.00 94.17 153 VAL B N 1
ATOM 3138 C CA . VAL B 1 153 ? 58.116 57.418 13.783 1.00 95.02 153 VAL B CA 1
ATOM 3139 C C . VAL B 1 153 ? 57.038 58.483 13.568 1.00 97.33 153 VAL B C 1
ATOM 3140 O O . VAL B 1 153 ? 55.901 58.168 13.188 1.00 110.17 153 VAL B O 1
ATOM 3144 N N . PHE B 1 154 ? 57.395 59.739 13.822 1.00 100.75 154 PHE B N 1
ATOM 3145 C CA . PHE B 1 154 ? 56.515 60.873 13.556 1.00 107.88 154 PHE B CA 1
ATOM 3146 C C . PHE B 1 154 ? 57.157 61.690 12.445 1.00 118.43 154 PHE B C 1
ATOM 3147 O O . PHE B 1 154 ? 57.839 62.658 12.695 1.00 125.20 154 PHE B O 1
ATOM 3155 N N . PRO B 1 155 ? 56.932 61.306 11.189 1.00 127.68 155 PRO B N 1
ATOM 3156 C CA . PRO B 1 155 ? 57.642 61.971 10.090 1.00 128.37 155 PRO B CA 1
ATOM 3157 C C . PRO B 1 155 ? 57.510 63.509 10.027 1.00 121.90 155 PRO B C 1
ATOM 3158 O O . PRO B 1 155 ? 58.341 64.138 9.370 1.00 113.79 155 PRO B O 1
ATOM 3162 N N . GLU B 1 156 ? 56.478 64.101 10.650 1.00 121.98 156 GLU B N 1
ATOM 3163 C CA . GLU B 1 156 ? 56.337 65.573 10.680 1.00 123.72 156 GLU B CA 1
ATOM 3164 C C . GLU B 1 156 ? 57.511 66.196 11.461 1.00 129.90 156 GLU B C 1
ATOM 3165 O O . GLU B 1 156 ? 57.850 67.364 11.259 1.00 138.09 156 GLU B O 1
ATOM 3171 N N . GLY B 1 157 ? 58.123 65.419 12.361 1.00 131.50 157 GLY B N 1
ATOM 3172 C CA . GLY B 1 157 ? 59.284 65.840 13.134 1.00 122.68 157 GLY B CA 1
ATOM 3173 C C . GLY B 1 157 ? 59.017 66.740 14.327 1.00 119.52 157 GLY B C 1
ATOM 3174 O O . GLY B 1 157 ? 59.974 67.217 14.918 1.00 123.53 157 GLY B O 1
ATOM 3175 N N . THR B 1 158 ? 57.753 66.964 14.686 1.00 114.70 158 THR B N 1
ATOM 3176 C CA . THR B 1 158 ? 57.376 67.938 15.716 1.00 112.78 158 THR B CA 1
ATOM 3177 C C . THR B 1 158 ? 55.855 67.895 15.827 1.00 111.76 158 THR B C 1
ATOM 3178 O O . THR B 1 158 ? 55.190 67.515 14.856 1.00 117.22 158 THR B O 1
ATOM 3182 N N . ARG B 1 159 ? 55.313 68.339 16.957 1.00 107.69 159 ARG B N 1
ATOM 3183 C CA . ARG B 1 159 ? 53.881 68.447 17.104 1.00 106.50 159 ARG B CA 1
ATOM 3184 C C . ARG B 1 159 ? 53.362 69.624 16.340 1.00 104.58 159 ARG B C 1
ATOM 3185 O O . ARG B 1 159 ? 53.998 70.680 16.298 1.00 103.52 159 ARG B O 1
ATOM 3193 N N . SER B 1 160 ? 52.216 69.392 15.711 1.00 108.17 160 SER B N 1
ATOM 3194 C CA . SER B 1 160 ? 51.372 70.441 15.218 1.00 114.75 160 SER B CA 1
ATOM 3195 C C . SER B 1 160 ? 51.076 71.419 16.351 1.00 118.56 160 SER B C 1
ATOM 3196 O O . SER B 1 160 ? 50.783 71.005 17.464 1.00 118.34 160 SER B O 1
ATOM 3199 N N . PRO B 1 161 ? 51.140 72.711 16.063 1.00 123.14 161 PRO B N 1
ATOM 3200 C CA . PRO B 1 161 ? 50.767 73.680 17.063 1.00 122.77 161 PRO B CA 1
ATOM 3201 C C . PRO B 1 161 ? 49.249 73.905 17.200 1.00 118.84 161 PRO B C 1
ATOM 3202 O O . PRO B 1 161 ? 48.843 74.347 18.249 1.00 111.95 161 PRO B O 1
ATOM 3206 N N . ASP B 1 162 ? 48.442 73.649 16.167 1.00 121.54 162 ASP B N 1
ATOM 3207 C CA . ASP B 1 162 ? 46.990 73.976 16.185 1.00 122.40 162 ASP B CA 1
ATOM 3208 C C . ASP B 1 162 ? 46.049 72.814 15.842 1.00 119.23 162 ASP B C 1
ATOM 3209 O O . ASP B 1 162 ? 44.837 73.027 15.791 1.00 103.85 162 ASP B O 1
ATOM 3214 N N . GLY B 1 163 ? 46.587 71.609 15.629 1.00 119.50 163 GLY B N 1
ATOM 3215 C CA . GLY B 1 163 ? 45.787 70.454 15.156 1.00 124.37 163 GLY B CA 1
ATOM 3216 C C . GLY B 1 163 ? 45.933 70.082 13.694 1.00 127.86 163 GLY B C 1
ATOM 3217 O O . GLY B 1 163 ? 45.615 68.948 13.333 1.00 122.20 163 GLY B O 1
ATOM 3218 N N . LYS B 1 164 ? 46.405 71.029 12.877 1.00 132.84 164 LYS B N 1
ATOM 3219 C CA . LYS B 1 164 ? 46.641 70.845 11.428 1.00 133.56 164 LYS B CA 1
ATOM 3220 C C . LYS B 1 164 ? 47.755 69.864 11.241 1.00 126.65 164 LYS B C 1
ATOM 3221 O O . LYS B 1 164 ? 48.720 69.921 11.958 1.00 133.04 164 LYS B O 1
ATOM 3227 N N . VAL B 1 165 ? 47.669 69.001 10.249 1.00 118.45 165 VAL B N 1
ATOM 3228 C CA . VAL B 1 165 ? 48.783 68.094 9.975 1.00 120.20 165 VAL B CA 1
ATOM 3229 C C . VAL B 1 165 ? 49.809 68.804 9.103 1.00 122.95 165 VAL B C 1
ATOM 3230 O O . VAL B 1 165 ? 49.463 69.351 8.063 1.00 126.36 165 VAL B O 1
ATOM 3234 N N . LEU B 1 166 ? 51.063 68.805 9.509 1.00 123.96 166 LEU B N 1
ATOM 3235 C CA . LEU B 1 166 ? 52.095 69.419 8.682 1.00 120.52 166 LEU B CA 1
ATOM 3236 C C . LEU B 1 166 ? 52.556 68.447 7.608 1.00 113.23 166 LEU B C 1
ATOM 3237 O O . LEU B 1 166 ? 52.200 67.282 7.613 1.00 105.38 166 LEU B O 1
ATOM 3242 N N . SER B 1 167 ? 53.358 68.950 6.683 1.00 117.15 167 SER B N 1
ATOM 3243 C CA . SER B 1 167 ? 53.974 68.111 5.656 1.00 118.25 167 SER B CA 1
ATOM 3244 C C . SER B 1 167 ? 55.001 67.190 6.270 1.00 115.85 167 SER B C 1
ATOM 3245 O O . SER B 1 167 ? 55.676 67.552 7.202 1.00 110.06 167 SER B O 1
ATOM 3248 N N . PHE B 1 168 ? 55.109 65.991 5.717 1.00 118.28 168 PHE B N 1
ATOM 3249 C CA . PHE B 1 168 ? 56.098 65.024 6.193 1.00 118.48 168 PHE B CA 1
ATOM 3250 C C . PHE B 1 168 ? 57.461 65.538 5.717 1.00 118.66 168 PHE B C 1
ATOM 3251 O O . PHE B 1 168 ? 57.629 65.799 4.529 1.00 116.07 168 PHE B O 1
ATOM 3259 N N . LYS B 1 169 ? 58.404 65.745 6.639 1.00 119.87 169 LYS B N 1
ATOM 3260 C CA . LYS B 1 169 ? 59.742 66.229 6.271 1.00 118.84 169 LYS B CA 1
ATOM 3261 C C . LYS B 1 169 ? 60.343 65.308 5.156 1.00 124.73 169 LYS B C 1
ATOM 3262 O O . LYS B 1 169 ? 60.076 64.108 5.118 1.00 115.84 169 LYS B O 1
ATOM 3264 N N . LYS B 1 170 ? 61.081 65.915 4.218 1.00 132.52 170 LYS B N 1
ATOM 3265 C CA . LYS B 1 170 ? 61.673 65.198 3.081 1.00 133.07 170 LYS B CA 1
ATOM 3266 C C . LYS B 1 170 ? 62.636 64.114 3.608 1.00 136.66 170 LYS B C 1
ATOM 3267 O O . LYS B 1 170 ? 63.339 64.338 4.609 1.00 129.64 170 LYS B O 1
ATOM 3269 N N . ASP B 1 171 ? 62.638 62.943 2.949 1.00 140.92 171 ASP B N 1
ATOM 3270 C CA . ASP B 1 171 ? 63.465 61.783 3.349 1.00 141.76 171 ASP B CA 1
ATOM 3271 C C . ASP B 1 171 ? 63.070 61.169 4.704 1.00 138.35 171 ASP B C 1
ATOM 3272 O O . ASP B 1 171 ? 63.847 60.382 5.262 1.00 140.83 171 ASP B O 1
ATOM 3277 N N . SER B 1 172 ? 61.870 61.488 5.211 1.00 132.96 172 SER B N 1
ATOM 3278 C CA . SER B 1 172 ? 61.454 61.024 6.542 1.00 121.86 172 SER B CA 1
ATOM 3279 C C . SER B 1 172 ? 61.207 59.521 6.554 1.00 115.78 172 SER B C 1
ATOM 3280 O O . SER B 1 172 ? 61.659 58.836 7.459 1.00 111.55 172 SER B O 1
ATOM 3283 N N . LEU B 1 173 ? 60.590 58.991 5.506 1.00 119.44 173 LEU B N 1
ATOM 3284 C CA . LEU B 1 173 ? 60.383 57.534 5.391 1.00 124.94 173 LEU B CA 1
ATOM 3285 C C . LEU B 1 173 ? 61.551 56.714 4.843 1.00 129.78 173 LEU B C 1
ATOM 3286 O O . LEU B 1 173 ? 61.404 55.510 4.582 1.00 130.99 173 LEU B O 1
ATOM 3291 N N . MET B 1 174 ? 62.711 57.338 4.657 1.00 131.86 174 MET B N 1
ATOM 3292 C CA . MET B 1 174 ? 63.874 56.597 4.229 1.00 132.33 174 MET B CA 1
ATOM 3293 C C . MET B 1 174 ? 64.061 55.209 4.879 1.00 127.80 174 MET B C 1
ATOM 3294 O O . MET B 1 174 ? 64.469 54.254 4.230 1.00 125.05 174 MET B O 1
ATOM 3299 N N . ILE B 1 175 ? 63.766 55.114 6.165 1.00 122.02 175 ILE B N 1
ATOM 3300 C CA . ILE B 1 175 ? 64.063 53.895 6.905 1.00 118.98 175 ILE B CA 1
ATOM 3301 C C . ILE B 1 175 ? 63.238 52.709 6.373 1.00 116.10 175 ILE B C 1
ATOM 3302 O O . ILE B 1 175 ? 63.650 51.573 6.519 1.00 107.25 175 ILE B O 1
ATOM 3307 N N . ALA B 1 176 ? 62.078 52.977 5.782 1.00 118.00 176 ALA B N 1
ATOM 3308 C CA . ALA B 1 176 ? 61.263 51.937 5.163 1.00 127.06 176 ALA B CA 1
ATOM 3309 C C . ALA B 1 176 ? 61.874 51.440 3.834 1.00 131.40 176 ALA B C 1
ATOM 3310 O O . ALA B 1 176 ? 62.037 50.218 3.619 1.00 119.64 176 ALA B O 1
ATOM 3312 N N . VAL B 1 177 ? 62.170 52.382 2.938 1.00 129.46 177 VAL B N 1
ATOM 3313 C CA . VAL B 1 177 ? 62.773 52.038 1.640 1.00 120.38 177 VAL B CA 1
ATOM 3314 C C . VAL B 1 177 ? 64.027 51.193 1.800 1.00 114.92 177 VAL B C 1
ATOM 3315 O O . VAL B 1 177 ? 64.149 50.191 1.110 1.00 102.97 177 VAL B O 1
ATOM 3319 N N . LYS B 1 178 ? 64.896 51.577 2.751 1.00 114.12 178 LYS B N 1
ATOM 3320 C CA . LYS B 1 178 ? 66.189 50.911 2.998 1.00 113.35 178 LYS B CA 1
ATOM 3321 C C . LYS B 1 178 ? 66.156 49.596 3.776 1.00 111.51 178 LYS B C 1
ATOM 3322 O O . LYS B 1 178 ? 67.163 48.920 3.841 1.00 106.23 178 LYS B O 1
ATOM 3328 N N . THR B 1 179 ? 65.023 49.249 4.371 1.00 118.86 179 THR B N 1
ATOM 3329 C CA . THR B 1 179 ? 64.875 47.987 5.099 1.00 119.15 179 THR B CA 1
ATOM 3330 C C . THR B 1 179 ? 63.851 47.076 4.495 1.00 121.27 179 THR B C 1
ATOM 3331 O O . THR B 1 179 ? 63.855 45.897 4.803 1.00 125.41 179 THR B O 1
ATOM 3335 N N . GLY B 1 180 ? 62.947 47.607 3.673 1.00 120.37 180 GLY B N 1
ATOM 3336 C CA . GLY B 1 180 ? 61.793 46.852 3.206 1.00 122.51 180 GLY B CA 1
ATOM 3337 C C . GLY B 1 180 ? 60.770 46.399 4.257 1.00 124.62 180 GLY B C 1
ATOM 3338 O O . GLY B 1 180 ? 59.897 45.594 3.920 1.00 118.67 180 GLY B O 1
ATOM 3339 N N . VAL B 1 181 ? 60.839 46.908 5.504 1.00 126.01 181 VAL B N 1
ATOM 3340 C CA . VAL B 1 181 ? 59.852 46.503 6.532 1.00 119.27 181 VAL B CA 1
ATOM 3341 C C . VAL B 1 181 ? 58.554 47.317 6.367 1.00 119.15 181 VAL B C 1
ATOM 3342 O O . VAL B 1 181 ? 58.589 48.495 5.971 1.00 112.45 181 VAL B O 1
ATOM 3346 N N . PRO B 1 182 ? 57.407 46.682 6.673 1.00 119.94 182 PRO B N 1
ATOM 3347 C CA . PRO B 1 182 ? 56.123 47.322 6.366 1.00 114.10 182 PRO B CA 1
ATOM 3348 C C . PRO B 1 182 ? 55.793 48.498 7.285 1.00 112.31 182 PRO B C 1
ATOM 3349 O O . PRO B 1 182 ? 56.025 48.430 8.509 1.00 110.13 182 PRO B O 1
ATOM 3353 N N . VAL B 1 183 ? 55.252 49.544 6.665 1.00 104.30 183 VAL B N 1
ATOM 3354 C CA . VAL B 1 183 ? 54.729 50.726 7.334 1.00 101.64 183 VAL B CA 1
ATOM 3355 C C . VAL B 1 183 ? 53.293 50.420 7.793 1.00 105.20 183 VAL B C 1
ATOM 3356 O O . VAL B 1 183 ? 52.500 49.820 7.050 1.00 109.58 183 VAL B O 1
ATOM 3360 N N . LEU B 1 184 ? 52.960 50.814 9.022 1.00 105.99 184 LEU B N 1
ATOM 3361 C CA . LEU B 1 184 ? 51.614 50.694 9.561 1.00 98.28 184 LEU B CA 1
ATOM 3362 C C . LEU B 1 184 ? 51.110 52.116 9.830 1.00 95.60 184 LEU B C 1
ATOM 3363 O O . LEU B 1 184 ? 51.411 52.686 10.872 1.00 98.91 184 LEU B O 1
ATOM 3368 N N . PRO B 1 185 ? 50.391 52.726 8.884 1.00 93.30 185 PRO B N 1
ATOM 3369 C CA . PRO B 1 185 ? 49.980 54.114 9.066 1.00 96.86 185 PRO B CA 1
ATOM 3370 C C . PRO B 1 185 ? 48.918 54.265 10.131 1.00 99.47 185 PRO B C 1
ATOM 3371 O O . PRO B 1 185 ? 48.018 53.450 10.166 1.00 114.01 185 PRO B O 1
ATOM 3375 N N . VAL B 1 186 ? 49.017 55.293 10.973 1.00 91.50 186 VAL B N 1
ATOM 3376 C CA . VAL B 1 186 ? 48.054 55.521 12.044 1.00 90.82 186 VAL B CA 1
ATOM 3377 C C . VAL B 1 186 ? 47.625 56.966 12.057 1.00 93.09 186 VAL B C 1
ATOM 3378 O O . VAL B 1 186 ? 48.442 57.806 11.839 1.00 100.01 186 VAL B O 1
ATOM 3382 N N . SER B 1 187 ? 46.375 57.261 12.356 1.00 94.92 187 SER B N 1
ATOM 3383 C CA . SER B 1 187 ? 45.920 58.633 12.493 1.00 98.03 187 SER B CA 1
ATOM 3384 C C . SER B 1 187 ? 45.440 58.828 13.910 1.00 97.06 187 SER B C 1
ATOM 3385 O O . SER B 1 187 ? 44.668 58.021 14.422 1.00 109.29 187 SER B O 1
ATOM 3388 N N . ILE B 1 188 ? 45.869 59.923 14.520 1.00 93.80 188 ILE B N 1
ATOM 3389 C CA . ILE B 1 188 ? 45.564 60.268 15.900 1.00 86.87 188 ILE B CA 1
ATOM 3390 C C . ILE B 1 188 ? 44.720 61.526 15.878 1.00 84.05 188 ILE B C 1
ATOM 3391 O O . ILE B 1 188 ? 45.113 62.531 15.246 1.00 86.91 188 ILE B O 1
ATOM 3396 N N . TRP B 1 189 ? 43.600 61.511 16.584 1.00 81.53 189 TRP B N 1
ATOM 3397 C CA . TRP B 1 189 ? 42.865 62.744 16.775 1.00 86.78 189 TRP B CA 1
ATOM 3398 C C . TRP B 1 189 ? 42.339 62.908 18.152 1.00 92.19 189 TRP B C 1
ATOM 3399 O O . TRP B 1 189 ? 41.663 62.008 18.634 1.00 98.55 189 TRP B O 1
ATOM 3410 N N . GLY B 1 190 ? 42.590 64.089 18.756 1.00 93.30 190 GLY B N 1
ATOM 3411 C CA . GLY B 1 190 ? 42.165 64.392 20.149 1.00 92.40 190 GLY B CA 1
ATOM 3412 C C . GLY B 1 190 ? 43.245 64.515 21.224 1.00 89.27 190 GLY B C 1
ATOM 3413 O O . GLY B 1 190 ? 42.982 65.077 22.280 1.00 89.27 190 GLY B O 1
ATOM 3414 N N . THR B 1 191 ? 44.446 63.992 20.989 1.00 84.06 191 THR B N 1
ATOM 3415 C CA . THR B 1 191 ? 45.492 64.184 21.956 1.00 82.13 191 THR B CA 1
ATOM 3416 C C . THR B 1 191 ? 45.867 65.646 22.004 1.00 86.67 191 THR B C 1
ATOM 3417 O O . THR B 1 191 ? 46.294 66.140 23.051 1.00 82.76 191 THR B O 1
ATOM 3421 N N . TYR B 1 192 ? 45.701 66.352 20.881 1.00 96.13 192 TYR B N 1
ATOM 3422 C CA . TYR B 1 192 ? 45.952 67.798 20.857 1.00 97.15 192 TYR B CA 1
ATOM 3423 C C . TYR B 1 192 ? 45.006 68.622 21.785 1.00 96.71 192 TYR B C 1
ATOM 3424 O O . TYR B 1 192 ? 45.445 69.587 22.407 1.00 90.24 192 TYR B O 1
ATOM 3433 N N . HIS B 1 193 ? 43.739 68.239 21.899 1.00 103.68 193 HIS B N 1
ATOM 3434 C CA . HIS B 1 193 ? 42.823 68.929 22.807 1.00 110.30 193 HIS B CA 1
ATOM 3435 C C . HIS B 1 193 ? 43.123 68.534 24.255 1.00 106.49 193 HIS B C 1
ATOM 3436 O O . HIS B 1 193 ? 42.764 69.240 25.179 1.00 111.40 193 HIS B O 1
ATOM 3443 N N . LEU B 1 194 ? 43.804 67.404 24.441 1.00 97.34 194 LEU B N 1
ATOM 3444 C CA . LEU B 1 194 ? 44.181 66.891 25.746 1.00 89.36 194 LEU B CA 1
ATOM 3445 C C . LEU B 1 194 ? 45.339 67.711 26.330 1.00 88.60 194 LEU B C 1
ATOM 3446 O O . LEU B 1 194 ? 45.218 68.256 27.436 1.00 86.14 194 LEU B O 1
ATOM 3451 N N . ILE B 1 195 ? 46.441 67.806 25.573 1.00 84.16 195 ILE B N 1
ATOM 3452 C CA . ILE B 1 195 ? 47.557 68.665 25.902 1.00 87.65 195 ILE B CA 1
ATOM 3453 C C . ILE B 1 195 ? 48.432 69.094 24.674 1.00 90.70 195 ILE B C 1
ATOM 3454 O O . ILE B 1 195 ? 49.282 68.332 24.182 1.00 80.16 195 ILE B O 1
ATOM 3459 N N . PRO B 1 196 ? 48.221 70.347 24.181 1.00 94.70 196 PRO B N 1
ATOM 3460 C CA . PRO B 1 196 ? 48.898 70.886 22.986 1.00 89.29 196 PRO B CA 1
ATOM 3461 C C . PRO B 1 196 ? 50.286 71.383 23.320 1.00 94.76 196 PRO B C 1
ATOM 3462 O O . PRO B 1 196 ? 50.565 71.704 24.490 1.00 95.69 196 PRO B O 1
ATOM 3466 N N . LYS B 1 197 ? 51.142 71.476 22.301 1.00 101.36 197 LYS B N 1
ATOM 3467 C CA . LYS B 1 197 ? 52.513 72.053 22.456 1.00 102.41 197 LYS B CA 1
ATOM 3468 C C . LYS B 1 197 ? 52.426 73.373 23.205 1.00 100.17 197 LYS B C 1
ATOM 3469 O O . LYS B 1 197 ? 51.558 74.209 22.911 1.00 95.55 197 LYS B O 1
ATOM 3475 N N . GLY B 1 198 ? 53.272 73.530 24.218 1.00 97.91 198 GLY B N 1
ATOM 3476 C CA . GLY B 1 198 ? 53.340 74.785 24.941 1.00 95.91 198 GLY B CA 1
ATOM 3477 C C . GLY B 1 198 ? 52.329 75.059 26.039 1.00 96.14 198 GLY B C 1
ATOM 3478 O O . GLY B 1 198 ? 52.564 75.945 26.843 1.00 89.21 198 GLY B O 1
ATOM 3479 N N . ARG B 1 199 ? 51.202 74.337 26.094 1.00 103.37 199 ARG B N 1
ATOM 3480 C CA . ARG B 1 199 ? 50.457 74.225 27.365 1.00 103.13 199 ARG B CA 1
ATOM 3481 C C . ARG B 1 199 ? 51.031 73.089 28.224 1.00 104.02 199 ARG B C 1
ATOM 3482 O O . ARG B 1 199 ? 51.433 72.029 27.686 1.00 103.64 199 ARG B O 1
ATOM 3490 N N . TRP B 1 200 ? 51.060 73.327 29.539 1.00 103.69 200 TRP B N 1
ATOM 3491 C CA . TRP B 1 200 ? 51.576 72.368 30.531 1.00 104.02 200 TRP B CA 1
ATOM 3492 C C . TRP B 1 200 ? 50.485 71.678 31.309 1.00 98.99 200 TRP B C 1
ATOM 3493 O O . TRP B 1 200 ? 50.803 70.726 32.007 1.00 94.58 200 TRP B O 1
ATOM 3504 N N . THR B 1 201 ? 49.251 72.202 31.214 1.00 94.72 201 THR B N 1
ATOM 3505 C CA . THR B 1 201 ? 48.044 71.574 31.758 1.00 98.24 201 THR B CA 1
ATOM 3506 C C . THR B 1 201 ? 47.268 70.661 30.809 1.00 99.12 201 THR B C 1
ATOM 3507 O O . THR B 1 201 ? 47.280 70.837 29.616 1.00 97.51 201 THR B O 1
ATOM 3511 N N . PHE B 1 202 ? 46.542 69.729 31.410 1.00 103.83 202 PHE B N 1
ATOM 3512 C CA . PHE B 1 202 ? 45.652 68.831 30.713 1.00 96.48 202 PHE B CA 1
ATOM 3513 C C . PHE B 1 202 ? 44.223 69.346 30.777 1.00 103.86 202 PHE B C 1
ATOM 3514 O O . PHE B 1 202 ? 43.868 70.117 31.676 1.00 97.95 202 PHE B O 1
ATOM 3522 N N . THR B 1 203 ? 43.411 68.907 29.815 1.00 114.80 203 THR B N 1
ATOM 3523 C CA . THR B 1 203 ? 41.939 68.978 29.914 1.00 113.49 203 THR B CA 1
ATOM 3524 C C . THR B 1 203 ? 41.424 67.644 29.398 1.00 111.02 203 THR B C 1
ATOM 3525 O O . THR B 1 203 ? 41.779 67.264 28.281 1.00 116.21 203 THR B O 1
ATOM 3529 N N . PRO B 1 204 ? 40.577 66.946 30.160 1.00 108.89 204 PRO B N 1
ATOM 3530 C CA . PRO B 1 204 ? 40.017 65.692 29.653 1.00 111.10 204 PRO B CA 1
ATOM 3531 C C . PRO B 1 204 ? 39.233 65.794 28.348 1.00 110.24 204 PRO B C 1
ATOM 3532 O O . PRO B 1 204 ? 38.812 66.889 27.978 1.00 116.20 204 PRO B O 1
ATOM 3536 N N . GLY B 1 205 ? 39.015 64.643 27.700 1.00 104.58 205 GLY B N 1
ATOM 3537 C CA . GLY B 1 205 ? 38.316 64.553 26.405 1.00 99.31 205 GLY B CA 1
ATOM 3538 C C . GLY B 1 205 ? 38.625 63.270 25.650 1.00 93.30 205 GLY B C 1
ATOM 3539 O O . GLY B 1 205 ? 39.431 62.438 26.106 1.00 92.90 205 GLY B O 1
ATOM 3540 N N . LYS B 1 206 ? 37.988 63.091 24.507 1.00 87.29 206 LYS B N 1
ATOM 3541 C CA . LYS B 1 206 ? 38.040 61.785 23.865 1.00 87.37 206 LYS B CA 1
ATOM 3542 C C . LYS B 1 206 ? 39.204 61.733 22.903 1.00 83.76 206 LYS B C 1
ATOM 3543 O O . LYS B 1 206 ? 39.484 62.689 22.231 1.00 89.83 206 LYS B O 1
ATOM 3549 N N . VAL B 1 207 ? 39.914 60.623 22.852 1.00 81.38 207 VAL B N 1
ATOM 3550 C CA . VAL B 1 207 ? 40.980 60.423 21.888 1.00 80.65 207 VAL B CA 1
ATOM 3551 C C . VAL B 1 207 ? 40.508 59.297 20.971 1.00 84.26 207 VAL B C 1
ATOM 3552 O O . VAL B 1 207 ? 39.950 58.282 21.438 1.00 85.66 207 VAL B O 1
ATOM 3556 N N . PHE B 1 208 ? 40.761 59.471 19.675 1.00 87.55 208 PHE B N 1
ATOM 3557 C CA . PHE B 1 208 ? 40.502 58.462 18.660 1.00 87.93 208 PHE B CA 1
ATOM 3558 C C . PHE B 1 208 ? 41.791 58.114 17.950 1.00 84.73 208 PHE B C 1
ATOM 3559 O O . PHE B 1 208 ? 42.641 58.948 17.707 1.00 77.39 208 PHE B O 1
ATOM 3567 N N . LEU B 1 209 ? 41.860 56.871 17.534 1.00 89.25 209 LEU B N 1
ATOM 3568 C CA . LEU B 1 209 ? 42.990 56.322 16.873 1.00 91.13 209 LEU B CA 1
ATOM 3569 C C . LEU B 1 209 ? 42.404 55.529 15.708 1.00 91.58 209 LEU B C 1
ATOM 3570 O O . LEU B 1 209 ? 41.460 54.753 15.898 1.00 84.02 209 LEU B O 1
ATOM 3575 N N . LYS B 1 210 ? 42.920 55.769 14.504 1.00 91.60 210 LYS B N 1
ATOM 3576 C CA . LYS B 1 210 ? 42.600 54.942 13.348 1.00 90.27 210 LYS B CA 1
ATOM 3577 C C . LYS B 1 210 ? 43.840 54.261 12.760 1.00 84.63 210 LYS B C 1
ATOM 3578 O O . LYS B 1 210 ? 44.720 54.914 12.204 1.00 78.82 210 LYS B O 1
ATOM 3584 N N . ILE B 1 211 ? 43.877 52.931 12.876 1.00 82.12 211 ILE B N 1
ATOM 3585 C CA . ILE B 1 211 ? 44.935 52.097 12.358 1.00 78.94 211 ILE B CA 1
ATOM 3586 C C . ILE B 1 211 ? 44.553 51.642 10.922 1.00 84.78 211 ILE B C 1
ATOM 3587 O O . ILE B 1 211 ? 43.488 51.072 10.692 1.00 93.70 211 ILE B O 1
ATOM 3592 N N . HIS B 1 212 ? 45.443 51.913 9.974 1.00 84.19 212 HIS B N 1
ATOM 3593 C CA . HIS B 1 212 ? 45.248 51.697 8.562 1.00 80.64 212 HIS B CA 1
ATOM 3594 C C . HIS B 1 212 ? 45.930 50.419 8.084 1.00 85.79 212 HIS B C 1
ATOM 3595 O O . HIS B 1 212 ? 46.678 49.805 8.816 1.00 84.83 212 HIS B O 1
ATOM 3602 N N . GLU B 1 213 ? 45.659 50.022 6.834 1.00 96.66 213 GLU B N 1
ATOM 3603 C CA . GLU B 1 213 ? 46.251 48.820 6.211 1.00 97.87 213 GLU B CA 1
ATOM 3604 C C . GLU B 1 213 ? 47.774 48.935 6.061 1.00 94.67 213 GLU B C 1
ATOM 3605 O O . GLU B 1 213 ? 48.274 49.933 5.481 1.00 89.14 213 GLU B O 1
ATOM 3611 N N . PRO B 1 214 ? 48.509 47.893 6.495 1.00 92.07 214 PRO B N 1
ATOM 3612 C CA . PRO B 1 214 ? 49.974 47.910 6.307 1.00 91.76 214 PRO B CA 1
ATOM 3613 C C . PRO B 1 214 ? 50.401 48.134 4.861 1.00 95.79 214 PRO B C 1
ATOM 3614 O O . PRO B 1 214 ? 49.789 47.608 3.946 1.00 102.31 214 PRO B O 1
ATOM 3618 N N . VAL B 1 215 ? 51.436 48.944 4.659 1.00 100.09 215 VAL B N 1
ATOM 3619 C CA . VAL B 1 215 ? 51.918 49.335 3.320 1.00 102.14 215 VAL B CA 1
ATOM 3620 C C . VAL B 1 215 ? 53.288 48.705 3.105 1.00 109.13 215 VAL B C 1
ATOM 3621 O O . VAL B 1 215 ? 54.079 48.659 4.052 1.00 121.27 215 VAL B O 1
ATOM 3625 N N . ASP B 1 216 ? 53.584 48.200 1.905 1.00 113.85 216 ASP B N 1
ATOM 3626 C CA . ASP B 1 216 ? 54.925 47.700 1.622 1.00 119.03 216 ASP B CA 1
ATOM 3627 C C . ASP B 1 216 ? 55.635 48.718 0.790 1.00 126.16 216 ASP B C 1
ATOM 3628 O O . ASP B 1 216 ? 55.249 48.932 -0.336 1.00 127.17 216 ASP B O 1
ATOM 3633 N N . PRO B 1 217 ? 56.702 49.335 1.323 1.00 131.56 217 PRO B N 1
ATOM 3634 C CA . PRO B 1 217 ? 57.459 50.286 0.506 1.00 129.62 217 PRO B CA 1
ATOM 3635 C C . PRO B 1 217 ? 58.088 49.675 -0.759 1.00 127.01 217 PRO B C 1
ATOM 3636 O O . PRO B 1 217 ? 58.303 50.395 -1.731 1.00 128.26 217 PRO B O 1
ATOM 3640 N N . LYS B 1 218 ? 58.399 48.376 -0.710 1.00 123.27 218 LYS B N 1
ATOM 3641 C CA . LYS B 1 218 ? 58.804 47.561 -1.865 1.00 125.53 218 LYS B CA 1
ATOM 3642 C C . LYS B 1 218 ? 58.035 47.919 -3.172 1.00 128.88 218 LYS B C 1
ATOM 3643 O O . LYS B 1 218 ? 58.640 48.034 -4.226 1.00 124.42 218 LYS B O 1
ATOM 3649 N N . GLY B 1 219 ? 56.724 48.143 -3.083 1.00 135.98 219 GLY B N 1
ATOM 3650 C CA . GLY B 1 219 ? 55.906 48.510 -4.246 1.00 139.83 219 GLY B CA 1
ATOM 3651 C C . GLY B 1 219 ? 55.793 50.003 -4.532 1.00 146.12 219 GLY B C 1
ATOM 3652 O O . GLY B 1 219 ? 54.701 50.499 -4.835 1.00 149.80 219 GLY B O 1
ATOM 3653 N N . PHE B 1 220 ? 56.912 50.721 -4.484 1.00 153.60 220 PHE B N 1
ATOM 3654 C CA . PHE B 1 220 ? 56.923 52.197 -4.663 1.00 156.20 220 PHE B CA 1
ATOM 3655 C C . PHE B 1 220 ? 58.216 52.650 -5.339 1.00 155.59 220 PHE B C 1
ATOM 3656 O O . PHE B 1 220 ? 59.305 52.444 -4.812 1.00 157.34 220 PHE B O 1
ATOM 3664 N N . SER B 1 221 ? 58.092 53.316 -6.482 1.00 153.61 221 SER B N 1
ATOM 3665 C CA . SER B 1 221 ? 59.257 53.760 -7.208 1.00 150.70 221 SER B CA 1
ATOM 3666 C C . SER B 1 221 ? 60.142 54.793 -6.512 1.00 145.73 221 SER B C 1
ATOM 3667 O O . SER B 1 221 ? 61.131 55.153 -7.108 1.00 140.20 221 SER B O 1
ATOM 3670 N N . SER B 1 222 ? 59.804 55.321 -5.326 1.00 143.10 222 SER B N 1
ATOM 3671 C CA . SER B 1 222 ? 60.783 56.022 -4.447 1.00 147.05 222 SER B CA 1
ATOM 3672 C C . SER B 1 222 ? 60.272 56.262 -3.039 1.00 149.91 222 SER B C 1
ATOM 3673 O O . SER B 1 222 ? 59.094 56.174 -2.794 1.00 143.33 222 SER B O 1
ATOM 3676 N N . GLU B 1 223 ? 61.185 56.639 -2.143 1.00 157.47 223 GLU B N 1
ATOM 3677 C CA . GLU B 1 223 ? 60.853 57.127 -0.795 1.00 156.99 223 GLU B CA 1
ATOM 3678 C C . GLU B 1 223 ? 59.885 58.280 -0.843 1.00 159.96 223 GLU B C 1
ATOM 3679 O O . GLU B 1 223 ? 58.984 58.361 -0.032 1.00 166.16 223 GLU B O 1
ATOM 3685 N N . GLU B 1 224 ? 60.124 59.193 -1.774 1.00 156.03 224 GLU B N 1
ATOM 3686 C CA . GLU B 1 224 ? 59.318 60.406 -1.915 1.00 149.63 224 GLU B CA 1
ATOM 3687 C C . GLU B 1 224 ? 57.872 60.118 -2.320 1.00 150.16 224 GLU B C 1
ATOM 3688 O O . GLU B 1 224 ? 56.988 60.905 -1.991 1.00 140.92 224 GLU B O 1
ATOM 3694 N N . GLU B 1 225 ? 57.631 59.016 -3.033 1.00 151.05 225 GLU B N 1
ATOM 3695 C CA . GLU B 1 225 ? 56.295 58.694 -3.549 1.00 151.10 225 GLU B CA 1
ATOM 3696 C C . GLU B 1 225 ? 55.463 57.968 -2.492 1.00 156.96 225 GLU B C 1
ATOM 3697 O O . GLU B 1 225 ? 54.253 58.157 -2.410 1.00 160.18 225 GLU B O 1
ATOM 3703 N N . LEU B 1 226 ? 56.141 57.118 -1.717 1.00 156.99 226 LEU B N 1
ATOM 3704 C CA . LEU B 1 226 ? 55.587 56.410 -0.542 1.00 145.20 226 LEU B CA 1
ATOM 3705 C C . LEU B 1 226 ? 55.141 57.387 0.522 1.00 129.29 226 LEU B C 1
ATOM 3706 O O . LEU B 1 226 ? 54.059 57.247 1.077 1.00 117.87 226 LEU B O 1
ATOM 3711 N N . ARG B 1 227 ? 56.014 58.353 0.797 1.00 128.30 227 ARG B N 1
ATOM 3712 C CA . ARG B 1 227 ? 55.798 59.360 1.837 1.00 133.87 227 ARG B CA 1
ATOM 3713 C C . ARG B 1 227 ? 54.516 60.139 1.573 1.00 140.64 227 ARG B C 1
ATOM 3714 O O . ARG B 1 227 ? 53.695 60.330 2.482 1.00 131.57 227 ARG B O 1
ATOM 3722 N N . LYS B 1 228 ? 54.353 60.545 0.314 1.00 149.63 228 LYS B N 1
ATOM 3723 C CA . LYS B 1 228 ? 53.190 61.292 -0.087 1.00 149.17 228 LYS B CA 1
ATOM 3724 C C . LYS B 1 228 ? 51.893 60.460 0.044 1.00 147.63 228 LYS B C 1
ATOM 3725 O O . LYS B 1 228 ? 50.830 61.025 0.316 1.00 149.60 228 LYS B O 1
ATOM 3727 N N . TYR B 1 229 ? 51.987 59.139 -0.118 1.00 140.89 229 TYR B N 1
ATOM 3728 C CA . TYR B 1 229 ? 50.802 58.275 -0.150 1.00 138.86 229 TYR B CA 1
ATOM 3729 C C . TYR B 1 229 ? 50.332 58.083 1.270 1.00 133.99 229 TYR B C 1
ATOM 3730 O O . TYR B 1 229 ? 49.136 58.182 1.582 1.00 135.96 229 TYR B O 1
ATOM 3739 N N . VAL B 1 230 ? 51.311 57.822 2.132 1.00 127.19 230 VAL B N 1
ATOM 3740 C CA . VAL B 1 230 ? 51.068 57.564 3.545 1.00 118.15 230 VAL B CA 1
ATOM 3741 C C . VAL B 1 230 ? 50.536 58.824 4.222 1.00 114.44 230 VAL B C 1
ATOM 3742 O O . VAL B 1 230 ? 49.550 58.769 4.950 1.00 109.77 230 VAL B O 1
ATOM 3746 N N . GLU B 1 231 ? 51.181 59.954 3.942 1.00 114.54 231 GLU B N 1
ATOM 3747 C CA . GLU B 1 231 ? 50.667 61.266 4.337 1.00 115.39 231 GLU B CA 1
ATOM 3748 C C . GLU B 1 231 ? 49.181 61.526 3.995 1.00 115.86 231 GLU B C 1
ATOM 3749 O O . GLU B 1 231 ? 48.477 62.023 4.846 1.00 97.83 231 GLU B O 1
ATOM 3755 N N . GLU B 1 232 ? 48.717 61.204 2.773 1.00 125.15 232 GLU B N 1
ATOM 3756 C CA . GLU B 1 232 ? 47.290 61.426 2.424 1.00 122.94 232 GLU B CA 1
ATOM 3757 C C . GLU B 1 232 ? 46.468 60.455 3.245 1.00 124.46 232 GLU B C 1
ATOM 3758 O O . GLU B 1 232 ? 45.450 60.859 3.791 1.00 130.42 232 GLU B O 1
ATOM 3764 N N . VAL B 1 233 ? 46.920 59.196 3.353 1.00 120.86 233 VAL B N 1
ATOM 3765 C CA . VAL B 1 233 ? 46.208 58.164 4.154 1.00 116.94 233 VAL B CA 1
ATOM 3766 C C . VAL B 1 233 ? 45.978 58.605 5.615 1.00 115.90 233 VAL B C 1
ATOM 3767 O O . VAL B 1 233 ? 44.868 58.519 6.152 1.00 107.48 233 VAL B O 1
ATOM 3771 N N . VAL B 1 234 ? 47.057 59.069 6.243 1.00 113.39 234 VAL B N 1
ATOM 3772 C CA . VAL B 1 234 ? 47.010 59.477 7.618 1.00 108.99 234 VAL B CA 1
ATOM 3773 C C . VAL B 1 234 ? 46.116 60.699 7.735 1.00 112.07 234 VAL B C 1
ATOM 3774 O O . VAL B 1 234 ? 45.240 60.738 8.594 1.00 103.16 234 VAL B O 1
ATOM 3778 N N . LYS B 1 235 ? 46.333 61.684 6.861 1.00 119.59 235 LYS B N 1
ATOM 3779 C CA . LYS B 1 235 ? 45.556 62.937 6.864 1.00 115.95 235 LYS B CA 1
ATOM 3780 C C . LYS B 1 235 ? 44.068 62.713 6.758 1.00 117.95 235 LYS B C 1
ATOM 3781 O O . LYS B 1 235 ? 43.306 63.346 7.482 1.00 115.14 235 LYS B O 1
ATOM 3787 N N . ARG B 1 236 ? 43.666 61.820 5.856 1.00 123.90 236 ARG B N 1
ATOM 3788 C CA . ARG B 1 236 ? 42.258 61.514 5.665 1.00 132.84 236 ARG B CA 1
ATOM 3789 C C . ARG B 1 236 ? 41.681 60.901 6.918 1.00 128.06 236 ARG B C 1
ATOM 3790 O O . ARG B 1 236 ? 40.525 61.138 7.239 1.00 131.30 236 ARG B O 1
ATOM 3798 N N . GLY B 1 237 ? 42.484 60.123 7.635 1.00 121.65 237 GLY B N 1
ATOM 3799 C CA . GLY B 1 237 ? 42.056 59.585 8.914 1.00 119.72 237 GLY B CA 1
ATOM 3800 C C . GLY B 1 237 ? 41.711 60.684 9.898 1.00 116.75 237 GLY B C 1
ATOM 3801 O O . GLY B 1 237 ? 40.642 60.678 10.507 1.00 113.94 237 GLY B O 1
ATOM 3802 N N . VAL B 1 238 ? 42.601 61.653 10.009 1.00 115.58 238 VAL B N 1
ATOM 3803 C CA . VAL B 1 238 ? 42.400 62.750 10.933 1.00 115.53 238 VAL B CA 1
ATOM 3804 C C . VAL B 1 238 ? 41.073 63.462 10.654 1.00 117.93 238 VAL B C 1
ATOM 3805 O O . VAL B 1 238 ? 40.297 63.760 11.585 1.00 107.00 238 VAL B O 1
ATOM 3809 N N . GLU B 1 239 ? 40.818 63.678 9.366 1.00 121.87 239 GLU B N 1
ATOM 3810 C CA . GLU B 1 239 ? 39.595 64.316 8.935 1.00 120.77 239 GLU B CA 1
ATOM 3811 C C . GLU B 1 239 ? 38.356 63.486 9.327 1.00 117.84 239 GLU B C 1
ATOM 3812 O O . GLU B 1 239 ? 37.395 64.032 9.889 1.00 111.18 239 GLU B O 1
ATOM 3818 N N . GLU B 1 240 ? 38.377 62.182 9.049 1.00 114.56 240 GLU B N 1
ATOM 3819 C CA . GLU B 1 240 ? 37.267 61.289 9.424 1.00 121.92 240 GLU B CA 1
ATOM 3820 C C . GLU B 1 240 ? 37.027 61.268 10.913 1.00 119.60 240 GLU B C 1
ATOM 3821 O O . GLU B 1 240 ? 35.869 61.255 11.380 1.00 111.96 240 GLU B O 1
ATOM 3827 N N . LEU B 1 241 ? 38.142 61.217 11.646 1.00 123.49 241 LEU B N 1
ATOM 3828 C CA . LEU B 1 241 ? 38.119 61.190 13.081 1.00 122.77 241 LEU B CA 1
ATOM 3829 C C . LEU B 1 241 ? 37.618 62.491 13.690 1.00 129.13 241 LEU B C 1
ATOM 3830 O O . LEU B 1 241 ? 36.849 62.390 14.664 1.00 141.99 241 LEU B O 1
ATOM 3835 N N . LYS B 1 242 ? 37.960 63.673 13.138 1.00 122.80 242 LYS B N 1
ATOM 3836 C CA . LYS B 1 242 ? 37.287 64.906 13.653 1.00 127.65 242 LYS B CA 1
ATOM 3837 C C . LYS B 1 242 ? 35.735 64.778 13.927 1.00 141.26 242 LYS B C 1
ATOM 3838 O O . LYS B 1 242 ? 34.883 65.201 13.152 1.00 144.95 242 LYS B O 1
ATOM 3844 N N . ALA B 1 243 ? 35.419 64.174 15.075 1.00 152.57 243 ALA B N 1
ATOM 3845 C CA . ALA B 1 243 ? 34.062 63.756 15.419 1.00 146.10 243 ALA B CA 1
ATOM 3846 C C . ALA B 1 243 ? 33.434 64.658 16.476 1.00 144.65 243 ALA B C 1
ATOM 3847 O O . ALA B 1 243 ? 32.717 64.167 17.351 1.00 130.71 243 ALA B O 1
ATOM 3849 N N . ARG B 1 244 ? 33.726 65.960 16.411 1.00 151.62 244 ARG B N 1
ATOM 3850 C CA . ARG B 1 244 ? 33.007 67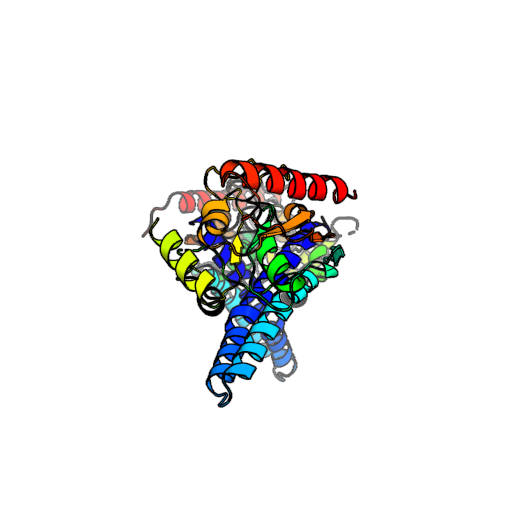.006 17.141 1.00 149.40 244 ARG B CA 1
ATOM 3851 C C . ARG B 1 244 ? 32.805 66.694 18.630 1.00 141.71 244 ARG B C 1
ATOM 3852 O O . ARG B 1 244 ? 33.772 66.475 19.357 1.00 128.18 244 ARG B O 1
#